Protein AF-0000000066100718 (afdb_homodimer)

Secondary structure (DSSP, 8-state):
--GGGSPPEEEEE-EEEEETTEEEEEEEHHHHHHHHHTT-EEEEE-GGGGSHHHHHHHGGG-SEEEE---SSB--GGGGT--S--TTB-HHHHHHHHHHHHHHHHHT--EEEETHHHHHHHHHTT-EEES-GGG-TTS---S--TTS-HHHHTS--EEEEEPTTSHHHHH-TT-SEEEE----S-EEEE--TTEEEEEE-TT--EEEEEETT-SSEEEESS-TTTTTTT-HHHHHHHHHHHHHHHHHHHHHHH-/--GGGSPPEEEEE-EEEEETTEEEEEEEHHHHHHHHHTT-EEEEE-GGGGSHHHHHHHGGG-SEEEE---SSB--GGGGT--S--TTB-HHHHHHHHHHHHHHHHHT--EEEETHHHHHHHHHTT-EEES-GGG-TTS---S--TTS-HHHHTS--EEEEEPTTSHHHHH-TT-SEEEE----S-EEEE--TTEEEEEE-TT--EEEEEETT-SSEEEESS-TTTTTTT-HHHHHHHHHHHHHHHHHHHHHHH-

Foldseek 3Di:
DVLLQAAFEEEEEWFWDQDPNDTDTDDDVLQVVLLVLLRHHYDYDYLVCLPPVSVVVCVVNGLAYEYEDDPAADAQVLQPDDDDGPRHGVSSLSNLLSCLVVCVVLLRAYEAEARGLVSNQSSQRFHKDPFPVVPPLDDDQAFDPVDPPVRQFPFDFKKAFDPPDPLCVLVVPDGMDTFHGHHGMFTDTGDPQKDQGIATPSGTRAKIAGPPGLHYIYGNGHCSVPVVPDPSSSSSSNSRSVSSSVSSVVVVVD/DVLLQAAFEEEEEWFWDDDPNDTDTDDDVLQVVLLVLLRHHYDYDYLVCLPPVSVVVCVVNGLAYEYEDDPAADAQVLQPDDDDGPRHGVSSLSNLLSCLVVCVVLLRAYEAEARGLVSNQSSQRFHKDPFVVVPPLDDDQAFDPVDPPVRQFPFDFKKAFDPPDPLCVLVVPDGMDTFHGHHGMFTDTGDPQKDQGIATPSGTGAKIAGPPGLHYIYGNGHCSVPVVPDPSSSSSSNSRSVSSSVSSVVVVVD

Solvent-accessible surface area (backbone atoms only — not comparable to full-atom values): 26657 Å² total; per-residue (Å²): 126,76,71,82,73,54,53,41,35,27,39,29,56,40,42,78,46,76,54,97,89,33,59,20,38,33,43,51,43,50,59,51,48,33,37,45,75,43,49,33,38,67,35,35,37,54,49,77,45,46,43,64,73,54,33,65,66,46,53,81,68,43,32,24,39,36,31,52,59,58,92,46,46,80,55,36,66,72,42,77,39,82,69,87,55,93,48,48,44,70,54,42,51,49,24,50,42,50,49,51,55,52,24,62,74,69,60,42,25,35,45,18,24,29,44,21,21,54,46,52,38,31,66,58,64,13,26,62,35,78,52,39,84,77,37,85,79,44,65,85,41,50,49,54,86,85,48,57,68,73,64,32,60,34,72,68,48,52,34,39,48,34,82,90,34,71,59,28,69,74,31,76,88,48,54,61,50,73,34,28,34,69,41,50,56,42,63,64,40,80,28,91,52,46,39,74,23,23,25,31,92,63,62,47,58,38,22,35,31,42,63,98,46,94,41,35,41,22,31,45,36,61,50,39,68,63,16,91,78,36,67,71,28,39,50,54,43,37,50,51,44,51,46,16,48,50,47,52,54,56,62,72,70,107,126,77,71,82,72,54,54,41,35,26,39,28,57,40,43,80,46,76,54,96,90,32,60,20,36,34,43,53,44,50,59,52,47,34,38,44,75,42,50,34,38,67,34,36,37,55,48,76,45,48,42,64,73,52,32,64,66,47,52,82,70,44,32,24,40,36,31,52,58,58,92,46,46,82,57,35,66,72,42,78,38,80,73,84,53,94,47,48,43,70,54,41,51,50,23,50,42,50,48,50,55,52,25,62,74,69,59,42,25,34,45,17,25,28,44,19,21,53,49,52,38,31,65,58,65,12,26,61,35,79,51,39,84,78,36,85,80,44,65,85,40,51,49,56,84,87,47,57,68,73,64,32,60,33,72,68,49,51,35,40,47,32,82,89,34,72,58,27,68,72,32,76,89,49,54,62,49,73,34,28,35,70,42,50,55,42,64,64,41,79,27,92,52,46,39,76,24,23,26,30,91,62,64,46,59,38,23,35,30,43,63,97,48,94,42,36,41,20,30,44,35,60,50,40,68,62,15,90,76,36,68,70,26,39,50,56,42,36,50,52,44,50,45,15,49,50,47,51,56,56,61,72,69,108

Organism: Escherichia coli O157:H7 (NCBI:txid83334)

InterPro domains:
  IPR011697 Peptidase C26 [PF07722] (8-224)
  IPR029062 Class I glutamine amidotransferase-like [G3DSA:3.40.50.880] (5-253)
  IPR029062 Class I glutamine amidotransferase-like [SSF52317] (23-246)
  IPR044668 Peptidase C26, gamma-glutamyl-gamma-aminobutyrate hydrolase PuuD-like [PTHR43235] (5-230)

Sequence (508 aa):
MENIMNNPVIGVVMCRNRLKGHATQTLQEKYLNAIIHAGGLPIALPHALAEPSLLEQLLPKLDGIYLPGSPSNVQPHLYGENGDEPDADPERDLLSMALINAALERRIPIFAICRGLQELVVATGGSLHRKLCEQPELLEHREDPELPVEQQYAPSHEVQVEEGGLLSALLPECSNFWVNSLHGQGAKVVSPRLRVEARSPDGLVEAVSVINHPFALGVQWHPEWNSSEYALSRILFEGFITACQHHIAEKQRLMENIMNNPVIGVVMCRNRLKGHATQTLQEKYLNAIIHAGGLPIALPHALAEPSLLEQLLPKLDGIYLPGSPSNVQPHLYGENGDEPDADPERDLLSMALINAALERRIPIFAICRGLQELVVATGGSLHRKLCEQPELLEHREDPELPVEQQYAPSHEVQVEEGGLLSALLPECSNFWVNSLHGQGAKVVSPRLRVEARSPDGLVEAVSVINHPFALGVQWHPEWNSSEYALSRILFEGFITACQHHIAEKQRL

Radius of gyration: 24.0 Å; Cα contacts (8 Å, |Δi|>4): 1118; chains: 2; bounding box: 52×70×54 Å

pLDDT: mean 95.44, std 7.81, range [31.92, 98.94]

Nearest PDB structures (foldseek):
  6vtv-assembly1_A  TM=9.997E-01  e=1.040E-51  Escherichia coli K-12
  7d53-assembly1_B  TM=9.597E-01  e=2.874E-31  Pseudomonas aeruginosa PAO1
  7d50-assembly1_A  TM=9.632E-01  e=5.606E-31  Pseudomonas aeruginosa PAO1
  7d4r-assembly1_A  TM=9.649E-01  e=1.591E-28  Pseudomonas aeruginosa PAO1
  7d4r-assembly1_B  TM=9.569E-01  e=3.152E-25  Pseudomonas aeruginosa PAO1

Structure (mmCIF, N/CA/C/O backbone):
data_AF-0000000066100718-model_v1
#
loop_
_entity.id
_entity.type
_entity.pdbx_description
1 polymer 'Gamma-glutamyl-gamma-aminobutyrate hydrolase'
#
loop_
_atom_site.group_PDB
_atom_site.id
_atom_site.type_symbol
_atom_site.label_atom_id
_atom_site.label_alt_id
_atom_site.label_comp_id
_atom_site.label_asym_id
_atom_site.label_entity_id
_atom_site.label_seq_id
_atom_site.pdbx_PDB_ins_code
_atom_site.Cartn_x
_atom_site.Cartn_y
_atom_site.Cartn_z
_atom_site.occupancy
_atom_site.B_iso_or_equiv
_atom_site.auth_seq_id
_atom_site.auth_comp_id
_atom_site.auth_asym_id
_atom_site.auth_atom_id
_atom_site.pdbx_PDB_model_num
ATOM 1 N N . MET A 1 1 ? -29.219 -5.891 -6.035 1 32.53 1 MET A N 1
ATOM 2 C CA . MET A 1 1 ? -28.828 -5.875 -7.441 1 32.53 1 MET A CA 1
ATOM 3 C C . MET A 1 1 ? -27.594 -4.992 -7.652 1 32.53 1 MET A C 1
ATOM 5 O O . MET A 1 1 ? -27 -5 -8.727 1 32.53 1 MET A O 1
ATOM 9 N N . GLU A 1 2 ? -27.344 -3.939 -6.812 1 42.69 2 GLU A N 1
ATOM 10 C CA . GLU A 1 2 ? -26.344 -2.885 -6.801 1 42.69 2 GLU A CA 1
ATOM 11 C C . GLU A 1 2 ? -24.953 -3.457 -6.543 1 42.69 2 GLU A C 1
ATOM 13 O O . GLU A 1 2 ? -23.953 -2.951 -7.074 1 42.69 2 GLU A O 1
ATOM 18 N N . ASN A 1 3 ? -24.844 -4.613 -5.828 1 48.59 3 ASN A N 1
ATOM 19 C CA . ASN A 1 3 ? -23.672 -5.309 -5.328 1 48.59 3 ASN A CA 1
ATOM 20 C C . ASN A 1 3 ? -22.953 -6.078 -6.434 1 48.59 3 ASN A C 1
ATOM 22 O O . ASN A 1 3 ? -21.734 -6.242 -6.395 1 48.59 3 ASN A O 1
ATOM 26 N N . ILE A 1 4 ? -23.688 -6.625 -7.422 1 50.12 4 ILE A N 1
ATOM 27 C CA . ILE A 1 4 ? -23.172 -7.465 -8.5 1 50.12 4 ILE A CA 1
ATOM 28 C C . ILE A 1 4 ? -22.297 -6.629 -9.43 1 50.12 4 ILE A C 1
ATOM 30 O O . ILE A 1 4 ? -21.438 -7.168 -10.125 1 50.12 4 ILE A O 1
ATOM 34 N N . MET A 1 5 ? -22.328 -5.293 -9.18 1 67.25 5 MET A N 1
ATOM 35 C CA . MET A 1 5 ? -21.656 -4.461 -10.18 1 67.25 5 MET A CA 1
ATOM 36 C C . MET A 1 5 ? -20.406 -3.818 -9.609 1 67.25 5 MET A C 1
ATOM 38 O O . MET A 1 5 ? -19.625 -3.213 -10.344 1 67.25 5 MET A O 1
ATOM 42 N N . ASN A 1 6 ? -20.125 -4.148 -8.297 1 86.81 6 ASN A N 1
ATOM 43 C CA . ASN A 1 6 ? -18.953 -3.506 -7.695 1 86.81 6 ASN A CA 1
ATOM 44 C C . ASN A 1 6 ? -17.688 -4.332 -7.91 1 86.81 6 ASN A C 1
ATOM 46 O O . ASN A 1 6 ? -17.75 -5.555 -8.016 1 86.81 6 ASN A O 1
ATOM 50 N N . ASN A 1 7 ? -16.672 -3.662 -8.148 1 97.31 7 ASN A N 1
ATOM 51 C CA . ASN A 1 7 ? -15.375 -4.32 -8.234 1 97.31 7 ASN A CA 1
ATOM 52 C C . ASN A 1 7 ? -15.008 -5.004 -6.922 1 97.31 7 ASN A C 1
ATOM 54 O O . ASN A 1 7 ? -15.117 -4.406 -5.848 1 97.31 7 ASN A O 1
ATOM 58 N N . PRO A 1 8 ? -14.719 -6.348 -6.977 1 98.5 8 PRO A N 1
ATOM 59 C CA . PRO A 1 8 ? -14.281 -7.012 -5.746 1 98.5 8 PRO A CA 1
ATOM 60 C C . PRO A 1 8 ? -13.07 -6.332 -5.113 1 98.5 8 PRO A C 1
ATOM 62 O O . PRO A 1 8 ? -12.148 -5.91 -5.82 1 98.5 8 PRO A O 1
ATOM 65 N N . VAL A 1 9 ? -13.055 -6.184 -3.793 1 98.62 9 VAL A N 1
ATOM 66 C CA . VAL A 1 9 ? -11.93 -5.617 -3.059 1 98.62 9 VAL A CA 1
ATOM 67 C C . VAL A 1 9 ? -10.812 -6.656 -2.938 1 98.62 9 VAL A C 1
ATOM 69 O O . VAL A 1 9 ? -11 -7.699 -2.301 1 98.62 9 VAL A O 1
ATOM 72 N N . ILE A 1 10 ? -9.695 -6.379 -3.533 1 98.88 10 ILE A N 1
ATOM 73 C CA . ILE A 1 10 ? -8.578 -7.316 -3.559 1 98.88 10 ILE A CA 1
ATOM 74 C C . ILE A 1 10 ? -7.453 -6.801 -2.664 1 98.88 10 ILE A C 1
ATOM 76 O O . ILE A 1 10 ? -6.855 -5.762 -2.945 1 98.88 10 ILE A O 1
ATOM 80 N N . GLY A 1 11 ? -7.164 -7.504 -1.536 1 98.88 11 GLY A N 1
ATOM 81 C CA . GLY A 1 11 ? -5.98 -7.199 -0.746 1 98.88 11 GLY A CA 1
ATOM 82 C C . GLY A 1 11 ? -4.695 -7.672 -1.391 1 98.88 11 GLY A C 1
ATOM 83 O O . GLY A 1 11 ? -4.57 -8.844 -1.758 1 98.88 11 GLY A O 1
ATOM 84 N N . VAL A 1 12 ? -3.738 -6.793 -1.586 1 98.94 12 VAL A N 1
ATOM 85 C CA . VAL A 1 12 ? -2.473 -7.117 -2.234 1 98.94 12 VAL A CA 1
ATOM 86 C C . VAL A 1 12 ? -1.325 -6.957 -1.24 1 98.94 12 VAL A C 1
ATOM 88 O O . VAL A 1 12 ? -1.11 -5.871 -0.702 1 98.94 12 VAL A O 1
ATOM 91 N N . VAL A 1 13 ? -0.578 -7.988 -0.999 1 98.81 13 VAL A N 1
ATOM 92 C CA . VAL A 1 13 ? 0.494 -7.992 -0.009 1 98.81 13 VAL A CA 1
ATOM 93 C C . VAL A 1 13 ? 1.669 -7.16 -0.514 1 98.81 13 VAL A C 1
ATOM 95 O O . VAL A 1 13 ? 2.025 -7.227 -1.692 1 98.81 13 VAL A O 1
ATOM 98 N N . MET A 1 14 ? 2.236 -6.395 0.37 1 98.62 14 MET A N 1
ATOM 99 C CA . MET A 1 14 ? 3.354 -5.527 0.009 1 98.62 14 MET A CA 1
ATOM 100 C C . MET A 1 14 ? 4.684 -6.168 0.386 1 98.62 14 MET A C 1
ATOM 102 O O . MET A 1 14 ? 4.715 -7.195 1.065 1 98.62 14 MET A O 1
ATOM 106 N N . CYS A 1 15 ? 5.758 -5.57 -0.076 1 97.94 15 CYS A N 1
ATOM 107 C CA . CYS A 1 15 ? 7.121 -5.934 0.285 1 97.94 15 CYS A CA 1
ATOM 108 C C . CYS A 1 15 ? 7.777 -4.832 1.109 1 97.94 15 CYS A C 1
ATOM 110 O O . CYS A 1 15 ? 7.305 -3.691 1.12 1 97.94 15 CYS A O 1
ATOM 112 N N . ARG A 1 16 ? 8.789 -5.234 1.793 1 96.94 16 ARG A N 1
ATOM 113 C CA . ARG A 1 16 ? 9.562 -4.238 2.525 1 96.94 16 ARG A CA 1
ATOM 114 C C . ARG A 1 16 ? 10.883 -3.939 1.82 1 96.94 16 ARG A C 1
ATOM 116 O O . ARG A 1 16 ? 11.594 -4.859 1.415 1 96.94 16 ARG A O 1
ATOM 123 N N . ASN A 1 17 ? 11.117 -2.752 1.612 1 94.38 17 ASN A N 1
ATOM 124 C CA . ASN A 1 17 ? 12.391 -2.23 1.116 1 94.38 17 ASN A CA 1
ATOM 125 C C . ASN A 1 17 ? 12.898 -1.079 1.979 1 94.38 17 ASN A C 1
ATOM 127 O O . ASN A 1 17 ? 12.148 -0.515 2.775 1 94.38 17 ASN A O 1
ATOM 131 N N . ARG A 1 18 ? 14.156 -0.843 1.968 1 91.62 18 ARG A N 1
ATOM 132 C CA . ARG A 1 18 ? 14.711 0.353 2.592 1 91.62 18 ARG A CA 1
ATOM 133 C C . ARG A 1 18 ? 14.961 1.445 1.557 1 91.62 18 ARG A C 1
ATOM 135 O O . ARG A 1 18 ? 15.734 1.252 0.616 1 91.62 18 ARG A O 1
ATOM 142 N N . LEU A 1 19 ? 14.234 2.496 1.678 1 90.69 19 LEU A N 1
ATOM 143 C CA . LEU A 1 19 ? 14.383 3.643 0.789 1 90.69 19 LEU A CA 1
ATOM 144 C C . LEU A 1 19 ? 14.82 4.879 1.566 1 90.69 19 LEU A C 1
ATOM 146 O O . LEU A 1 19 ? 14.148 5.297 2.51 1 90.69 19 LEU A O 1
ATOM 150 N N . LYS A 1 20 ? 15.914 5.496 1.255 1 87.38 20 LYS A N 1
ATOM 151 C CA . LYS A 1 20 ? 16.438 6.711 1.866 1 87.38 20 LYS A CA 1
ATOM 152 C C . LYS A 1 20 ? 16.469 6.594 3.387 1 87.38 20 LYS A C 1
ATOM 154 O O . LYS A 1 20 ? 16 7.492 4.094 1 87.38 20 LYS A O 1
ATOM 159 N N . GLY A 1 21 ? 16.875 5.438 3.846 1 89.5 21 GLY A N 1
ATOM 160 C CA . GLY A 1 21 ? 17.094 5.223 5.266 1 89.5 21 GLY A CA 1
ATOM 161 C C . GLY A 1 21 ? 15.828 4.848 6.012 1 89.5 21 GLY A C 1
ATOM 162 O O . GLY A 1 21 ? 15.852 4.672 7.234 1 89.5 21 GLY A O 1
ATOM 163 N N . HIS A 1 22 ? 14.734 4.684 5.289 1 94 22 HIS A N 1
ATOM 164 C CA . HIS A 1 22 ? 13.469 4.379 5.941 1 94 22 HIS A CA 1
ATOM 165 C C . HIS A 1 22 ? 12.945 3.014 5.516 1 94 22 HIS A C 1
ATOM 167 O O . HIS A 1 22 ? 13 2.662 4.332 1 94 22 HIS A O 1
ATOM 173 N N . ALA A 1 23 ? 12.492 2.203 6.555 1 96.31 23 ALA A N 1
ATOM 174 C CA . ALA A 1 23 ? 11.703 1.025 6.211 1 96.31 23 ALA A CA 1
ATOM 175 C C . ALA A 1 23 ? 10.445 1.416 5.438 1 96.31 23 ALA A C 1
ATOM 177 O O . ALA A 1 23 ? 9.672 2.27 5.887 1 96.31 23 ALA A O 1
ATOM 178 N N . THR A 1 24 ? 10.312 0.815 4.258 1 97.94 24 THR A N 1
ATOM 179 C CA . THR A 1 24 ? 9.273 1.256 3.338 1 97.94 24 THR A CA 1
ATOM 180 C C . THR A 1 24 ? 8.523 0.06 2.76 1 97.94 24 THR A C 1
ATOM 182 O O . THR A 1 24 ? 9.141 -0.9 2.293 1 97.94 24 THR A O 1
ATOM 185 N N . GLN A 1 25 ? 7.203 0.11 2.902 1 98.5 25 GLN A N 1
ATOM 186 C CA . GLN A 1 25 ? 6.348 -0.848 2.209 1 98.5 25 GLN A CA 1
ATOM 187 C C . GLN A 1 25 ? 6.207 -0.492 0.733 1 98.5 25 GLN A C 1
ATOM 189 O O . GLN A 1 25 ? 5.961 0.666 0.389 1 98.5 25 GLN A O 1
ATOM 194 N N . THR A 1 26 ? 6.375 -1.521 -0.181 1 98.44 26 THR A N 1
ATOM 195 C CA . THR A 1 26 ? 6.406 -1.239 -1.611 1 98.44 26 THR A CA 1
ATOM 196 C C . THR A 1 26 ? 5.516 -2.217 -2.375 1 98.44 26 THR A C 1
ATOM 198 O O . THR A 1 26 ? 5.273 -3.334 -1.914 1 98.44 26 THR A O 1
ATOM 201 N N . LEU A 1 27 ? 5 -1.802 -3.457 1 98.5 27 LEU A N 1
ATOM 202 C CA . LEU A 1 27 ? 4.199 -2.607 -4.371 1 98.5 27 LEU A CA 1
ATOM 203 C C . LEU A 1 27 ? 4.328 -2.098 -5.805 1 98.5 27 LEU A C 1
ATOM 205 O O . LEU A 1 27 ? 3.934 -0.968 -6.102 1 98.5 27 LEU A O 1
ATOM 209 N N . GLN A 1 28 ? 4.906 -2.906 -6.688 1 98.12 28 GLN A N 1
ATOM 210 C CA . GLN A 1 28 ? 5.098 -2.479 -8.07 1 98.12 28 GLN A CA 1
ATOM 211 C C . GLN A 1 28 ? 3.758 -2.334 -8.789 1 98.12 28 GLN A C 1
ATOM 213 O O . GLN A 1 28 ? 2.859 -3.158 -8.609 1 98.12 28 GLN A O 1
ATOM 218 N N . GLU A 1 29 ? 3.6 -1.332 -9.578 1 98.12 29 GLU A N 1
ATOM 219 C CA . GLU A 1 29 ? 2.324 -0.947 -10.18 1 98.12 29 GLU A CA 1
ATOM 220 C C . GLU A 1 29 ? 1.812 -2.025 -11.125 1 98.12 29 GLU A C 1
ATOM 222 O O . GLU A 1 29 ? 0.604 -2.146 -11.344 1 98.12 29 GLU A O 1
ATOM 227 N N . LYS A 1 30 ? 2.705 -2.836 -11.695 1 97.88 30 LYS A N 1
ATOM 228 C CA . LYS A 1 30 ? 2.254 -3.873 -12.617 1 97.88 30 LYS A CA 1
ATOM 229 C C . LYS A 1 30 ? 1.301 -4.848 -11.93 1 97.88 30 LYS A C 1
ATOM 231 O O . LYS A 1 30 ? 0.354 -5.336 -12.547 1 97.88 30 LYS A O 1
ATOM 236 N N . TYR A 1 31 ? 1.493 -5.129 -10.648 1 98.56 31 TYR A N 1
ATOM 237 C CA . TYR A 1 31 ? 0.597 -6.008 -9.906 1 98.56 31 TYR A CA 1
ATOM 238 C C . TYR A 1 31 ? -0.76 -5.344 -9.688 1 98.56 31 TYR A C 1
ATOM 240 O O . TYR A 1 31 ? -1.802 -5.988 -9.836 1 98.56 31 TYR A O 1
ATOM 248 N N . LEU A 1 32 ? -0.734 -4.074 -9.344 1 98.44 32 LEU A N 1
ATOM 249 C CA . LEU A 1 32 ? -1.956 -3.312 -9.117 1 98.44 32 LEU A CA 1
ATOM 250 C C . LEU A 1 32 ? -2.746 -3.152 -10.414 1 98.44 32 LEU A C 1
ATOM 252 O O . LEU A 1 32 ? -3.961 -3.363 -10.43 1 98.44 32 LEU A O 1
ATOM 256 N N . ASN A 1 33 ? -2.049 -2.824 -11.484 1 97.88 33 ASN A N 1
ATOM 257 C CA . ASN A 1 33 ? -2.68 -2.607 -12.781 1 97.88 33 ASN A CA 1
ATOM 258 C C . ASN A 1 33 ? -3.363 -3.873 -13.289 1 97.88 33 ASN A C 1
ATOM 260 O O . ASN A 1 33 ? -4.43 -3.803 -13.906 1 97.88 33 ASN A O 1
ATOM 264 N N . ALA A 1 34 ? -2.729 -4.988 -13.047 1 98.62 34 ALA A N 1
ATOM 265 C CA . ALA A 1 34 ? -3.309 -6.254 -13.484 1 98.62 34 ALA A CA 1
ATOM 266 C C . ALA A 1 34 ? -4.672 -6.484 -12.836 1 98.62 34 ALA A C 1
ATOM 268 O O . ALA A 1 34 ? -5.605 -6.949 -13.492 1 98.62 34 ALA A O 1
ATOM 269 N N . ILE A 1 35 ? -4.844 -6.129 -11.539 1 98.69 35 ILE A N 1
ATOM 270 C CA . ILE A 1 35 ? -6.102 -6.285 -10.82 1 98.69 35 ILE A CA 1
ATOM 271 C C . ILE A 1 35 ? -7.137 -5.305 -11.367 1 98.69 35 ILE A C 1
ATOM 273 O O . ILE A 1 35 ? -8.289 -5.68 -11.602 1 98.69 35 ILE A O 1
ATOM 277 N N . ILE A 1 36 ? -6.703 -4.086 -11.617 1 98 36 ILE A N 1
ATOM 278 C CA . ILE A 1 36 ? -7.598 -3.041 -12.109 1 98 36 ILE A CA 1
ATOM 279 C C . ILE A 1 36 ? -8.117 -3.414 -13.492 1 98 36 ILE A C 1
ATOM 281 O O . ILE A 1 36 ? -9.32 -3.344 -13.758 1 98 36 ILE A O 1
ATOM 285 N N . HIS A 1 37 ? -7.223 -3.861 -14.336 1 97.5 37 HIS A N 1
ATOM 286 C CA . HIS A 1 37 ? -7.586 -4.227 -15.703 1 97.5 37 HIS A CA 1
ATOM 287 C C . HIS A 1 37 ? -8.586 -5.383 -15.719 1 97.5 37 HIS A C 1
ATOM 289 O O . HIS A 1 37 ? -9.438 -5.457 -16.594 1 97.5 37 HIS A O 1
ATOM 295 N N . ALA A 1 38 ? -8.516 -6.223 -14.734 1 98.06 38 ALA A N 1
ATOM 296 C CA . ALA A 1 38 ? -9.391 -7.391 -14.672 1 98.06 38 ALA A CA 1
ATOM 297 C C . ALA A 1 38 ? -10.711 -7.051 -13.984 1 98.06 38 ALA A C 1
ATOM 299 O O . ALA A 1 38 ? -11.617 -7.891 -13.914 1 98.06 38 ALA A O 1
ATOM 300 N N . GLY A 1 39 ? -10.82 -5.855 -13.422 1 97.81 39 GLY A N 1
ATOM 301 C CA . GLY A 1 39 ? -12.078 -5.418 -12.836 1 97.81 39 GLY A CA 1
ATOM 302 C C . GLY A 1 39 ? -12.094 -5.512 -11.32 1 97.81 39 GLY A C 1
ATOM 303 O O . GLY A 1 39 ? -13.156 -5.617 -10.711 1 97.81 39 GLY A O 1
ATOM 304 N N . GLY A 1 40 ? -10.945 -5.551 -10.711 1 98.56 40 GLY A N 1
ATOM 305 C CA . GLY A 1 40 ? -10.859 -5.562 -9.258 1 98.56 40 GLY A CA 1
ATOM 306 C C . GLY A 1 40 ? -10.539 -4.203 -8.672 1 98.56 40 GLY A C 1
ATOM 307 O O . GLY A 1 40 ? -10.188 -3.271 -9.398 1 98.56 40 GLY A O 1
ATOM 308 N N . LEU A 1 41 ? -10.719 -4.027 -7.406 1 98.69 41 LEU A N 1
ATOM 309 C CA . LEU A 1 41 ? -10.344 -2.854 -6.621 1 98.69 41 LEU A CA 1
ATOM 310 C C . LEU A 1 41 ? -9.219 -3.189 -5.645 1 98.69 41 LEU A C 1
ATOM 312 O O . LEU A 1 41 ? -9.469 -3.729 -4.566 1 98.69 41 LEU A O 1
ATOM 316 N N . PRO A 1 42 ? -8.023 -2.838 -6.023 1 98.75 42 PRO A N 1
ATOM 317 C CA . PRO A 1 42 ? -6.891 -3.258 -5.191 1 98.75 42 PRO A CA 1
ATOM 318 C C . PRO A 1 42 ? -6.629 -2.301 -4.031 1 98.75 42 PRO A C 1
ATOM 320 O O . PRO A 1 42 ? -6.629 -1.082 -4.219 1 98.75 42 PRO A O 1
ATOM 323 N N . ILE A 1 43 ? -6.438 -2.828 -2.85 1 98.75 43 ILE A N 1
ATOM 324 C CA . ILE A 1 43 ? -5.852 -2.115 -1.719 1 98.75 43 ILE A CA 1
ATOM 325 C C . ILE A 1 43 ? -4.582 -2.826 -1.263 1 98.75 43 ILE A C 1
ATOM 327 O O . ILE A 1 43 ? -4.5 -4.055 -1.309 1 98.75 43 ILE A O 1
ATOM 331 N N . ALA A 1 44 ? -3.596 -2.074 -0.953 1 98.88 44 ALA A N 1
ATOM 332 C CA . ALA A 1 44 ? -2.318 -2.654 -0.546 1 98.88 44 ALA A CA 1
ATOM 333 C C . ALA A 1 44 ? -2.295 -2.934 0.954 1 98.88 44 ALA A C 1
ATOM 335 O O . ALA A 1 44 ? -2.779 -2.127 1.75 1 98.88 44 ALA A O 1
ATOM 336 N N . LEU A 1 45 ? -1.791 -4.102 1.344 1 98.88 45 LEU A N 1
ATOM 337 C CA . LEU A 1 45 ? -1.824 -4.562 2.727 1 98.88 45 LEU A CA 1
ATOM 338 C C . LEU A 1 45 ? -0.436 -4.5 3.355 1 98.88 45 LEU A C 1
ATOM 340 O O . LEU A 1 45 ? 0.441 -5.297 3.014 1 98.88 45 LEU A O 1
ATOM 344 N N . PRO A 1 46 ? -0.266 -3.609 4.32 1 98.44 46 PRO A N 1
ATOM 345 C CA . PRO A 1 46 ? 1.021 -3.557 5.016 1 98.44 46 PRO A CA 1
ATOM 346 C C . PRO A 1 46 ? 1.248 -4.762 5.926 1 98.44 46 PRO A C 1
ATOM 348 O O . PRO A 1 46 ? 0.287 -5.391 6.371 1 98.44 46 PRO A O 1
ATOM 351 N N . HIS A 1 47 ? 2.508 -4.984 6.238 1 98.38 47 HIS A N 1
ATOM 352 C CA . HIS A 1 47 ? 2.926 -6.156 6.992 1 98.38 47 HIS A CA 1
ATOM 353 C C . HIS A 1 47 ? 2.322 -6.152 8.391 1 98.38 47 HIS A C 1
ATOM 355 O O . HIS A 1 47 ? 2.043 -7.215 8.961 1 98.38 47 HIS A O 1
ATOM 361 N N . ALA A 1 48 ? 2.078 -4.996 8.93 1 97.19 48 ALA A N 1
ATOM 362 C CA . ALA A 1 48 ? 1.61 -4.863 10.305 1 97.19 48 ALA A CA 1
ATOM 363 C C . ALA A 1 48 ? 0.239 -5.512 10.484 1 97.19 48 ALA A C 1
ATOM 365 O O . ALA A 1 48 ? -0.163 -5.828 11.609 1 97.19 48 ALA A O 1
ATOM 366 N N . LEU A 1 49 ? -0.437 -5.77 9.422 1 98.12 49 LEU A N 1
ATOM 367 C CA . LEU A 1 49 ? -1.778 -6.34 9.469 1 98.12 49 LEU A CA 1
ATOM 368 C C . LEU A 1 49 ? -1.724 -7.832 9.789 1 98.12 49 LEU A C 1
ATOM 370 O O . LEU A 1 49 ? -2.764 -8.469 9.969 1 98.12 49 LEU A O 1
ATOM 374 N N . ALA A 1 50 ? -0.489 -8.344 9.922 1 98.06 50 ALA A N 1
ATOM 375 C CA . ALA A 1 50 ? -0.326 -9.742 10.336 1 98.06 50 ALA A CA 1
ATOM 376 C C . ALA A 1 50 ? -0.785 -9.938 11.773 1 98.06 50 ALA A C 1
ATOM 378 O O . ALA A 1 50 ? -1.021 -11.07 12.211 1 98.06 50 ALA A O 1
ATOM 379 N N . GLU A 1 51 ? -0.818 -8.812 12.547 1 97 51 GLU A N 1
ATOM 380 C CA . GLU A 1 51 ? -1.327 -8.914 13.914 1 97 51 GLU A CA 1
ATOM 381 C C . GLU A 1 51 ? -2.705 -9.562 13.945 1 97 51 GLU A C 1
ATOM 383 O O . GLU A 1 51 ? -3.621 -9.125 13.242 1 97 51 GLU A O 1
ATOM 388 N N . PRO A 1 52 ? -2.906 -10.57 14.781 1 97.06 52 PRO A N 1
ATOM 389 C CA . PRO A 1 52 ? -4.113 -11.398 14.727 1 97.06 52 PRO A CA 1
ATOM 390 C C . PRO A 1 52 ? -5.395 -10.586 14.852 1 97.06 52 PRO A C 1
ATOM 392 O O . PRO A 1 52 ? -6.344 -10.797 14.094 1 97.06 52 PRO A O 1
ATOM 395 N N . SER A 1 53 ? -5.457 -9.633 15.773 1 96.81 53 SER A N 1
ATOM 396 C CA . SER A 1 53 ? -6.664 -8.836 15.961 1 96.81 53 SER A CA 1
ATOM 397 C C . SER A 1 53 ? -6.965 -7.988 14.734 1 96.81 53 SER A C 1
ATOM 399 O O . SER A 1 53 ? -8.125 -7.859 14.328 1 96.81 53 SER A O 1
ATOM 401 N N . LEU A 1 54 ? -5.957 -7.406 14.109 1 97.75 54 LEU A N 1
ATOM 402 C CA . LEU A 1 54 ? -6.133 -6.594 12.914 1 97.75 54 LEU A CA 1
ATOM 403 C C . LEU A 1 54 ? -6.527 -7.457 11.719 1 97.75 54 LEU A C 1
ATOM 405 O O . LEU A 1 54 ? -7.395 -7.078 10.93 1 97.75 54 LEU A O 1
ATOM 409 N N . LEU A 1 55 ? -5.859 -8.602 11.664 1 98.12 55 LEU A N 1
ATOM 410 C CA . LEU A 1 55 ? -6.152 -9.531 10.578 1 98.12 55 LEU A CA 1
ATOM 411 C C . LEU A 1 55 ? -7.613 -9.969 10.609 1 98.12 55 LEU A C 1
ATOM 413 O O . LEU A 1 55 ? -8.281 -10.008 9.57 1 98.12 55 LEU A O 1
ATOM 417 N N . GLU A 1 56 ? -8.07 -10.281 11.781 1 97.31 56 GLU A N 1
ATOM 418 C CA . GLU A 1 56 ? -9.453 -10.734 11.953 1 97.31 56 GLU A CA 1
ATOM 419 C C . GLU A 1 56 ? -10.445 -9.664 11.508 1 97.31 56 GLU A C 1
ATOM 421 O O . GLU A 1 56 ? -11.508 -9.977 10.977 1 97.31 56 GLU A O 1
ATOM 426 N N . GLN A 1 57 ? -10.102 -8.422 11.734 1 97.19 57 GLN A N 1
ATOM 427 C CA . GLN A 1 57 ? -10.977 -7.316 11.359 1 97.19 57 GLN A CA 1
ATOM 428 C C . GLN A 1 57 ? -10.883 -7.031 9.859 1 97.19 57 GLN A C 1
ATOM 430 O O . GLN A 1 57 ? -11.844 -6.559 9.25 1 97.19 57 GLN A O 1
ATOM 435 N N . LEU A 1 58 ? -9.734 -7.328 9.273 1 97.88 58 LEU A N 1
ATOM 436 C CA . LEU A 1 58 ? -9.453 -7.039 7.867 1 97.88 58 LEU A CA 1
ATOM 437 C C . LEU A 1 58 ? -10.156 -8.039 6.957 1 97.88 58 LEU A C 1
ATOM 439 O O . LEU A 1 58 ? -10.711 -7.66 5.926 1 97.88 58 LEU A O 1
ATOM 443 N N . LEU A 1 59 ? -10.227 -9.312 7.312 1 97.81 59 LEU A N 1
ATOM 444 C CA . LEU A 1 59 ? -10.562 -10.438 6.441 1 97.81 59 LEU A CA 1
ATOM 445 C C . LEU A 1 59 ? -11.984 -10.289 5.891 1 97.81 59 LEU A C 1
ATOM 447 O O . LEU A 1 59 ? -12.211 -10.477 4.691 1 97.81 59 LEU A O 1
ATOM 451 N N . PRO A 1 60 ? -12.945 -9.805 6.727 1 96.06 60 PRO A N 1
ATOM 452 C CA . PRO A 1 60 ? -14.305 -9.68 6.188 1 96.06 60 PRO A CA 1
ATOM 453 C C . PRO A 1 60 ? -14.414 -8.586 5.125 1 96.06 60 PRO A C 1
ATOM 455 O O . PRO A 1 60 ? -15.406 -8.539 4.387 1 96.06 60 PRO A O 1
ATOM 458 N N . LYS A 1 61 ? -13.445 -7.75 5.039 1 96.12 61 LYS A N 1
ATOM 459 C CA . LYS A 1 61 ? -13.484 -6.621 4.117 1 96.12 61 LYS A CA 1
ATOM 460 C C . LYS A 1 61 ? -12.867 -6.984 2.77 1 96.12 61 LYS A C 1
ATOM 462 O O . LYS A 1 61 ? -12.984 -6.227 1.805 1 96.12 61 LYS A O 1
ATOM 467 N N . LEU A 1 62 ? -12.258 -8.141 2.688 1 98 62 LEU A N 1
ATOM 468 C CA . LEU A 1 62 ? -11.586 -8.578 1.469 1 98 62 LEU A CA 1
ATOM 469 C C . LEU A 1 62 ? -12.438 -9.578 0.704 1 98 62 LEU A C 1
ATOM 471 O O . LEU A 1 62 ? -13.055 -10.46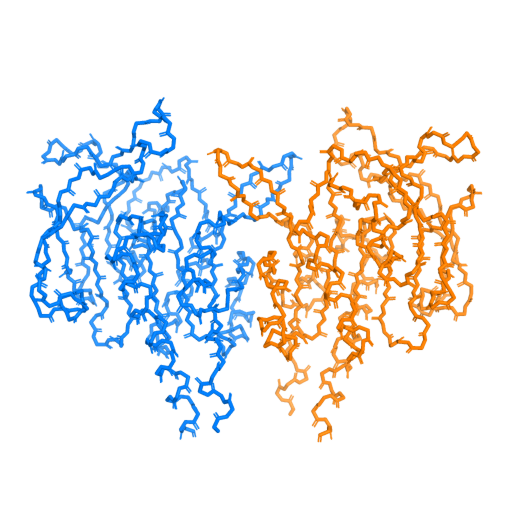1 1.307 1 98 62 LEU A O 1
ATOM 475 N N . ASP A 1 63 ? -12.492 -9.398 -0.617 1 98.38 63 ASP A N 1
ATOM 476 C CA . ASP A 1 63 ? -13.18 -10.336 -1.493 1 98.38 63 ASP A CA 1
ATOM 477 C C . ASP A 1 63 ? -12.195 -11.297 -2.152 1 98.38 63 ASP A C 1
ATOM 479 O O . ASP A 1 63 ? -12.594 -12.336 -2.689 1 98.38 63 ASP A O 1
ATOM 483 N N . GLY A 1 64 ? -10.992 -11.008 -2.143 1 98.81 64 GLY A N 1
ATOM 484 C CA . GLY A 1 64 ? -9.898 -11.805 -2.672 1 98.81 64 GLY A CA 1
ATOM 485 C C . GLY A 1 64 ? -8.539 -11.367 -2.16 1 98.81 64 GLY A C 1
ATOM 486 O O . GLY A 1 64 ? -8.391 -10.258 -1.644 1 98.81 64 GLY A O 1
ATOM 487 N N . ILE A 1 65 ? -7.559 -12.219 -2.219 1 98.94 65 ILE A N 1
ATOM 488 C CA . ILE A 1 65 ? -6.191 -11.945 -1.79 1 98.94 65 ILE A CA 1
ATOM 489 C C . ILE A 1 65 ? -5.223 -12.219 -2.939 1 98.94 65 ILE A C 1
ATOM 491 O O . ILE A 1 65 ? -5.324 -13.242 -3.611 1 98.94 65 ILE A O 1
ATOM 495 N N . TYR A 1 66 ? -4.441 -11.289 -3.23 1 98.94 66 TYR A N 1
ATOM 496 C CA . TYR A 1 66 ? -3.436 -11.359 -4.285 1 98.94 66 TYR A CA 1
ATOM 497 C C . TYR A 1 66 ? -2.029 -11.312 -3.703 1 98.94 66 TYR A C 1
ATOM 499 O O . TYR A 1 66 ? -1.672 -10.352 -3.012 1 98.94 66 TYR A O 1
ATOM 507 N N . LEU A 1 67 ? -1.236 -12.359 -3.842 1 98.94 67 LEU A N 1
ATOM 508 C CA . LEU A 1 67 ? 0.154 -12.445 -3.408 1 98.94 67 LEU A CA 1
ATOM 509 C C . LEU A 1 67 ? 1.104 -12.242 -4.582 1 98.94 67 LEU A C 1
ATOM 511 O O . LEU A 1 67 ? 1.418 -13.195 -5.305 1 98.94 67 LEU A O 1
ATOM 515 N N . PRO A 1 68 ? 1.669 -11.055 -4.723 1 98.75 68 PRO A N 1
ATOM 516 C CA . PRO A 1 68 ? 2.564 -10.75 -5.84 1 98.75 68 PRO A CA 1
ATOM 517 C C . PRO A 1 68 ? 3.914 -11.461 -5.727 1 98.75 68 PRO A C 1
ATOM 519 O O . PRO A 1 68 ? 4.215 -12.062 -4.691 1 98.75 68 PRO A O 1
ATOM 522 N N . GLY A 1 69 ? 4.664 -11.375 -6.828 1 98.12 69 GLY A N 1
ATOM 523 C CA . GLY A 1 69 ? 6.07 -11.734 -6.742 1 98.12 69 GLY A CA 1
ATOM 524 C C . GLY A 1 69 ? 6.887 -10.766 -5.91 1 98.12 69 GLY A C 1
ATOM 525 O O . GLY A 1 69 ? 6.367 -9.742 -5.449 1 98.12 69 GLY A O 1
ATOM 526 N N . SER A 1 70 ? 8.07 -11.133 -5.668 1 97 70 SER A N 1
ATOM 527 C CA . SER A 1 70 ? 8.984 -10.328 -4.871 1 97 70 SER A CA 1
ATOM 528 C C . SER A 1 70 ? 10.438 -10.711 -5.141 1 97 70 SER A C 1
ATOM 530 O O . SER A 1 70 ? 10.727 -11.859 -5.465 1 97 70 SER A O 1
ATOM 532 N N . PRO A 1 71 ? 11.32 -9.727 -5.039 1 93.62 71 PRO A N 1
ATOM 533 C CA . PRO A 1 71 ? 12.734 -10.094 -5.086 1 93.62 71 PRO A CA 1
ATOM 534 C C . PRO A 1 71 ? 13.188 -10.859 -3.844 1 93.62 71 PRO A C 1
ATOM 536 O O . PRO A 1 71 ? 14.242 -11.5 -3.861 1 93.62 71 PRO A O 1
ATOM 539 N N . SER A 1 72 ? 12.43 -10.742 -2.764 1 96.44 72 SER A N 1
ATOM 540 C CA . SER A 1 72 ? 12.781 -11.477 -1.551 1 96.44 72 SER A CA 1
ATOM 541 C C . SER A 1 72 ? 12.414 -12.953 -1.671 1 96.44 72 SER A C 1
ATOM 543 O O . SER A 1 72 ? 11.703 -13.344 -2.598 1 96.44 72 SER A O 1
ATOM 545 N N . ASN A 1 73 ? 12.961 -13.711 -0.794 1 97.31 73 ASN A N 1
ATOM 546 C CA . ASN A 1 73 ? 12.711 -15.148 -0.754 1 97.31 73 ASN A CA 1
ATOM 547 C C . ASN A 1 73 ? 12.023 -15.562 0.545 1 97.31 73 ASN A C 1
ATOM 549 O O . ASN A 1 73 ? 12.156 -14.883 1.566 1 97.31 73 ASN A O 1
ATOM 553 N N . VAL A 1 74 ? 11.25 -16.625 0.47 1 98.19 74 VAL A N 1
ATOM 554 C CA . VAL A 1 74 ? 10.672 -17.203 1.673 1 98.19 74 VAL A CA 1
ATOM 555 C C . VAL A 1 74 ? 11.773 -17.719 2.588 1 98.19 74 VAL A C 1
ATOM 557 O O . VAL A 1 74 ? 12.734 -18.344 2.121 1 98.19 74 VAL A O 1
ATOM 560 N N . GLN A 1 75 ? 11.664 -17.438 3.859 1 97.75 75 GLN A N 1
ATOM 561 C CA . GLN A 1 75 ? 12.695 -17.859 4.797 1 97.75 75 GLN A CA 1
ATOM 562 C C . GLN A 1 75 ? 12.742 -19.375 4.926 1 97.75 75 GLN A C 1
ATOM 564 O O . GLN A 1 75 ? 11.703 -20.016 5.109 1 97.75 75 GLN A O 1
ATOM 569 N N . PRO A 1 76 ? 13.93 -19.969 4.93 1 97 76 PRO A N 1
ATOM 570 C CA . PRO A 1 76 ? 14.094 -21.422 4.863 1 97 76 PRO A CA 1
ATOM 571 C C . PRO A 1 76 ? 13.469 -22.141 6.059 1 97 76 PRO A C 1
ATOM 573 O O . PRO A 1 76 ? 12.906 -23.234 5.902 1 97 76 PRO A O 1
ATOM 576 N N . HIS A 1 77 ? 13.516 -21.578 7.273 1 96.5 77 HIS A N 1
ATOM 577 C CA . HIS A 1 77 ? 13.016 -22.266 8.461 1 96.5 77 HIS A CA 1
ATOM 578 C C . HIS A 1 77 ? 11.516 -22.516 8.375 1 96.5 77 HIS A C 1
ATOM 580 O O . HIS A 1 77 ? 10.992 -23.406 9.047 1 96.5 77 HIS A O 1
ATOM 586 N N . LEU A 1 78 ? 10.828 -21.812 7.551 1 97.5 78 LEU A N 1
ATOM 587 C CA . LEU A 1 78 ? 9.383 -21.938 7.414 1 97.5 78 LEU A CA 1
ATOM 588 C C . LEU A 1 78 ? 9.023 -23.234 6.676 1 97.5 78 LEU A C 1
ATOM 590 O O . LEU A 1 78 ? 7.867 -23.656 6.695 1 97.5 78 LEU A O 1
ATOM 594 N N . TYR A 1 79 ? 9.992 -23.812 5.973 1 97.06 79 TYR A N 1
ATOM 595 C CA . TYR A 1 79 ? 9.703 -25.047 5.266 1 97.06 79 TYR A CA 1
ATOM 596 C C . TYR A 1 79 ? 10.758 -26.109 5.559 1 97.06 79 TYR A C 1
ATOM 598 O O . TYR A 1 79 ? 11.094 -26.906 4.691 1 97.06 79 TYR A O 1
ATOM 606 N N . GLY A 1 80 ? 11.359 -26.031 6.703 1 94.94 80 GLY A N 1
ATOM 607 C CA . GLY A 1 80 ? 12.164 -27.094 7.273 1 94.94 80 GLY A CA 1
ATOM 608 C C . GLY A 1 80 ? 13.609 -27.062 6.793 1 94.94 80 GLY A C 1
ATOM 609 O O . GLY A 1 80 ? 14.32 -28.062 6.906 1 94.94 80 GLY A O 1
ATOM 610 N N . GLU A 1 81 ? 14.016 -26.031 6.176 1 93.19 81 GLU A N 1
ATOM 611 C CA . GLU A 1 81 ? 15.398 -25.906 5.711 1 93.19 81 GLU A CA 1
ATOM 612 C C . GLU A 1 81 ? 16.203 -24.984 6.621 1 93.19 81 GLU A C 1
ATOM 614 O O . GLU A 1 81 ? 15.641 -24.156 7.34 1 93.19 81 GLU A O 1
ATOM 619 N N . ASN A 1 82 ? 17.453 -25.203 6.613 1 90.31 82 ASN A N 1
ATOM 620 C CA . ASN A 1 82 ? 18.375 -24.391 7.398 1 90.31 82 ASN A CA 1
ATOM 621 C C . ASN A 1 82 ? 19.094 -23.359 6.531 1 90.31 82 ASN A C 1
ATOM 623 O O . ASN A 1 82 ? 19.141 -23.5 5.305 1 90.31 82 ASN A O 1
ATOM 627 N N . GLY A 1 83 ? 19.531 -22.375 7.227 1 88.44 83 GLY A N 1
ATOM 628 C CA . GLY A 1 83 ? 20.344 -21.406 6.527 1 88.44 83 GLY A CA 1
ATOM 629 C C . GLY A 1 83 ? 19.781 -20 6.559 1 88.44 83 GLY A C 1
ATOM 630 O O . GLY A 1 83 ? 18.609 -19.812 6.934 1 88.44 83 GLY A O 1
ATOM 631 N N . ASP A 1 84 ? 20.703 -19.141 6.141 1 88.75 84 ASP A N 1
ATOM 632 C CA . ASP A 1 84 ? 20.328 -17.734 6.09 1 88.75 84 ASP A CA 1
ATOM 633 C C . ASP A 1 84 ? 19.828 -17.344 4.699 1 88.75 84 ASP A C 1
ATOM 635 O O . ASP A 1 84 ? 20.312 -17.875 3.693 1 88.75 84 ASP A O 1
ATOM 639 N N . GLU A 1 85 ? 18.812 -16.609 4.578 1 91.25 85 GLU A N 1
ATOM 640 C CA . GLU A 1 85 ? 18.297 -16.031 3.334 1 91.25 85 GLU A CA 1
ATOM 641 C C . GLU A 1 85 ? 18.609 -14.531 3.256 1 91.25 85 GLU A C 1
ATOM 643 O O . GLU A 1 85 ? 17.891 -13.719 3.832 1 91.25 85 GLU A O 1
ATOM 648 N N . PRO A 1 86 ? 19.625 -14.172 2.525 1 89.25 86 PRO A N 1
ATOM 649 C CA . PRO A 1 86 ? 20.031 -12.766 2.479 1 89.25 86 PRO A CA 1
ATOM 650 C C . PRO A 1 86 ? 18.922 -11.852 1.987 1 89.25 86 PRO A C 1
ATOM 652 O O . PRO A 1 86 ? 18.812 -10.703 2.434 1 89.25 86 PRO A O 1
ATOM 655 N N . ASP A 1 87 ? 18.062 -12.305 1.127 1 92.06 87 ASP A N 1
ATOM 656 C CA . ASP A 1 87 ? 16.969 -11.516 0.59 1 92.06 87 ASP A CA 1
ATOM 657 C C . ASP A 1 87 ? 15.641 -11.875 1.269 1 92.06 87 ASP A C 1
ATOM 659 O O . ASP A 1 87 ? 14.625 -12.078 0.597 1 92.06 87 ASP A O 1
ATOM 663 N N . ALA A 1 88 ? 15.742 -11.977 2.555 1 95.19 88 ALA A N 1
ATOM 664 C CA . ALA A 1 88 ? 14.547 -12.352 3.312 1 95.19 88 ALA A CA 1
ATOM 665 C C . ALA A 1 88 ? 13.664 -11.133 3.576 1 95.19 88 ALA A C 1
ATOM 667 O O . ALA A 1 88 ? 14.156 -10.008 3.641 1 95.19 88 ALA A O 1
ATOM 668 N N . ASP A 1 89 ? 12.453 -11.281 3.643 1 97.44 89 ASP A N 1
ATOM 669 C CA . ASP A 1 89 ? 11.445 -10.352 4.133 1 97.44 89 ASP A CA 1
ATOM 670 C C . ASP A 1 89 ? 10.531 -11.023 5.16 1 97.44 89 ASP A C 1
ATOM 672 O O . ASP A 1 89 ? 9.414 -11.43 4.84 1 97.44 89 ASP A O 1
ATOM 676 N N . PRO A 1 90 ? 11.062 -11.148 6.398 1 97.44 90 PRO A N 1
ATOM 677 C CA . PRO A 1 90 ? 10.367 -11.945 7.41 1 97.44 90 PRO A CA 1
ATOM 678 C C . PRO A 1 90 ? 8.953 -11.445 7.684 1 97.44 90 PRO A C 1
ATOM 680 O O . PRO A 1 90 ? 8.055 -12.25 7.965 1 97.44 90 PRO A O 1
ATOM 683 N N . GLU A 1 91 ? 8.742 -10.133 7.633 1 97.69 91 GLU A N 1
ATOM 684 C CA . GLU A 1 91 ? 7.422 -9.594 7.938 1 97.69 91 GLU A CA 1
ATOM 685 C C . GLU A 1 91 ? 6.426 -9.922 6.832 1 97.69 91 GLU A C 1
ATOM 687 O O . GLU A 1 91 ? 5.238 -10.125 7.098 1 97.69 91 GLU A O 1
ATOM 692 N N . ARG A 1 92 ? 6.891 -9.93 5.566 1 98.25 92 ARG A N 1
ATOM 693 C CA . ARG A 1 92 ? 6.016 -10.406 4.5 1 98.25 92 ARG A CA 1
ATOM 694 C C . ARG A 1 92 ? 5.641 -11.867 4.715 1 98.25 92 ARG A C 1
ATOM 696 O O . ARG A 1 92 ? 4.488 -12.258 4.496 1 98.25 92 ARG A O 1
ATOM 703 N N . ASP A 1 93 ? 6.699 -12.68 5.086 1 98.56 93 ASP A N 1
ATOM 704 C CA . ASP A 1 93 ? 6.414 -14.086 5.371 1 98.56 93 ASP A CA 1
ATOM 705 C C . ASP A 1 93 ? 5.281 -14.219 6.387 1 98.56 93 ASP A C 1
ATOM 707 O O . ASP A 1 93 ? 4.348 -14.992 6.188 1 98.56 93 ASP A O 1
ATOM 711 N N . LEU A 1 94 ? 5.355 -13.445 7.418 1 98.38 94 LEU A N 1
ATOM 712 C CA . LEU A 1 94 ? 4.367 -13.516 8.492 1 98.38 94 LEU A CA 1
ATOM 713 C C . LEU A 1 94 ? 2.977 -13.172 7.973 1 98.38 94 LEU A C 1
ATOM 715 O O . LEU A 1 94 ? 2.014 -13.898 8.234 1 98.38 94 LEU A O 1
ATOM 719 N N . LEU A 1 95 ? 2.85 -12.086 7.281 1 98.81 95 LEU A N 1
ATOM 720 C CA . LEU A 1 95 ? 1.548 -11.656 6.785 1 98.81 95 LEU A CA 1
ATOM 721 C C . LEU A 1 95 ? 1 -12.648 5.766 1 98.81 95 LEU A C 1
ATOM 723 O O . LEU A 1 95 ? -0.172 -13.023 5.824 1 98.81 95 LEU A O 1
ATOM 727 N N . SER A 1 96 ? 1.832 -13.07 4.82 1 98.81 96 SER A N 1
ATOM 728 C CA . SER A 1 96 ? 1.383 -13.977 3.764 1 98.81 96 SER A CA 1
ATOM 729 C C . SER A 1 96 ? 0.885 -15.297 4.34 1 98.81 96 SER A C 1
ATOM 731 O O . SER A 1 96 ? -0.168 -15.797 3.939 1 98.81 96 SER A O 1
ATOM 733 N N . MET A 1 97 ? 1.668 -15.859 5.297 1 98.62 97 MET A N 1
ATOM 734 C CA . MET A 1 97 ? 1.255 -17.109 5.914 1 98.62 97 MET A CA 1
ATOM 735 C C . MET A 1 97 ? -0.084 -16.953 6.629 1 98.62 97 MET A C 1
ATOM 737 O O . MET A 1 97 ? -0.967 -17.812 6.496 1 98.62 97 MET A O 1
ATOM 741 N N . ALA A 1 98 ? -0.228 -15.852 7.355 1 98.81 98 ALA A N 1
ATOM 742 C CA . ALA A 1 98 ? -1.468 -15.594 8.086 1 98.81 98 ALA A CA 1
ATOM 743 C C . ALA A 1 98 ? -2.643 -15.43 7.125 1 98.81 98 ALA A C 1
ATOM 745 O O . ALA A 1 98 ? -3.721 -15.984 7.352 1 98.81 98 ALA A O 1
ATOM 746 N N . LEU A 1 99 ? -2.43 -14.688 6.031 1 98.88 99 LEU A N 1
ATOM 747 C CA . LEU A 1 99 ? -3.475 -14.438 5.047 1 98.88 99 LEU A CA 1
ATOM 748 C C . LEU A 1 99 ? -3.885 -15.727 4.344 1 98.88 99 LEU A C 1
ATOM 750 O O . LEU A 1 99 ? -5.074 -16 4.176 1 98.88 99 LEU A O 1
ATOM 754 N N . ILE A 1 100 ? -2.877 -16.5 3.914 1 98.88 100 ILE A N 1
ATOM 755 C CA . ILE A 1 100 ? -3.164 -17.734 3.193 1 98.88 100 ILE A CA 1
ATOM 756 C C . ILE A 1 100 ? -3.98 -18.672 4.082 1 98.88 100 ILE A C 1
ATOM 758 O O . ILE A 1 100 ? -5.031 -19.172 3.672 1 98.88 100 ILE A O 1
ATOM 762 N N . ASN A 1 101 ? -3.531 -18.875 5.328 1 98.62 101 ASN A N 1
ATOM 763 C CA . ASN A 1 101 ? -4.23 -19.781 6.242 1 98.62 101 ASN A CA 1
ATOM 764 C C . ASN A 1 101 ? -5.668 -19.328 6.48 1 98.62 101 ASN A C 1
ATOM 766 O O . ASN A 1 101 ? -6.598 -20.125 6.387 1 98.62 101 ASN A O 1
ATOM 770 N N . ALA A 1 102 ? -5.852 -18.062 6.77 1 98.31 102 ALA A N 1
ATOM 771 C CA . ALA A 1 102 ? -7.184 -17.531 7.035 1 98.31 102 ALA A CA 1
ATOM 772 C C . ALA A 1 102 ? -8.07 -17.609 5.793 1 98.31 102 ALA A C 1
ATOM 774 O O . ALA A 1 102 ? -9.258 -17.906 5.891 1 98.31 102 ALA A O 1
ATOM 775 N N . ALA A 1 103 ? -7.484 -17.312 4.641 1 98.31 103 ALA A N 1
ATOM 776 C CA . ALA A 1 103 ? -8.234 -17.297 3.389 1 98.31 103 ALA A CA 1
ATOM 777 C C . ALA A 1 103 ? -8.688 -18.703 3.014 1 98.31 103 ALA A C 1
ATOM 779 O O . ALA A 1 103 ? -9.797 -18.891 2.508 1 98.31 103 ALA A O 1
ATOM 780 N N . LEU A 1 104 ? -7.844 -19.672 3.184 1 98.44 104 LEU A N 1
ATOM 781 C CA . LEU A 1 104 ? -8.219 -21.062 2.889 1 98.44 104 LEU A CA 1
ATOM 782 C C . LEU A 1 104 ? -9.352 -21.516 3.795 1 98.44 104 LEU A C 1
ATOM 784 O O . LEU A 1 104 ? -10.297 -22.156 3.334 1 98.44 104 LEU A O 1
ATOM 788 N N . GLU A 1 105 ? -9.258 -21.141 5.047 1 97.38 105 GLU A N 1
ATOM 789 C CA . GLU A 1 105 ? -10.297 -21.5 6.008 1 97.38 105 GLU A CA 1
ATOM 790 C C . GLU A 1 105 ? -11.633 -20.859 5.645 1 97.38 105 GLU A C 1
ATOM 792 O O . GLU A 1 105 ? -12.688 -21.484 5.777 1 97.38 105 GLU A O 1
ATOM 797 N N . ARG A 1 106 ? -11.602 -19.688 5.172 1 96.88 106 ARG A N 1
ATOM 798 C CA . ARG A 1 106 ? -12.805 -18.922 4.902 1 96.88 106 ARG A CA 1
ATOM 799 C C . ARG A 1 106 ? -13.195 -19 3.432 1 96.88 106 ARG A C 1
ATOM 801 O O . ARG A 1 106 ? -14.156 -18.359 3 1 96.88 106 ARG A O 1
ATOM 808 N N . ARG A 1 107 ? -12.406 -19.703 2.643 1 97.81 107 ARG A N 1
ATOM 809 C CA . ARG A 1 107 ? -12.633 -19.953 1.223 1 97.81 107 ARG A CA 1
ATOM 810 C C . ARG A 1 107 ? -12.586 -18.656 0.418 1 97.81 107 ARG A C 1
ATOM 812 O O . ARG A 1 107 ? -13.352 -18.484 -0.53 1 97.81 107 ARG A O 1
ATOM 819 N N . ILE A 1 108 ? -11.82 -17.656 0.889 1 98.69 108 ILE A N 1
ATOM 820 C CA . ILE A 1 108 ? -11.539 -16.438 0.142 1 98.69 108 ILE A CA 1
ATOM 821 C C . ILE A 1 108 ? -10.609 -16.75 -1.026 1 98.69 108 ILE A C 1
ATOM 823 O O . ILE A 1 108 ? -9.57 -17.391 -0.847 1 98.69 108 ILE A O 1
ATOM 827 N N . PRO A 1 109 ? -10.938 -16.328 -2.244 1 98.94 109 PRO A N 1
ATOM 828 C CA . PRO A 1 109 ? -10.078 -16.625 -3.393 1 98.94 109 PRO A CA 1
ATOM 829 C C . PRO A 1 109 ? -8.672 -16.047 -3.234 1 98.94 109 PRO A C 1
ATOM 831 O O . PRO A 1 109 ? -8.508 -14.953 -2.693 1 98.94 109 PRO A O 1
ATOM 834 N N . ILE A 1 110 ? -7.66 -16.797 -3.703 1 98.94 110 ILE A N 1
ATOM 835 C CA . ILE A 1 110 ? -6.254 -16.406 -3.654 1 98.94 110 ILE A CA 1
ATOM 836 C C . ILE A 1 110 ? -5.633 -16.547 -5.039 1 98.94 110 ILE A C 1
ATOM 838 O O . ILE A 1 110 ? -5.832 -17.547 -5.723 1 98.94 110 ILE A O 1
ATOM 842 N N . PHE A 1 111 ? -5.008 -15.555 -5.523 1 98.94 111 PHE A N 1
ATOM 843 C CA . PHE A 1 111 ? -4.121 -15.648 -6.68 1 98.94 111 PHE A CA 1
ATOM 844 C C . PHE A 1 111 ? -2.684 -15.312 -6.289 1 98.94 111 PHE A C 1
ATOM 846 O O . PHE A 1 111 ? -2.404 -14.219 -5.797 1 98.94 111 PHE A O 1
ATOM 853 N N . ALA A 1 112 ? -1.762 -16.234 -6.438 1 98.94 112 ALA A N 1
ATOM 854 C CA . ALA A 1 112 ? -0.382 -16.125 -5.969 1 98.94 112 ALA A CA 1
ATOM 855 C C . ALA A 1 112 ? 0.602 -16.219 -7.129 1 98.94 112 ALA A C 1
ATOM 857 O O . ALA A 1 112 ? 0.54 -17.156 -7.93 1 98.94 112 ALA A O 1
ATOM 858 N N . ILE A 1 113 ? 1.489 -15.281 -7.215 1 98.81 113 ILE A N 1
ATOM 859 C CA . ILE A 1 113 ? 2.387 -15.195 -8.359 1 98.81 113 ILE A CA 1
ATOM 860 C C . ILE A 1 113 ? 3.838 -15.281 -7.891 1 98.81 113 ILE A C 1
ATOM 862 O O . ILE A 1 113 ? 4.234 -14.586 -6.953 1 98.81 113 ILE A O 1
ATOM 866 N N . CYS A 1 114 ? 4.641 -16.172 -8.547 1 98.69 114 CYS A N 1
ATOM 867 C CA . CYS A 1 114 ? 6.074 -16.328 -8.32 1 98.69 114 CYS A CA 1
ATOM 868 C C . CYS A 1 114 ? 6.371 -16.578 -6.852 1 98.69 114 CYS A C 1
ATOM 870 O O . CYS A 1 114 ? 6.109 -17.672 -6.34 1 98.69 114 CYS A O 1
ATOM 872 N N . ARG A 1 115 ? 6.824 -15.555 -6.094 1 98.56 115 ARG A N 1
ATOM 873 C CA . ARG A 1 115 ? 7.012 -15.734 -4.656 1 98.56 115 ARG A CA 1
ATOM 874 C C . ARG A 1 115 ? 5.699 -16.109 -3.979 1 98.56 115 ARG A C 1
ATOM 876 O O . ARG A 1 115 ? 5.695 -16.875 -3.012 1 98.56 115 ARG A O 1
ATOM 883 N N . GLY A 1 116 ? 4.594 -15.539 -4.418 1 98.81 116 GLY A N 1
ATOM 884 C CA . GLY A 1 116 ? 3.281 -15.891 -3.898 1 98.81 116 GLY A CA 1
ATOM 885 C C . GLY A 1 116 ? 2.994 -17.375 -3.969 1 98.81 116 GLY A C 1
ATOM 886 O O . GLY A 1 116 ? 2.459 -17.953 -3.023 1 98.81 116 GLY A O 1
ATOM 887 N N . LEU A 1 117 ? 3.305 -18 -5.148 1 98.94 117 LEU A N 1
ATOM 888 C CA . LEU A 1 117 ? 3.15 -19.438 -5.258 1 98.94 117 LEU A CA 1
ATOM 889 C C . LEU A 1 117 ? 3.988 -20.156 -4.211 1 98.94 117 LEU A C 1
ATOM 891 O O . LEU A 1 117 ? 3.525 -21.125 -3.592 1 98.94 117 LEU A O 1
ATOM 895 N N . GLN A 1 118 ? 5.234 -19.703 -4.055 1 98.88 118 GLN A N 1
ATOM 896 C CA . GLN A 1 118 ? 6.137 -20.312 -3.086 1 98.88 118 GLN A CA 1
ATOM 897 C C . GLN A 1 118 ? 5.574 -20.219 -1.671 1 98.88 118 GLN A C 1
ATOM 899 O O . GLN A 1 118 ? 5.664 -21.172 -0.894 1 98.88 118 GLN A O 1
ATOM 904 N N . GLU A 1 119 ? 4.98 -19.078 -1.35 1 98.88 119 GLU A N 1
ATOM 905 C CA . GLU A 1 119 ? 4.312 -18.891 -0.063 1 98.88 119 GLU A CA 1
ATOM 906 C C . GLU A 1 119 ? 3.137 -19.844 0.09 1 98.88 119 GLU A C 1
ATOM 908 O O . GLU A 1 119 ? 2.918 -20.406 1.167 1 98.88 119 GLU A O 1
ATOM 913 N N . LEU A 1 120 ? 2.369 -20.016 -0.969 1 98.88 120 LEU A N 1
ATOM 914 C CA . LEU A 1 120 ? 1.24 -20.938 -0.95 1 98.88 120 LEU A CA 1
ATOM 915 C C . LEU A 1 120 ? 1.713 -22.359 -0.701 1 98.88 120 LEU A C 1
ATOM 917 O O . LEU A 1 120 ? 1.117 -23.094 0.1 1 98.88 120 LEU A O 1
ATOM 921 N N . VAL A 1 121 ? 2.797 -22.797 -1.377 1 98.94 121 VAL A N 1
ATOM 922 C CA . VAL A 1 121 ? 3.381 -24.125 -1.206 1 98.94 121 VAL A CA 1
ATOM 923 C C . VAL A 1 121 ? 3.789 -24.328 0.252 1 98.94 121 VAL A C 1
ATOM 925 O O . VAL A 1 121 ? 3.416 -25.328 0.876 1 98.94 121 VAL A O 1
ATOM 928 N N . VAL A 1 122 ? 4.457 -23.375 0.806 1 98.88 122 VAL A N 1
ATOM 929 C CA . VAL A 1 122 ? 4.977 -23.469 2.164 1 98.88 122 VAL A CA 1
ATOM 930 C C . VAL A 1 122 ? 3.824 -23.438 3.166 1 98.88 122 VAL A C 1
ATOM 932 O O . VAL A 1 122 ? 3.779 -24.234 4.105 1 98.88 122 VAL A O 1
ATOM 935 N N . ALA A 1 123 ? 2.895 -22.531 2.992 1 98.81 123 ALA A N 1
ATOM 936 C CA . ALA A 1 123 ? 1.768 -22.359 3.904 1 98.81 123 ALA A CA 1
ATOM 937 C C . ALA A 1 123 ? 0.931 -23.625 3.992 1 98.81 123 ALA A C 1
ATOM 939 O O . ALA A 1 123 ? 0.292 -23.891 5.016 1 98.81 123 ALA A O 1
ATOM 940 N N . THR A 1 124 ? 0.927 -24.453 2.943 1 98.69 124 THR A N 1
ATOM 941 C CA . THR A 1 124 ? 0.098 -25.641 2.9 1 98.69 124 THR A CA 1
ATOM 942 C C . THR A 1 124 ? 0.905 -26.875 3.309 1 98.69 124 THR A C 1
ATOM 944 O O . THR A 1 124 ? 0.412 -28 3.229 1 98.69 124 THR A O 1
ATOM 947 N N . GLY A 1 125 ? 2.141 -26.672 3.682 1 98.31 125 GLY A N 1
ATOM 948 C CA . GLY A 1 125 ? 2.912 -27.75 4.27 1 98.31 125 GLY A CA 1
ATOM 949 C C . GLY A 1 125 ? 3.951 -28.328 3.328 1 98.31 125 GLY A C 1
ATOM 950 O O . GLY A 1 125 ? 4.535 -29.375 3.605 1 98.31 125 GLY A O 1
ATOM 951 N N . GLY A 1 126 ? 4.16 -27.719 2.162 1 98.62 126 GLY A N 1
ATOM 952 C CA . GLY A 1 126 ? 5.203 -28.141 1.238 1 98.62 126 GLY A CA 1
ATOM 953 C C . GLY A 1 126 ? 6.555 -27.531 1.554 1 98.62 126 GLY A C 1
ATOM 954 O O . GLY A 1 126 ? 6.738 -26.922 2.611 1 98.62 126 GLY A O 1
ATOM 955 N N . SER A 1 127 ? 7.48 -27.719 0.598 1 98.5 127 SER A N 1
ATOM 956 C CA . SER A 1 127 ? 8.828 -27.188 0.755 1 98.5 127 SER A CA 1
ATOM 957 C C . SER A 1 127 ? 9.367 -26.656 -0.568 1 98.5 127 SER A C 1
ATOM 959 O O . SER A 1 127 ? 8.781 -26.891 -1.625 1 98.5 127 SER A O 1
ATOM 961 N N . LEU A 1 128 ? 10.469 -25.953 -0.452 1 98.25 128 LEU A N 1
ATOM 962 C CA . LEU A 1 128 ? 11.062 -25.312 -1.625 1 98.25 128 LEU A CA 1
ATOM 963 C C . LEU A 1 128 ? 12.508 -25.75 -1.807 1 98.25 128 LEU A C 1
ATOM 965 O O . LEU A 1 128 ? 13.203 -26.031 -0.829 1 98.25 128 LEU A O 1
ATOM 969 N N . HIS A 1 129 ? 12.891 -25.812 -3.111 1 97.06 129 HIS A N 1
ATOM 970 C CA . HIS A 1 129 ? 14.312 -25.656 -3.363 1 97.06 129 HIS A CA 1
ATOM 971 C C . HIS A 1 129 ? 14.773 -24.234 -3.045 1 97.06 129 HIS A C 1
ATOM 973 O O . HIS A 1 129 ? 14.242 -23.266 -3.588 1 97.06 129 HIS A O 1
ATOM 979 N N . ARG A 1 130 ? 15.75 -24.078 -2.236 1 95.19 130 ARG A N 1
ATOM 980 C CA . ARG A 1 130 ? 16.234 -22.766 -1.849 1 95.19 130 ARG A CA 1
ATOM 981 C C . ARG A 1 130 ? 16.875 -22.047 -3.031 1 95.19 130 ARG A C 1
ATOM 983 O O . ARG A 1 130 ? 16.75 -20.828 -3.164 1 95.19 130 ARG A O 1
ATOM 990 N N . LYS A 1 131 ? 17.641 -22.844 -3.742 1 95.06 131 LYS A N 1
ATOM 991 C CA . LYS A 1 131 ? 18.344 -22.359 -4.922 1 95.06 131 LYS A CA 1
ATOM 992 C C . LYS A 1 131 ? 18.234 -23.359 -6.078 1 95.06 131 LYS A C 1
ATOM 994 O O . LYS A 1 131 ? 18.969 -24.344 -6.137 1 95.06 131 LYS A O 1
ATOM 999 N N . LEU A 1 132 ? 17.438 -22.953 -7.059 1 96.25 132 LEU A N 1
ATOM 1000 C CA . LEU A 1 132 ? 17.234 -23.844 -8.195 1 96.25 132 LEU A CA 1
ATOM 1001 C C . LEU A 1 132 ? 18.516 -24 -9.008 1 96.25 132 LEU A C 1
ATOM 1003 O O . LEU A 1 132 ? 18.766 -25.062 -9.578 1 96.25 132 LEU A O 1
ATOM 1007 N N . CYS A 1 133 ? 19.312 -22.953 -9.031 1 93.62 133 CYS A N 1
ATOM 1008 C CA . CYS A 1 133 ? 20.516 -22.938 -9.859 1 93.62 133 CYS A CA 1
ATOM 1009 C C . CYS A 1 133 ? 21.531 -23.953 -9.352 1 93.62 133 CYS A C 1
ATOM 1011 O O . CYS A 1 133 ? 22.5 -24.281 -10.047 1 93.62 133 CYS A O 1
ATOM 1013 N N . GLU A 1 134 ? 21.328 -24.438 -8.156 1 93.44 134 GLU A N 1
ATOM 1014 C CA . GLU A 1 134 ? 22.234 -25.422 -7.578 1 93.44 134 GLU A CA 1
ATOM 1015 C C . GLU A 1 134 ? 21.766 -26.844 -7.867 1 93.44 134 GLU A C 1
ATOM 1017 O O . GLU A 1 134 ? 22.438 -27.812 -7.508 1 93.44 134 GLU A O 1
ATOM 1022 N N . GLN A 1 135 ? 20.641 -27 -8.555 1 93.88 135 GLN A N 1
ATOM 1023 C CA . GLN A 1 135 ? 20.125 -28.297 -8.992 1 93.88 135 GLN A CA 1
ATOM 1024 C C . GLN A 1 135 ? 20.484 -28.562 -10.445 1 93.88 135 GLN A C 1
ATOM 1026 O O . GLN A 1 135 ? 19.844 -28.047 -11.359 1 93.88 135 GLN A O 1
ATOM 1031 N N . PRO A 1 136 ? 21.422 -29.422 -10.672 1 92.62 136 PRO A N 1
ATOM 1032 C CA . PRO A 1 136 ? 21.969 -29.609 -12.016 1 92.62 136 PRO A CA 1
ATOM 1033 C C . PRO A 1 136 ? 20.922 -30.141 -13.008 1 92.62 136 PRO A C 1
ATOM 1035 O O . PRO A 1 136 ? 21.062 -29.922 -14.219 1 92.62 136 PRO A O 1
ATOM 1038 N N . GLU A 1 137 ? 19.906 -30.766 -12.57 1 93.56 137 GLU A N 1
ATOM 1039 C CA . GLU A 1 137 ? 18.922 -31.391 -13.453 1 93.56 137 GLU A CA 1
ATOM 1040 C C . GLU A 1 137 ? 17.875 -30.359 -13.914 1 93.56 137 GLU A C 1
ATOM 1042 O O . GLU A 1 137 ? 17.125 -30.625 -14.844 1 93.56 137 GLU A O 1
ATOM 1047 N N . LEU A 1 138 ? 17.906 -29.203 -13.328 1 93.75 138 LEU A N 1
ATOM 1048 C CA . LEU A 1 138 ? 16.875 -28.219 -13.609 1 93.75 138 LEU A CA 1
ATOM 1049 C C . LEU A 1 138 ? 17.391 -27.141 -14.562 1 93.75 138 LEU A C 1
ATOM 1051 O O . LEU A 1 138 ? 18.594 -26.859 -14.586 1 93.75 138 LEU A O 1
ATOM 1055 N N . LEU A 1 139 ? 16.5 -26.562 -15.312 1 92.62 139 LEU A N 1
ATOM 1056 C CA . LEU A 1 139 ? 16.812 -25.438 -16.188 1 92.62 139 LEU A CA 1
ATOM 1057 C C . LEU A 1 139 ? 17.172 -24.188 -15.375 1 92.62 139 LEU A C 1
ATOM 1059 O O . LEU A 1 139 ? 16.984 -24.172 -14.156 1 92.62 139 LEU A O 1
ATOM 1063 N N . GLU A 1 140 ? 17.734 -23.219 -16.078 1 92.62 140 GLU A N 1
ATOM 1064 C CA . GLU A 1 140 ? 17.906 -21.891 -15.477 1 92.62 140 GLU A CA 1
ATOM 1065 C C . GLU A 1 140 ? 16.578 -21.141 -15.438 1 92.62 140 GLU A C 1
ATOM 1067 O O . GLU A 1 140 ? 16.016 -20.812 -16.484 1 92.62 140 GLU A O 1
ATOM 1072 N N . HIS A 1 141 ? 16.047 -20.906 -14.273 1 94.88 141 HIS A N 1
ATOM 1073 C CA . HIS A 1 141 ? 14.742 -20.266 -14.109 1 94.88 141 HIS A CA 1
ATOM 1074 C C . HIS A 1 141 ? 14.883 -18.812 -13.695 1 94.88 141 HIS A C 1
ATOM 1076 O O . HIS A 1 141 ? 13.883 -18.094 -13.578 1 94.88 141 HIS A O 1
ATOM 1082 N N . ARG A 1 142 ? 16.125 -18.375 -13.43 1 92.44 142 ARG A N 1
ATOM 1083 C CA . ARG A 1 142 ? 16.375 -16.984 -13.055 1 92.44 142 ARG A CA 1
ATOM 1084 C C . ARG A 1 142 ? 16.484 -16.094 -14.289 1 92.44 142 ARG A C 1
ATOM 1086 O O . ARG A 1 142 ? 16.797 -16.578 -15.383 1 92.44 142 ARG A O 1
ATOM 1093 N N . GLU A 1 143 ? 16.203 -14.891 -13.969 1 91.56 143 GLU A N 1
ATOM 1094 C CA . GLU A 1 143 ? 16.422 -13.883 -15 1 91.56 143 GLU A CA 1
ATOM 1095 C C . GLU A 1 143 ? 17.906 -13.531 -15.102 1 91.56 143 GLU A C 1
ATOM 1097 O O . GLU A 1 143 ? 18.688 -13.789 -14.18 1 91.56 143 GLU A O 1
ATOM 1102 N N . ASP A 1 144 ? 18.281 -12.984 -16.297 1 92.44 144 ASP A N 1
ATOM 1103 C CA . ASP A 1 144 ? 19.578 -12.359 -16.438 1 92.44 144 ASP A CA 1
ATOM 1104 C C . ASP A 1 144 ? 19.547 -10.898 -15.992 1 92.44 144 ASP A C 1
ATOM 1106 O O . ASP A 1 144 ? 18.969 -10.047 -16.688 1 92.44 144 ASP A O 1
ATOM 1110 N N . PRO A 1 145 ? 20.141 -10.656 -14.852 1 89.5 145 PRO A N 1
ATOM 1111 C CA . PRO A 1 145 ? 20.016 -9.312 -14.289 1 89.5 145 PRO A CA 1
ATOM 1112 C C . PRO A 1 145 ? 20.656 -8.242 -15.164 1 89.5 145 PRO A C 1
ATOM 1114 O O . PRO A 1 145 ? 20.406 -7.051 -14.969 1 89.5 145 PRO A O 1
ATOM 1117 N N . GLU A 1 146 ? 21.422 -8.609 -16.125 1 92.31 146 GLU A N 1
ATOM 1118 C CA . GLU A 1 146 ? 22.125 -7.66 -16.984 1 92.31 146 GLU A CA 1
ATOM 1119 C C . GLU A 1 146 ? 21.25 -7.211 -18.141 1 92.31 146 GLU A C 1
ATOM 1121 O O . GLU A 1 146 ? 21.547 -6.227 -18.812 1 92.31 146 GLU A O 1
ATOM 1126 N N . LEU A 1 147 ? 20.219 -7.945 -18.359 1 93.88 147 LEU A N 1
ATOM 1127 C CA . LEU A 1 147 ? 19.328 -7.609 -19.469 1 93.88 147 LEU A CA 1
ATOM 1128 C C . LEU A 1 147 ? 18.312 -6.555 -19.047 1 93.88 147 LEU A C 1
ATOM 1130 O O . LEU A 1 147 ? 17.969 -6.457 -17.875 1 93.88 147 LEU A O 1
ATOM 1134 N N . PRO A 1 148 ? 17.859 -5.742 -20.047 1 94.5 148 PRO A N 1
ATOM 1135 C CA . PRO A 1 148 ? 16.734 -4.84 -19.75 1 94.5 148 PRO A CA 1
ATOM 1136 C C . PRO A 1 148 ? 15.5 -5.578 -19.234 1 94.5 148 PRO A C 1
ATOM 1138 O O . PRO A 1 148 ? 15.297 -6.746 -19.562 1 94.5 148 PRO A O 1
ATOM 1141 N N . VAL A 1 149 ? 14.664 -4.891 -18.484 1 94 149 VAL A N 1
ATOM 1142 C CA . VAL A 1 149 ? 13.508 -5.465 -17.797 1 94 149 VAL A CA 1
ATOM 1143 C C . VAL A 1 149 ? 12.617 -6.184 -18.812 1 94 149 VAL A C 1
ATOM 1145 O O . VAL A 1 149 ? 12.156 -7.297 -18.547 1 94 149 VAL A O 1
ATOM 1148 N N . GLU A 1 150 ? 12.438 -5.562 -19.984 1 94.12 150 GLU A N 1
ATOM 1149 C CA . GLU A 1 150 ? 11.57 -6.152 -21 1 94.12 150 GLU A CA 1
ATOM 1150 C C . GLU A 1 150 ? 12.086 -7.52 -21.438 1 94.12 150 GLU A C 1
ATOM 1152 O O . GLU A 1 150 ? 11.305 -8.422 -21.719 1 94.12 150 GLU A O 1
ATOM 1157 N N . GLN A 1 151 ? 13.367 -7.68 -21.469 1 95.31 151 GLN A N 1
ATOM 1158 C CA . GLN A 1 151 ? 13.969 -8.945 -21.875 1 95.31 151 GLN A CA 1
ATOM 1159 C C . GLN A 1 151 ? 13.977 -9.945 -20.719 1 95.31 151 GLN A C 1
ATOM 1161 O O . GLN A 1 151 ? 13.891 -11.156 -20.953 1 95.31 151 GLN A O 1
ATOM 1166 N N . GLN A 1 152 ? 14.047 -9.43 -19.531 1 95.5 152 GLN A N 1
ATOM 1167 C CA . GLN A 1 152 ? 13.977 -10.305 -18.359 1 95.5 152 GLN A CA 1
ATOM 1168 C C . GLN A 1 152 ? 12.609 -10.984 -18.266 1 95.5 152 GLN A C 1
ATOM 1170 O O . GLN A 1 152 ? 12.508 -12.141 -17.844 1 95.5 152 GLN A O 1
ATOM 1175 N N . TYR A 1 153 ? 11.617 -10.258 -18.734 1 96.56 153 TYR A N 1
ATOM 1176 C CA . TYR A 1 153 ? 10.25 -10.773 -18.625 1 96.56 153 TYR A CA 1
ATOM 1177 C C . TYR A 1 153 ? 9.805 -11.438 -19.922 1 96.56 153 TYR A C 1
ATOM 1179 O O . TYR A 1 153 ? 8.633 -11.773 -20.078 1 96.56 153 TYR A O 1
ATOM 1187 N N . ALA A 1 154 ? 10.695 -11.625 -20.891 1 95.56 154 ALA A N 1
ATOM 1188 C CA . ALA A 1 154 ? 10.375 -12.32 -22.125 1 95.56 154 ALA A CA 1
ATOM 1189 C C . ALA A 1 154 ? 10.141 -13.805 -21.875 1 95.56 154 ALA A C 1
ATOM 1191 O O . ALA A 1 154 ? 10.586 -14.352 -20.875 1 95.56 154 ALA A O 1
ATOM 1192 N N . PRO A 1 155 ? 9.344 -14.438 -22.75 1 95.62 155 PRO A N 1
ATOM 1193 C CA . PRO A 1 155 ? 9.141 -15.875 -22.594 1 95.62 155 PRO A CA 1
ATOM 1194 C C . PRO A 1 155 ? 10.461 -16.641 -22.484 1 95.62 155 PRO A C 1
ATOM 1196 O O . PRO A 1 155 ? 11.414 -16.344 -23.203 1 95.62 155 PRO A O 1
ATOM 1199 N N . SER A 1 156 ? 10.453 -17.594 -21.625 1 95.81 156 SER A N 1
ATOM 1200 C CA . SER A 1 156 ? 11.711 -18.266 -21.297 1 95.81 156 SER A CA 1
ATOM 1201 C C . SER A 1 156 ? 11.602 -19.766 -21.531 1 95.81 156 SER A C 1
ATOM 1203 O O . SER A 1 156 ? 12.523 -20.391 -22.062 1 95.81 156 SER A O 1
ATOM 1205 N N . HIS A 1 157 ? 10.531 -20.438 -21.125 1 95.88 157 HIS A N 1
ATOM 1206 C CA . HIS A 1 157 ? 10.32 -21.859 -21.328 1 95.88 157 HIS A CA 1
ATOM 1207 C C . HIS A 1 157 ? 8.828 -22.188 -21.406 1 95.88 157 HIS A C 1
ATOM 1209 O O . HIS A 1 157 ? 7.988 -21.359 -21.062 1 95.88 157 HIS A O 1
ATOM 1215 N N . GLU A 1 158 ? 8.562 -23.359 -21.75 1 96.69 158 GLU A N 1
ATOM 1216 C CA . GLU A 1 158 ? 7.188 -23.828 -21.828 1 96.69 158 GLU A CA 1
ATOM 1217 C C . GLU A 1 158 ? 6.711 -24.375 -20.484 1 96.69 158 GLU A C 1
ATOM 1219 O O . GLU A 1 158 ? 7.527 -24.734 -19.641 1 96.69 158 GLU A O 1
ATOM 1224 N N . VAL A 1 159 ? 5.41 -24.359 -20.344 1 97.38 159 VAL A N 1
ATOM 1225 C CA . VAL A 1 159 ? 4.777 -25.094 -19.25 1 97.38 159 VAL A CA 1
ATOM 1226 C C . VAL A 1 159 ? 3.689 -26.016 -19.812 1 97.38 159 VAL A C 1
ATOM 1228 O O . VAL A 1 159 ? 2.996 -25.656 -20.766 1 97.38 159 VAL A O 1
ATOM 1231 N N . GLN A 1 160 ? 3.629 -27.172 -19.266 1 97.75 160 GLN A N 1
ATOM 1232 C CA . GLN A 1 160 ? 2.588 -28.141 -19.594 1 97.75 160 GLN A CA 1
ATOM 1233 C C . GLN A 1 160 ? 1.512 -28.172 -18.5 1 97.75 160 GLN A C 1
ATOM 1235 O O . GLN A 1 160 ? 1.813 -28.406 -17.328 1 97.75 160 GLN A O 1
ATOM 1240 N N . VAL A 1 161 ? 0.307 -28.016 -18.938 1 97.88 161 VAL A N 1
ATOM 1241 C CA . VAL A 1 161 ? -0.818 -27.969 -18.016 1 97.88 161 VAL A CA 1
ATOM 1242 C C . VAL A 1 161 ? -1.298 -29.391 -17.703 1 97.88 161 VAL A C 1
ATOM 1244 O O . VAL A 1 161 ? -1.408 -30.219 -18.609 1 97.88 161 VAL A O 1
ATOM 1247 N N . GLU A 1 162 ? -1.519 -29.625 -16.469 1 96.56 162 GLU A N 1
ATOM 1248 C CA . GLU A 1 162 ? -2.107 -30.906 -16.078 1 96.56 162 GLU A CA 1
ATOM 1249 C C . GLU A 1 162 ? -3.629 -30.875 -16.203 1 96.56 162 GLU A C 1
ATOM 1251 O O . GLU A 1 162 ? -4.273 -29.922 -15.766 1 96.56 162 GLU A O 1
ATOM 1256 N N . GLU A 1 163 ? -4.203 -31.922 -16.719 1 95.06 163 GLU A N 1
ATOM 1257 C CA . GLU A 1 163 ? -5.641 -31.984 -16.969 1 95.06 163 GLU A CA 1
ATOM 1258 C C . GLU A 1 163 ? -6.422 -32.125 -15.664 1 95.06 163 GLU A C 1
ATOM 1260 O O . GLU A 1 163 ? -5.926 -32.719 -14.703 1 95.06 163 GLU A O 1
ATOM 1265 N N . GLY A 1 164 ? -7.598 -31.547 -15.672 1 94.56 164 GLY A N 1
ATOM 1266 C CA . GLY A 1 164 ? -8.531 -31.797 -14.594 1 94.56 164 GLY A CA 1
ATOM 1267 C C . GLY A 1 164 ? -8.445 -30.797 -13.469 1 94.56 164 GLY A C 1
ATOM 1268 O O . GLY A 1 164 ? -9.164 -30.906 -12.469 1 94.56 164 GLY A O 1
ATOM 1269 N N . GLY A 1 165 ? -7.543 -29.859 -13.625 1 96 165 GLY A N 1
ATOM 1270 C CA . GLY A 1 165 ? -7.375 -28.891 -12.555 1 96 165 GLY A CA 1
ATOM 1271 C C . GLY A 1 165 ? -7.965 -27.531 -12.891 1 96 165 GLY A C 1
ATOM 1272 O O . GLY A 1 165 ? -8.75 -27.406 -13.828 1 96 165 GLY A O 1
ATOM 1273 N N . LEU A 1 166 ? -7.73 -26.594 -12 1 97.38 166 LEU A N 1
ATOM 1274 C CA . LEU A 1 166 ? -8.242 -25.234 -12.133 1 97.38 166 LEU A CA 1
ATOM 1275 C C . LEU A 1 166 ? -7.711 -24.578 -13.398 1 97.38 166 LEU A C 1
ATOM 1277 O O . LEU A 1 166 ? -8.469 -23.922 -14.125 1 97.38 166 LEU A O 1
ATOM 1281 N N . LEU A 1 167 ? -6.391 -24.75 -13.68 1 96.81 167 LEU A N 1
ATOM 1282 C CA . LEU A 1 167 ? -5.762 -24.109 -14.828 1 96.81 167 LEU A CA 1
ATOM 1283 C C . LEU A 1 167 ? -6.332 -24.656 -16.141 1 96.81 167 LEU A C 1
ATOM 1285 O O . LEU A 1 167 ? -6.582 -23.891 -17.078 1 96.81 167 LEU A O 1
ATOM 1289 N N . SER A 1 168 ? -6.492 -25.984 -16.219 1 96 168 SER A N 1
ATOM 1290 C CA . SER A 1 168 ? -7.055 -26.594 -17.422 1 96 168 SER A CA 1
ATOM 1291 C C . SER A 1 168 ? -8.5 -26.141 -17.641 1 96 168 SER A C 1
ATOM 1293 O O . SER A 1 168 ? -8.945 -26.016 -18.781 1 96 168 SER A O 1
ATOM 1295 N N . ALA A 1 169 ? -9.242 -25.938 -16.531 1 96.31 169 ALA A N 1
ATOM 1296 C CA . ALA A 1 169 ? -10.609 -25.422 -16.641 1 96.31 169 ALA A CA 1
ATOM 1297 C C . ALA A 1 169 ? -10.625 -24 -17.188 1 96.31 169 ALA A C 1
ATOM 1299 O O . ALA A 1 169 ? -11.531 -23.641 -17.938 1 96.31 169 ALA A O 1
ATOM 1300 N N . LEU A 1 170 ? -9.648 -23.203 -16.828 1 96 170 LEU A N 1
ATOM 1301 C CA . LEU A 1 170 ? -9.539 -21.828 -17.297 1 96 170 LEU A CA 1
ATOM 1302 C C . LEU A 1 170 ? -9.055 -21.781 -18.734 1 96 170 LEU A C 1
ATOM 1304 O O . LEU A 1 170 ? -9.352 -20.828 -19.469 1 96 170 LEU A O 1
ATOM 1308 N N . LEU A 1 171 ? -8.258 -22.812 -19.094 1 94.06 171 LEU A N 1
ATOM 1309 C CA . LEU A 1 171 ? -7.617 -22.859 -20.406 1 94.06 171 LEU A CA 1
ATOM 1310 C C . LEU A 1 171 ? -7.961 -24.141 -21.141 1 94.06 171 LEU A C 1
ATOM 1312 O O . LEU A 1 171 ? -7.07 -24.922 -21.484 1 94.06 171 LEU A O 1
ATOM 1316 N N . PRO A 1 172 ? -9.133 -24.391 -21.516 1 88.12 172 PRO A N 1
ATOM 1317 C CA . PRO A 1 172 ? -9.555 -25.688 -22.047 1 88.12 172 PRO A CA 1
ATOM 1318 C C . PRO A 1 172 ? -8.859 -26.031 -23.359 1 88.12 172 PRO A C 1
ATOM 1320 O O . PRO A 1 172 ? -8.664 -27.219 -23.672 1 88.12 172 PRO A O 1
ATOM 1323 N N . GLU A 1 173 ? -8.406 -25.141 -24.094 1 87.38 173 GLU A N 1
ATOM 1324 C CA . GLU A 1 173 ? -7.859 -25.453 -25.406 1 87.38 173 GLU A CA 1
ATOM 1325 C C . GLU A 1 173 ? -6.344 -25.266 -25.438 1 87.38 173 GLU A C 1
ATOM 1327 O O . GLU A 1 173 ? -5.738 -25.219 -26.5 1 87.38 173 GLU A O 1
ATOM 1332 N N . CYS A 1 174 ? -5.828 -25.156 -24.297 1 86.19 174 CYS A N 1
ATOM 1333 C CA . CYS A 1 174 ? -4.398 -24.891 -24.234 1 86.19 174 CYS A CA 1
ATOM 1334 C C . CYS A 1 174 ? -3.723 -25.75 -23.172 1 86.19 174 CYS A C 1
ATOM 1336 O O . CYS A 1 174 ? -3.885 -25.5 -21.969 1 86.19 174 CYS A O 1
ATOM 1338 N N . SER A 1 175 ? -2.994 -26.688 -23.703 1 90.94 175 SER A N 1
ATOM 1339 C CA . SER A 1 175 ? -2.354 -27.594 -22.75 1 90.94 175 SER A CA 1
ATOM 1340 C C . SER A 1 175 ? -0.884 -27.25 -22.562 1 90.94 175 SER A C 1
ATOM 1342 O O . SER A 1 175 ? -0.245 -27.734 -21.625 1 90.94 175 SER A O 1
ATOM 1344 N N . ASN A 1 176 ? -0.355 -26.406 -23.422 1 95 176 ASN A N 1
ATOM 1345 C CA . ASN A 1 176 ? 1.019 -25.938 -23.297 1 95 176 ASN A CA 1
ATOM 1346 C C . ASN A 1 176 ? 1.163 -24.5 -23.766 1 95 176 ASN A C 1
ATOM 1348 O O . ASN A 1 176 ? 0.466 -24.062 -24.688 1 95 176 ASN A O 1
ATOM 1352 N N . PHE A 1 177 ? 1.958 -23.75 -23.125 1 95.12 177 PHE A N 1
ATOM 1353 C CA . PHE A 1 177 ? 2.236 -22.375 -23.547 1 95.12 177 PHE A CA 1
ATOM 1354 C C . PHE A 1 177 ? 3.561 -21.891 -22.969 1 95.12 177 PHE A C 1
ATOM 1356 O O . PHE A 1 177 ? 4.105 -22.516 -22.047 1 95.12 177 PHE A O 1
ATOM 1363 N N . TRP A 1 178 ? 4.16 -20.859 -23.562 1 96.19 178 TRP A N 1
ATOM 1364 C CA . TRP A 1 178 ? 5.414 -20.266 -23.125 1 96.19 178 TRP A CA 1
ATOM 1365 C C . TRP A 1 178 ? 5.168 -19.25 -22.016 1 96.19 178 TRP A C 1
ATOM 1367 O O . TRP A 1 178 ? 4.195 -18.484 -22.047 1 96.19 178 TRP A O 1
ATOM 1377 N N . VAL A 1 179 ? 6.066 -19.25 -21.031 1 97.19 179 VAL A N 1
ATOM 1378 C CA . VAL A 1 179 ? 5.949 -18.297 -19.922 1 97.19 179 VAL A CA 1
ATOM 1379 C C . VAL A 1 179 ? 7.309 -17.656 -19.641 1 97.19 179 VAL A C 1
ATOM 1381 O O . VAL A 1 179 ? 8.344 -18.188 -20.047 1 97.19 179 VAL A O 1
ATOM 1384 N N . ASN A 1 180 ? 7.305 -16.453 -19.031 1 97.44 180 ASN A N 1
ATOM 1385 C CA . ASN A 1 180 ? 8.531 -15.875 -18.5 1 97.44 180 ASN A CA 1
ATOM 1386 C C . ASN A 1 180 ? 8.984 -16.578 -17.219 1 97.44 180 ASN A C 1
ATOM 1388 O O . ASN A 1 180 ? 8.25 -17.406 -16.672 1 97.44 180 ASN A O 1
ATOM 1392 N N . SER A 1 181 ? 10.203 -16.375 -16.844 1 97 181 SER A N 1
ATOM 1393 C CA . SER A 1 181 ? 10.766 -17.047 -15.672 1 97 181 SER A CA 1
ATOM 1394 C C . SER A 1 181 ? 11.766 -16.141 -14.953 1 97 181 SER A C 1
ATOM 1396 O O . SER A 1 181 ? 12.773 -15.742 -15.539 1 97 181 SER A O 1
ATOM 1398 N N . LEU A 1 182 ? 11.469 -15.75 -13.734 1 96.69 182 LEU A N 1
ATOM 1399 C CA . LEU A 1 182 ? 12.305 -14.859 -12.93 1 96.69 182 LEU A CA 1
ATOM 1400 C C . LEU A 1 182 ? 12.289 -15.289 -11.461 1 96.69 182 LEU A C 1
ATOM 1402 O O . LEU A 1 182 ? 11.93 -14.492 -10.586 1 96.69 182 LEU A O 1
ATOM 1406 N N . HIS A 1 183 ? 12.75 -16.484 -11.172 1 97 183 HIS A N 1
ATOM 1407 C CA . HIS A 1 183 ? 12.711 -16.953 -9.789 1 97 183 HIS A CA 1
ATOM 1408 C C . HIS A 1 183 ? 13.891 -17.875 -9.484 1 97 183 HIS A C 1
ATOM 1410 O O . HIS A 1 183 ? 14.328 -18.641 -10.352 1 97 183 HIS A O 1
ATOM 1416 N N . GLY A 1 184 ? 14.383 -17.75 -8.25 1 96.25 184 GLY A N 1
ATOM 1417 C CA . GLY A 1 184 ? 15.477 -18.594 -7.785 1 96.25 184 GLY A CA 1
ATOM 1418 C C . GLY A 1 184 ? 15.016 -19.766 -6.941 1 96.25 184 GLY A C 1
ATOM 1419 O O . GLY A 1 184 ? 15.672 -20.812 -6.914 1 96.25 184 GLY A O 1
ATOM 1420 N N . GLN A 1 185 ? 13.953 -19.562 -6.164 1 97.25 185 GLN A N 1
ATOM 1421 C CA . GLN A 1 185 ? 13.328 -20.656 -5.43 1 97.25 185 GLN A CA 1
ATOM 1422 C C . GLN A 1 185 ? 12.258 -21.359 -6.27 1 97.25 185 GLN A C 1
ATOM 1424 O O . GLN A 1 185 ? 11.836 -20.828 -7.301 1 97.25 185 GLN A O 1
ATOM 1429 N N . GLY A 1 186 ? 11.898 -22.547 -5.91 1 98.12 186 GLY A N 1
ATOM 1430 C CA . GLY A 1 186 ? 10.859 -23.312 -6.566 1 98.12 186 GLY A CA 1
ATOM 1431 C C . GLY A 1 186 ? 10.344 -24.453 -5.723 1 98.12 186 GLY A C 1
ATOM 1432 O O . GLY A 1 186 ? 10.992 -24.859 -4.754 1 98.12 186 GLY A O 1
ATOM 1433 N N . ALA A 1 187 ? 9.234 -24.938 -6.055 1 98.56 187 ALA A N 1
ATOM 1434 C CA . ALA A 1 187 ? 8.602 -26 -5.277 1 98.56 187 ALA A CA 1
ATOM 1435 C C . ALA A 1 187 ? 9.445 -27.266 -5.312 1 98.56 187 ALA A C 1
ATOM 1437 O O . ALA A 1 187 ? 9.828 -27.734 -6.387 1 98.56 187 ALA A O 1
ATOM 1438 N N . LYS A 1 188 ? 9.758 -27.781 -4.191 1 97.94 188 LYS A N 1
ATOM 1439 C CA . LYS A 1 188 ? 10.461 -29.047 -4.051 1 97.94 188 LYS A CA 1
ATOM 1440 C C . LYS A 1 188 ? 9.5 -30.172 -3.701 1 97.94 188 LYS A C 1
ATOM 1442 O O . LYS A 1 188 ? 9.453 -31.203 -4.387 1 97.94 188 LYS A O 1
ATOM 1447 N N . VAL A 1 189 ? 8.742 -29.984 -2.646 1 98.06 189 VAL A N 1
ATOM 1448 C CA . VAL A 1 189 ? 7.699 -30.906 -2.213 1 98.06 189 VAL A CA 1
ATOM 1449 C C . VAL A 1 189 ? 6.344 -30.203 -2.213 1 98.06 189 VAL A C 1
ATOM 1451 O O . VAL A 1 189 ? 6.184 -29.156 -1.581 1 98.06 189 VAL A O 1
ATOM 1454 N N . VAL A 1 190 ? 5.422 -30.734 -2.918 1 98.38 190 VAL A N 1
ATOM 1455 C CA . VAL A 1 190 ? 4.051 -30.234 -2.934 1 98.38 190 VAL A CA 1
ATOM 1456 C C . VAL A 1 190 ? 3.189 -31.062 -1.976 1 98.38 190 VAL A C 1
ATOM 1458 O O . VAL A 1 190 ? 3.139 -32.281 -2.074 1 98.38 190 VAL A O 1
ATOM 1461 N N . SER A 1 191 ? 2.564 -30.438 -1.03 1 98.31 191 SER A N 1
ATOM 1462 C CA . SER A 1 191 ? 1.762 -31.141 -0.033 1 98.31 191 SER A CA 1
ATOM 1463 C C . SER A 1 191 ? 0.52 -31.766 -0.661 1 98.31 191 SER A C 1
ATOM 1465 O O . SER A 1 191 ? 0.129 -31.406 -1.771 1 98.31 191 SER A O 1
ATOM 1467 N N . PRO A 1 192 ? -0.145 -32.656 0.06 1 98.12 192 PRO A N 1
ATOM 1468 C CA . PRO A 1 192 ? -1.355 -33.312 -0.458 1 98.12 192 PRO A CA 1
ATOM 1469 C C . PRO A 1 192 ? -2.535 -32.344 -0.564 1 98.12 192 PRO A C 1
ATOM 1471 O O . PRO A 1 192 ? -3.555 -32.688 -1.173 1 98.12 192 PRO A O 1
ATOM 1474 N N . ARG A 1 193 ? -2.406 -31.188 -0.025 1 98.31 193 ARG A N 1
ATOM 1475 C CA . ARG A 1 193 ? -3.463 -30.188 -0.095 1 98.31 193 ARG A CA 1
ATOM 1476 C C . ARG A 1 193 ? -3.457 -29.484 -1.446 1 98.31 193 ARG A C 1
ATOM 1478 O O . ARG A 1 193 ? -4.418 -28.797 -1.796 1 98.31 193 ARG A O 1
ATOM 1485 N N . LEU A 1 194 ? -2.355 -29.656 -2.139 1 98.75 194 LEU A N 1
ATOM 1486 C CA . LEU A 1 194 ? -2.193 -28.938 -3.396 1 98.75 194 LEU A CA 1
ATOM 1487 C C . LEU A 1 194 ? -2.326 -29.875 -4.586 1 98.75 194 LEU A C 1
ATOM 1489 O O . LEU A 1 194 ? -1.946 -31.047 -4.504 1 98.75 194 LEU A O 1
ATOM 1493 N N . ARG A 1 195 ? -2.879 -29.391 -5.617 1 98.56 195 ARG A N 1
ATOM 1494 C CA . ARG A 1 195 ? -2.834 -30.016 -6.938 1 98.56 195 ARG A CA 1
ATOM 1495 C C . ARG A 1 195 ? -1.775 -29.359 -7.816 1 98.56 195 ARG A C 1
ATOM 1497 O O . ARG A 1 195 ? -1.698 -28.125 -7.895 1 98.56 195 ARG A O 1
ATOM 1504 N N . VAL A 1 196 ? -0.948 -30.172 -8.422 1 98.75 196 VAL A N 1
ATOM 1505 C CA . VAL A 1 196 ? -0.045 -29.641 -9.438 1 98.75 196 VAL A CA 1
ATOM 1506 C C . VAL A 1 196 ? -0.834 -29.281 -10.695 1 98.75 196 VAL A C 1
ATOM 1508 O O . VAL A 1 196 ? -1.552 -30.109 -11.242 1 98.75 196 VAL A O 1
ATOM 1511 N N . GLU A 1 197 ? -0.742 -28.078 -11.141 1 98.69 197 GLU A N 1
ATOM 1512 C CA . GLU A 1 197 ? -1.53 -27.562 -12.266 1 98.69 197 GLU A CA 1
ATOM 1513 C C . GLU A 1 197 ? -0.698 -27.516 -13.539 1 98.69 197 GLU A C 1
ATOM 1515 O O . GLU A 1 197 ? -1.24 -27.594 -14.648 1 98.69 197 GLU A O 1
ATOM 1520 N N . ALA A 1 198 ? 0.658 -27.312 -13.438 1 98.56 198 ALA A N 1
ATOM 1521 C CA . ALA A 1 198 ? 1.534 -27.219 -14.602 1 98.56 198 ALA A CA 1
ATOM 1522 C C . ALA A 1 198 ? 2.984 -27.5 -14.219 1 98.56 198 ALA A C 1
ATOM 1524 O O . ALA A 1 198 ? 3.381 -27.297 -13.07 1 98.56 198 ALA A O 1
ATOM 1525 N N . ARG A 1 199 ? 3.756 -27.953 -15.172 1 98.5 199 ARG A N 1
ATOM 1526 C CA . ARG A 1 199 ? 5.18 -28.219 -15.008 1 98.5 199 ARG A CA 1
ATOM 1527 C C . ARG A 1 199 ? 5.977 -27.688 -16.188 1 98.5 199 ARG A C 1
ATOM 1529 O O . ARG A 1 199 ? 5.461 -27.609 -17.312 1 98.5 199 ARG A O 1
ATOM 1536 N N . SER A 1 200 ? 7.195 -27.328 -15.898 1 97.81 200 SER A N 1
ATOM 1537 C CA . SER A 1 200 ? 8.148 -27.047 -16.969 1 97.81 200 SER A CA 1
ATOM 1538 C C . SER A 1 200 ? 8.75 -28.344 -17.516 1 97.81 200 SER A C 1
ATOM 1540 O O . SER A 1 200 ? 8.539 -29.422 -16.953 1 97.81 200 SER A O 1
ATOM 1542 N N . PRO A 1 201 ? 9.508 -28.25 -18.641 1 96.44 201 PRO A N 1
ATOM 1543 C CA . PRO A 1 201 ? 10.062 -29.453 -19.25 1 96.44 201 PRO A CA 1
ATOM 1544 C C . PRO A 1 201 ? 11.016 -30.203 -18.328 1 96.44 201 PRO A C 1
ATOM 1546 O O . PRO A 1 201 ? 11.141 -31.438 -18.438 1 96.44 201 PRO A O 1
ATOM 1549 N N . ASP A 1 202 ? 11.625 -29.516 -17.438 1 97 202 ASP A N 1
ATOM 1550 C CA . ASP A 1 202 ? 12.562 -30.156 -16.516 1 97 202 ASP A CA 1
ATOM 1551 C C . ASP A 1 202 ? 11.836 -30.797 -15.336 1 97 202 ASP A C 1
ATOM 1553 O O . ASP A 1 202 ? 12.469 -31.281 -14.398 1 97 202 ASP A O 1
ATOM 1557 N N . GLY A 1 203 ? 10.523 -30.688 -15.328 1 97.31 203 GLY A N 1
ATOM 1558 C CA . GLY A 1 203 ? 9.727 -31.344 -14.312 1 97.31 203 GLY A CA 1
ATOM 1559 C C . GLY A 1 203 ? 9.383 -30.438 -13.141 1 97.31 203 GLY A C 1
ATOM 1560 O O . GLY A 1 203 ? 8.594 -30.812 -12.273 1 97.31 203 GLY A O 1
ATOM 1561 N N . LEU A 1 204 ? 9.977 -29.281 -13.055 1 98.38 204 LEU A N 1
ATOM 1562 C CA . LEU A 1 204 ? 9.719 -28.359 -11.953 1 98.38 204 LEU A CA 1
ATOM 1563 C C . LEU A 1 204 ? 8.258 -27.906 -11.961 1 98.38 204 LEU A C 1
ATOM 1565 O O . LEU A 1 204 ? 7.699 -27.609 -13.016 1 98.38 204 LEU A O 1
ATOM 1569 N N . VAL A 1 205 ? 7.625 -27.938 -10.82 1 98.62 205 VAL A N 1
ATOM 1570 C CA . VAL A 1 205 ? 6.246 -27.469 -10.68 1 98.62 205 VAL A CA 1
ATOM 1571 C C . VAL A 1 205 ? 6.184 -25.969 -10.93 1 98.62 205 VAL A C 1
ATOM 1573 O O . VAL A 1 205 ? 6.922 -25.203 -10.305 1 98.62 205 VAL A O 1
ATOM 1576 N N . GLU A 1 206 ? 5.281 -25.531 -11.859 1 98.75 206 GLU A N 1
ATOM 1577 C CA . GLU A 1 206 ? 5.18 -24.125 -12.234 1 98.75 206 GLU A CA 1
ATOM 1578 C C . GLU A 1 206 ? 3.812 -23.562 -11.867 1 98.75 206 GLU A C 1
ATOM 1580 O O . GLU A 1 206 ? 3.604 -22.344 -11.938 1 98.75 206 GLU A O 1
ATOM 1585 N N . ALA A 1 207 ? 2.928 -24.375 -11.477 1 98.88 207 ALA A N 1
ATOM 1586 C CA . ALA A 1 207 ? 1.622 -23.922 -11.016 1 98.88 207 ALA A CA 1
ATOM 1587 C C . ALA A 1 207 ? 0.986 -24.938 -10.07 1 98.88 207 ALA A C 1
ATOM 1589 O O . ALA A 1 207 ? 1.133 -26.156 -10.266 1 98.88 207 ALA A O 1
ATOM 1590 N N . VAL A 1 208 ? 0.288 -24.484 -9.07 1 98.88 208 VAL A N 1
ATOM 1591 C CA . VAL A 1 208 ? -0.437 -25.328 -8.133 1 98.88 208 VAL A CA 1
ATOM 1592 C C . VAL A 1 208 ? -1.784 -24.703 -7.797 1 98.88 208 VAL A C 1
ATOM 1594 O O . VAL A 1 208 ? -1.972 -23.5 -7.977 1 98.88 208 VAL A O 1
ATOM 1597 N N . SER A 1 209 ? -2.697 -25.453 -7.359 1 98.88 209 SER A N 1
ATOM 1598 C CA . SER A 1 209 ? -3.955 -24.984 -6.781 1 98.88 209 SER A CA 1
ATOM 1599 C C . SER A 1 209 ? -4.312 -25.766 -5.527 1 98.88 209 SER A C 1
ATOM 1601 O O . SER A 1 209 ? -3.762 -26.844 -5.285 1 98.88 209 SER A O 1
ATOM 1603 N N . VAL A 1 210 ? -5.07 -25.188 -4.652 1 98.81 210 VAL A N 1
ATOM 1604 C CA . VAL A 1 210 ? -5.484 -25.859 -3.426 1 98.81 210 VAL A CA 1
ATOM 1605 C C . VAL A 1 210 ? -6.695 -26.75 -3.703 1 98.81 210 VAL A C 1
ATOM 1607 O O . VAL A 1 210 ? -7.691 -26.297 -4.27 1 98.81 210 VAL A O 1
ATOM 1610 N N . ILE A 1 211 ? -6.645 -27.984 -3.287 1 98 211 ILE A N 1
ATOM 1611 C CA . ILE A 1 211 ? -7.711 -28.953 -3.498 1 98 211 ILE A CA 1
ATOM 1612 C C . ILE A 1 211 ? -8.938 -28.562 -2.672 1 98 211 ILE A C 1
ATOM 1614 O O . ILE A 1 211 ? -8.805 -28.141 -1.522 1 98 211 ILE A O 1
ATOM 1618 N N . ASN A 1 212 ? -10.125 -28.688 -3.262 1 96.75 212 ASN A N 1
ATOM 1619 C CA . ASN A 1 212 ? -11.406 -28.422 -2.609 1 96.75 212 ASN A CA 1
ATOM 1620 C C . ASN A 1 212 ? -11.539 -26.953 -2.221 1 96.75 212 ASN A C 1
ATOM 1622 O O . ASN A 1 212 ? -11.992 -26.625 -1.122 1 96.75 212 ASN A O 1
ATOM 1626 N N . HIS A 1 213 ? -11.031 -26.094 -2.883 1 98 213 HIS A N 1
ATOM 1627 C CA . HIS A 1 213 ? -11.164 -24.641 -2.77 1 98 213 HIS A CA 1
ATOM 1628 C C . HIS A 1 213 ? -11.633 -24.031 -4.086 1 98 213 HIS A C 1
ATOM 1630 O O . HIS A 1 213 ? -11.219 -24.469 -5.16 1 98 213 HIS A O 1
ATOM 1636 N N . PRO A 1 214 ? -12.484 -23.062 -4.02 1 96.56 214 PRO A N 1
ATOM 1637 C CA . PRO A 1 214 ? -13.047 -22.531 -5.258 1 96.56 214 PRO A CA 1
ATOM 1638 C C . PRO A 1 214 ? -11.992 -21.922 -6.176 1 96.56 214 PRO A C 1
ATOM 1640 O O . PRO A 1 214 ? -12.062 -22.078 -7.398 1 96.56 214 PRO A O 1
ATOM 1643 N N . PHE A 1 215 ? -11.094 -21.172 -5.578 1 98.69 215 PHE A N 1
ATOM 1644 C CA . PHE A 1 215 ? -10.023 -20.562 -6.363 1 98.69 215 PHE A CA 1
ATOM 1645 C C . PHE A 1 215 ? -8.844 -20.188 -5.473 1 98.69 215 PHE A C 1
ATOM 1647 O O . PHE A 1 215 ? -8.867 -19.141 -4.816 1 98.69 215 PHE A O 1
ATOM 1654 N N . ALA A 1 216 ? -7.852 -20.891 -5.41 1 98.88 216 ALA A N 1
ATOM 1655 C CA . ALA A 1 216 ? -6.52 -20.641 -4.867 1 98.88 216 ALA A CA 1
ATOM 1656 C C . ALA A 1 216 ? 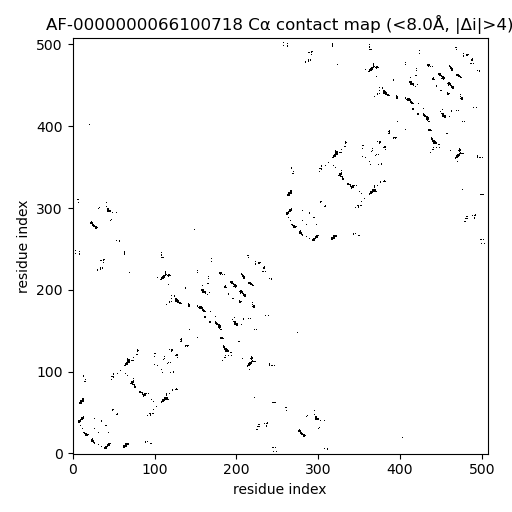-5.438 -21.172 -5.805 1 98.88 216 ALA A C 1
ATOM 1658 O O . ALA A 1 216 ? -5.105 -22.359 -5.773 1 98.88 216 ALA A O 1
ATOM 1659 N N . LEU A 1 217 ? -5.012 -20.297 -6.641 1 98.88 217 LEU A N 1
ATOM 1660 C CA . LEU A 1 217 ? -4.105 -20.641 -7.727 1 98.88 217 LEU A CA 1
ATOM 1661 C C . LEU A 1 217 ? -2.758 -19.953 -7.559 1 98.88 217 LEU A C 1
ATOM 1663 O O . LEU A 1 217 ? -2.703 -18.75 -7.262 1 98.88 217 LEU A O 1
ATOM 1667 N N . GLY A 1 218 ? -1.696 -20.656 -7.602 1 98.88 218 GLY A N 1
ATOM 1668 C CA . GLY A 1 218 ? -0.341 -20.125 -7.66 1 98.88 218 GLY A CA 1
ATOM 1669 C C . GLY A 1 218 ? 0.36 -20.422 -8.969 1 98.88 218 GLY A C 1
ATOM 1670 O O . GLY A 1 218 ? 0.287 -21.547 -9.477 1 98.88 218 GLY A O 1
ATOM 1671 N N . VAL A 1 219 ? 0.963 -19.422 -9.562 1 98.88 219 VAL A N 1
ATOM 1672 C CA . VAL A 1 219 ? 1.778 -19.625 -10.758 1 98.88 219 VAL A CA 1
ATOM 1673 C C . VAL A 1 219 ? 3.176 -19.062 -10.531 1 98.88 219 VAL A C 1
ATOM 1675 O O . VAL A 1 219 ? 3.332 -18.016 -9.891 1 98.88 219 VAL A O 1
ATOM 1678 N N . GLN A 1 220 ? 4.191 -19.719 -11.102 1 98.81 220 GLN A N 1
ATOM 1679 C CA . GLN A 1 220 ? 5.574 -19.328 -10.859 1 98.81 220 GLN A CA 1
ATOM 1680 C C . GLN A 1 220 ? 6.004 -18.234 -11.836 1 98.81 220 GLN A C 1
ATOM 1682 O O . GLN A 1 220 ? 6.934 -17.469 -11.547 1 98.81 220 GLN A O 1
ATOM 1687 N N . TRP A 1 221 ? 5.32 -18.188 -13.016 1 98.56 221 TRP A N 1
ATOM 1688 C CA . TRP A 1 221 ? 5.652 -17.141 -13.977 1 98.56 221 TRP A CA 1
ATOM 1689 C C . TRP A 1 221 ? 4.934 -15.844 -13.641 1 98.56 221 TRP A C 1
ATOM 1691 O O . TRP A 1 221 ? 4.305 -15.734 -12.586 1 98.56 221 TRP A O 1
ATOM 1701 N N . HIS A 1 222 ? 5.047 -14.828 -14.445 1 98.69 222 HIS A N 1
ATOM 1702 C CA . HIS A 1 222 ? 4.59 -13.484 -14.125 1 98.69 222 HIS A CA 1
ATOM 1703 C C . HIS A 1 222 ? 3.535 -13.008 -15.117 1 98.69 222 HIS A C 1
ATOM 1705 O O . HIS A 1 222 ? 3.822 -12.172 -15.977 1 98.69 222 HIS A O 1
ATOM 1711 N N . PRO A 1 223 ? 2.332 -13.469 -14.906 1 98.5 223 PRO A N 1
ATOM 1712 C CA . PRO A 1 223 ? 1.264 -13.047 -15.82 1 98.5 223 PRO A CA 1
ATOM 1713 C C . PRO A 1 223 ? 0.9 -11.57 -15.664 1 98.5 223 PRO A C 1
ATOM 1715 O O . PRO A 1 223 ? 0.187 -11.016 -16.5 1 98.5 223 PRO A O 1
ATOM 1718 N N . GLU A 1 224 ? 1.354 -10.914 -14.531 1 98.56 224 GLU A N 1
ATOM 1719 C CA . GLU A 1 224 ? 1.029 -9.508 -14.312 1 98.56 224 GLU A CA 1
ATOM 1720 C C . GLU A 1 224 ? 1.755 -8.609 -15.312 1 98.56 224 GLU A C 1
ATOM 1722 O O . GLU A 1 224 ? 1.339 -7.477 -15.555 1 98.56 224 GLU A O 1
ATOM 1727 N N . TRP A 1 225 ? 2.938 -9.094 -15.82 1 97.38 225 TRP A N 1
ATOM 1728 C CA . TRP A 1 225 ? 3.707 -8.32 -16.781 1 97.38 225 TRP A CA 1
ATOM 1729 C C . TRP A 1 225 ? 2.941 -8.172 -18.094 1 97.38 225 TRP A C 1
ATOM 1731 O O . TRP A 1 225 ? 2.695 -9.156 -18.797 1 97.38 225 TRP A O 1
ATOM 1741 N N . ASN A 1 226 ? 2.477 -6.93 -18.406 1 94.69 226 ASN A N 1
ATOM 1742 C CA . ASN A 1 226 ? 1.672 -6.641 -19.594 1 94.69 226 ASN A CA 1
ATOM 1743 C C . ASN A 1 226 ? 0.415 -7.504 -19.641 1 94.69 226 ASN A C 1
ATOM 1745 O O . ASN A 1 226 ? 0.121 -8.125 -20.672 1 94.69 226 ASN A O 1
ATOM 1749 N N . SER A 1 227 ? -0.23 -7.566 -18.5 1 95.88 227 SER A N 1
ATOM 1750 C CA . SER A 1 227 ? -1.351 -8.484 -18.312 1 95.88 227 SER A CA 1
ATOM 1751 C C . SER A 1 227 ? -2.459 -8.219 -19.328 1 95.88 227 SER A C 1
ATOM 1753 O O . SER A 1 227 ? -3.141 -9.148 -19.766 1 95.88 227 SER A O 1
ATOM 1755 N N . SER A 1 228 ? -2.67 -6.961 -19.734 1 94.44 228 SER A N 1
ATOM 1756 C CA . SER A 1 228 ? -3.766 -6.621 -20.641 1 94.44 228 SER A CA 1
ATOM 1757 C C . SER A 1 228 ? -3.447 -7.027 -22.078 1 94.44 228 SER A C 1
ATOM 1759 O O . SER A 1 228 ? -4.352 -7.164 -22.906 1 94.44 228 SER A O 1
ATOM 1761 N N . GLU A 1 229 ? -2.225 -7.273 -22.359 1 94.25 229 GLU A N 1
ATOM 1762 C CA . GLU A 1 229 ? -1.785 -7.52 -23.734 1 94.25 229 GLU A CA 1
ATOM 1763 C C . GLU A 1 229 ? -1.764 -9.016 -24.047 1 94.25 229 GLU A C 1
ATOM 1765 O O . GLU A 1 229 ? -1.845 -9.414 -25.203 1 94.25 229 GLU A O 1
ATOM 1770 N N . TYR A 1 230 ? -1.637 -9.844 -23.047 1 93.44 230 TYR A N 1
ATOM 1771 C CA . TYR A 1 230 ? -1.526 -11.281 -23.266 1 93.44 230 TYR A CA 1
ATOM 1772 C C . TYR A 1 230 ? -2.811 -12 -22.859 1 93.44 230 TYR A C 1
ATOM 1774 O O . TYR A 1 230 ? -3.27 -11.859 -21.719 1 93.44 230 TYR A O 1
ATOM 1782 N N . ALA A 1 231 ? -3.334 -12.773 -23.734 1 94.12 231 ALA A N 1
ATOM 1783 C CA . ALA A 1 231 ? -4.609 -13.453 -23.516 1 94.12 231 ALA A CA 1
ATOM 1784 C C . ALA A 1 231 ? -4.543 -14.359 -22.281 1 94.12 231 ALA A C 1
ATOM 1786 O O . ALA A 1 231 ? -5.473 -14.398 -21.484 1 94.12 231 ALA A O 1
ATOM 1787 N N . LEU A 1 232 ? -3.475 -15.133 -22.203 1 94.75 232 LEU A N 1
ATOM 1788 C CA . LEU A 1 232 ? -3.301 -16.031 -21.062 1 94.75 232 LEU A CA 1
ATOM 1789 C C . LEU A 1 232 ? -3.367 -15.266 -19.75 1 94.75 232 LEU A C 1
ATOM 1791 O O . LEU A 1 232 ? -4.027 -15.703 -18.797 1 94.75 232 LEU A O 1
ATOM 1795 N N . SER A 1 233 ? -2.656 -14.156 -19.672 1 97.38 233 SER A N 1
ATOM 1796 C CA . SER A 1 233 ? -2.652 -13.312 -18.484 1 97.38 233 SER A CA 1
ATOM 1797 C C . SER A 1 233 ? -4.055 -12.805 -18.156 1 97.38 233 SER A C 1
ATOM 1799 O O . SER A 1 233 ? -4.488 -12.867 -17.016 1 97.38 233 SER A O 1
ATOM 1801 N N . ARG A 1 234 ? -4.758 -12.352 -19.156 1 97.44 234 ARG A N 1
ATOM 1802 C CA . ARG A 1 234 ? -6.117 -11.852 -18.969 1 97.44 234 ARG A CA 1
ATOM 1803 C C . ARG A 1 234 ? -7.027 -12.945 -18.406 1 97.44 234 ARG A C 1
ATOM 1805 O O . ARG A 1 234 ? -7.801 -12.703 -17.484 1 97.44 234 ARG A O 1
ATOM 1812 N N . ILE A 1 235 ? -6.918 -14.102 -18.969 1 97.38 235 ILE A N 1
ATOM 1813 C CA . ILE A 1 235 ? -7.77 -15.219 -18.578 1 97.38 235 ILE A CA 1
ATOM 1814 C C . ILE A 1 235 ? -7.531 -15.562 -17.109 1 97.38 235 ILE A C 1
ATOM 1816 O O . ILE A 1 235 ? -8.477 -15.797 -16.344 1 97.38 235 ILE A O 1
ATOM 1820 N N . LEU A 1 236 ? -6.309 -15.586 -16.672 1 98.31 236 LEU A N 1
ATOM 1821 C CA . LEU A 1 236 ? -5.977 -15.914 -15.297 1 98.31 236 LEU A CA 1
ATOM 1822 C C . LEU A 1 236 ? -6.539 -14.867 -14.336 1 98.31 236 LEU A C 1
ATOM 1824 O O . LEU A 1 236 ? -7.184 -15.219 -13.344 1 98.31 236 LEU A O 1
ATOM 1828 N N . PHE A 1 237 ? -6.352 -13.594 -14.641 1 98.81 237 PHE A N 1
ATOM 1829 C CA . PHE A 1 237 ? -6.816 -12.531 -13.758 1 98.81 237 PHE A CA 1
ATOM 1830 C C . PHE A 1 237 ? -8.336 -12.445 -13.773 1 98.81 237 PHE A C 1
ATOM 1832 O O . PHE A 1 237 ? -8.961 -12.219 -12.727 1 98.81 237 PHE A O 1
ATOM 1839 N N . GLU A 1 238 ? -8.938 -12.609 -14.945 1 98.25 238 GLU A N 1
ATOM 1840 C CA . GLU A 1 238 ? -10.391 -12.617 -15.031 1 98.25 238 GLU A CA 1
ATOM 1841 C C . GLU A 1 238 ? -10.984 -13.789 -14.258 1 98.25 238 GLU A C 1
ATOM 1843 O O . GLU A 1 238 ? -12.039 -13.664 -13.633 1 98.25 238 GLU A O 1
ATOM 1848 N N . GLY A 1 239 ? -10.328 -14.922 -14.352 1 98.44 239 GLY A N 1
ATOM 1849 C CA . GLY A 1 239 ? -10.742 -16.062 -13.555 1 98.44 239 GLY A CA 1
ATOM 1850 C C . GLY A 1 239 ? -10.719 -15.789 -12.062 1 98.44 239 GLY A C 1
ATOM 1851 O O . GLY A 1 239 ? -11.656 -16.156 -11.352 1 98.44 239 GLY A O 1
ATOM 1852 N N . PHE A 1 240 ? -9.695 -15.156 -11.625 1 98.81 240 PHE A N 1
ATOM 1853 C CA . PHE A 1 240 ? -9.555 -14.773 -10.219 1 98.81 240 PHE A CA 1
ATOM 1854 C C . PHE A 1 240 ? -10.68 -13.828 -9.805 1 98.81 240 PHE A C 1
ATOM 1856 O O . PHE A 1 240 ? -11.344 -14.055 -8.789 1 98.81 240 PHE A O 1
ATOM 1863 N N . ILE A 1 241 ? -10.93 -12.789 -10.602 1 98.69 241 ILE A N 1
ATOM 1864 C CA . ILE A 1 241 ? -11.945 -11.781 -10.289 1 98.69 241 ILE A CA 1
ATOM 1865 C C . ILE A 1 241 ? -13.328 -12.422 -10.305 1 98.69 241 ILE A C 1
ATOM 1867 O O . ILE A 1 241 ? -14.164 -12.125 -9.453 1 98.69 241 ILE A O 1
ATOM 1871 N N . THR A 1 242 ? -13.57 -13.32 -11.25 1 98.25 242 THR A N 1
ATOM 1872 C CA . THR A 1 242 ? -14.844 -14.031 -11.305 1 98.25 242 THR A CA 1
ATOM 1873 C C . THR A 1 242 ? -15.062 -14.844 -10.039 1 98.25 242 THR A C 1
ATOM 1875 O O . THR A 1 242 ? -16.172 -14.852 -9.484 1 98.25 242 THR A O 1
ATOM 1878 N N . ALA A 1 243 ? -14.008 -15.531 -9.57 1 98.44 243 ALA A N 1
ATOM 1879 C CA . ALA A 1 243 ? -14.094 -16.281 -8.328 1 98.44 243 ALA A CA 1
ATOM 1880 C C . ALA A 1 243 ? -14.43 -15.375 -7.152 1 98.44 243 ALA A C 1
ATOM 1882 O O . ALA A 1 243 ? -15.195 -15.75 -6.262 1 98.44 243 ALA A O 1
ATOM 1883 N N . CYS A 1 244 ? -13.828 -14.164 -7.156 1 98.62 244 CYS A N 1
ATOM 1884 C CA . CYS A 1 244 ? -14.102 -13.195 -6.102 1 98.62 244 CYS A CA 1
ATOM 1885 C C . CYS A 1 244 ? -15.555 -12.742 -6.137 1 98.62 244 CYS A C 1
ATOM 1887 O O . CYS A 1 244 ? -16.188 -12.578 -5.09 1 98.62 244 CYS A O 1
ATOM 1889 N N . GLN A 1 245 ? -16.062 -12.562 -7.312 1 97.62 245 GLN A N 1
ATOM 1890 C CA . GLN A 1 245 ? -17.453 -12.164 -7.465 1 97.62 245 GLN A CA 1
ATOM 1891 C C . GLN A 1 245 ? -18.391 -13.258 -6.945 1 97.62 245 GLN A C 1
ATOM 1893 O O . GLN A 1 245 ? -19.406 -12.961 -6.305 1 97.62 245 GLN A O 1
ATOM 1898 N N . HIS A 1 246 ? -18.047 -14.484 -7.254 1 97.06 246 HIS A N 1
ATOM 1899 C CA . HIS A 1 246 ? -18.844 -15.602 -6.742 1 97.06 246 HIS A CA 1
ATOM 1900 C C . HIS A 1 246 ? -18.797 -15.648 -5.219 1 97.06 246 HIS A C 1
ATOM 1902 O O . HIS A 1 246 ? -19.812 -15.945 -4.574 1 97.06 246 HIS A O 1
ATOM 1908 N N . HIS A 1 247 ? -17.625 -15.406 -4.68 1 96.69 247 HIS A N 1
ATOM 1909 C CA . HIS A 1 247 ? -17.469 -15.375 -3.23 1 96.69 247 HIS A CA 1
ATOM 1910 C C . HIS A 1 247 ? -18.375 -14.328 -2.598 1 96.69 247 HIS A C 1
ATOM 1912 O O . HIS A 1 247 ? -19 -14.586 -1.569 1 96.69 247 HIS A O 1
ATOM 1918 N N . ILE A 1 248 ? -18.438 -13.133 -3.189 1 95.88 248 ILE A N 1
ATOM 1919 C CA . ILE A 1 248 ? -19.297 -12.055 -2.717 1 95.88 248 ILE A CA 1
ATOM 1920 C C . ILE A 1 248 ? -20.75 -12.508 -2.725 1 95.88 248 ILE A C 1
ATOM 1922 O O . ILE A 1 248 ? -21.484 -12.297 -1.754 1 95.88 248 ILE A O 1
ATOM 1926 N N . ALA A 1 249 ? -21.125 -13.148 -3.828 1 93.81 249 ALA A N 1
ATOM 1927 C CA . ALA A 1 249 ? -22.5 -13.602 -3.99 1 93.81 249 ALA A CA 1
ATOM 1928 C C . ALA A 1 249 ? -22.859 -14.641 -2.934 1 93.81 249 ALA A C 1
ATOM 1930 O O . ALA A 1 249 ? -23.984 -14.641 -2.42 1 93.81 249 ALA A O 1
ATOM 1931 N N . GLU A 1 250 ? -21.969 -15.477 -2.59 1 90.81 250 GLU A N 1
ATOM 1932 C CA . GLU A 1 250 ? -22.203 -16.516 -1.599 1 90.81 250 GLU A CA 1
ATOM 1933 C C . GLU A 1 250 ? -22.328 -15.938 -0.195 1 90.81 250 GLU A C 1
ATOM 1935 O O . GLU A 1 250 ? -23.125 -16.406 0.613 1 90.81 250 GLU A O 1
ATOM 1940 N N . LYS A 1 251 ? -21.562 -14.898 0.144 1 86.94 251 LYS A N 1
ATOM 1941 C CA . LYS A 1 251 ? -21.594 -14.234 1.443 1 86.94 251 LYS A CA 1
ATOM 1942 C C . LYS A 1 251 ? -22.922 -13.523 1.659 1 86.94 251 LYS A C 1
ATOM 1944 O O . LYS A 1 251 ? -23.422 -13.438 2.789 1 86.94 251 LYS A O 1
ATOM 1949 N N . GLN A 1 252 ? -23.453 -12.992 0.619 1 80.25 252 GLN A N 1
ATOM 1950 C CA . GLN A 1 252 ? -24.703 -12.25 0.701 1 80.25 252 GLN A CA 1
ATOM 1951 C C . GLN A 1 252 ? -25.891 -13.188 0.884 1 80.25 252 GLN A C 1
ATOM 1953 O O . GLN A 1 252 ? -26.938 -12.781 1.391 1 80.25 252 GLN A O 1
ATOM 1958 N N . ARG A 1 253 ? -25.734 -14.414 0.439 1 76.69 253 ARG A N 1
ATOM 1959 C CA . ARG A 1 253 ? -26.812 -15.383 0.569 1 76.69 253 ARG A CA 1
ATOM 1960 C C . ARG A 1 253 ? -26.875 -15.945 1.983 1 76.69 253 ARG A C 1
ATOM 1962 O O . ARG A 1 253 ? -27.922 -16.422 2.42 1 76.69 253 ARG A O 1
ATOM 1969 N N . LEU A 1 254 ? -25.969 -15.898 2.752 1 67.44 254 LEU A N 1
ATOM 1970 C CA . LEU A 1 254 ? -25.984 -16.406 4.121 1 67.44 254 LEU A CA 1
ATOM 1971 C C . LEU A 1 254 ? -26.5 -15.336 5.082 1 67.44 254 LEU A C 1
ATOM 1973 O O . LEU A 1 254 ? -27.203 -15.648 6.047 1 67.44 254 LEU A O 1
ATOM 1977 N N . MET B 1 1 ? -23.125 -3.719 19.25 1 31.92 1 MET B N 1
ATOM 1978 C CA . MET B 1 1 ? -22.141 -3.482 20.297 1 31.92 1 MET B CA 1
ATOM 1979 C C . MET B 1 1 ? -20.734 -3.875 19.828 1 31.92 1 MET B C 1
ATOM 1981 O O . MET B 1 1 ? -19.75 -3.566 20.5 1 31.92 1 MET B O 1
ATOM 1985 N N . GLU B 1 2 ? -20.562 -4.871 18.891 1 42.84 2 GLU B N 1
ATOM 1986 C CA . GLU B 1 2 ? -19.391 -5.52 18.312 1 42.84 2 GLU B CA 1
ATOM 1987 C C . GLU B 1 2 ? -18.562 -4.539 17.484 1 42.84 2 GLU B C 1
ATOM 1989 O O . GLU B 1 2 ? -17.328 -4.625 17.453 1 42.84 2 GLU B O 1
ATOM 1994 N N . ASN B 1 3 ? -19.219 -3.521 16.906 1 48.75 3 ASN B N 1
ATOM 1995 C CA . ASN B 1 3 ? -18.719 -2.521 15.969 1 48.75 3 ASN B CA 1
ATOM 1996 C C . ASN B 1 3 ? -17.891 -1.454 16.672 1 48.75 3 ASN B C 1
ATOM 1998 O O . ASN B 1 3 ? -16.953 -0.895 16.094 1 48.75 3 ASN B O 1
ATOM 2002 N N . ILE B 1 4 ? -18.25 -1.103 17.938 1 49.16 4 ILE B N 1
ATOM 2003 C CA . ILE B 1 4 ? -17.625 -0.05 18.734 1 49.16 4 ILE B CA 1
ATOM 2004 C C . ILE B 1 4 ? -16.203 -0.459 19.094 1 49.16 4 ILE B C 1
ATOM 2006 O O . ILE B 1 4 ? -15.352 0.395 19.359 1 49.16 4 ILE B O 1
ATOM 2010 N N . MET B 1 5 ? -15.883 -1.678 18.766 1 67.5 5 MET B N 1
ATOM 2011 C CA . MET B 1 5 ? -14.602 -2.143 19.297 1 67.5 5 MET B CA 1
ATOM 2012 C C . MET B 1 5 ? -13.609 -2.381 18.156 1 67.5 5 MET B C 1
ATOM 2014 O O . MET B 1 5 ? -12.422 -2.621 18.406 1 67.5 5 MET B O 1
ATOM 2018 N N . ASN B 1 6 ? -14.078 -2.119 16.891 1 87 6 ASN B N 1
ATOM 2019 C CA . ASN B 1 6 ? -13.172 -2.396 15.773 1 87 6 ASN B CA 1
ATOM 2020 C C . ASN B 1 6 ? -12.305 -1.186 15.445 1 87 6 ASN B C 1
ATOM 2022 O O . ASN B 1 6 ? -12.711 -0.044 15.672 1 87 6 ASN B O 1
ATOM 2026 N N . ASN B 1 7 ? -11.133 -1.468 15.125 1 97.25 7 ASN B N 1
ATOM 2027 C CA . ASN B 1 7 ? -10.234 -0.416 14.656 1 97.25 7 ASN B CA 1
ATOM 2028 C C . ASN B 1 7 ? -10.766 0.239 13.383 1 97.25 7 ASN B C 1
ATOM 2030 O O . ASN B 1 7 ? -11.156 -0.452 12.438 1 97.25 7 ASN B O 1
ATOM 2034 N N . PRO B 1 8 ? -10.945 1.591 13.406 1 98.5 8 PRO B N 1
ATOM 2035 C CA . PRO B 1 8 ? -11.367 2.26 12.172 1 98.5 8 PRO B CA 1
ATOM 2036 C C . PRO B 1 8 ? -10.445 1.961 10.992 1 98.5 8 PRO B C 1
ATOM 2038 O O . PRO B 1 8 ? -9.227 1.926 11.148 1 98.5 8 PRO B O 1
ATOM 2041 N N . VAL B 1 9 ? -11.008 1.719 9.812 1 98.62 9 VAL B N 1
ATOM 2042 C CA . VAL B 1 9 ? -10.234 1.493 8.586 1 98.62 9 VAL B CA 1
ATOM 2043 C C . VAL B 1 9 ? -9.719 2.826 8.055 1 98.62 9 VAL B C 1
ATOM 2045 O O . VAL B 1 9 ? -10.508 3.693 7.664 1 98.62 9 VAL B O 1
ATOM 2048 N N . ILE B 1 10 ? -8.422 2.977 8.039 1 98.88 10 ILE B N 1
ATOM 2049 C CA . ILE B 1 10 ? -7.801 4.227 7.617 1 98.88 10 ILE B CA 1
ATOM 2050 C C . ILE B 1 10 ? -7.125 4.039 6.262 1 98.88 10 ILE B C 1
ATOM 2052 O O . ILE B 1 10 ? -6.156 3.281 6.141 1 98.88 10 ILE B O 1
ATOM 2056 N N . GLY B 1 11 ? -7.645 4.695 5.191 1 98.88 11 GLY B N 1
ATOM 2057 C CA . GLY B 1 11 ? -6.941 4.73 3.918 1 98.88 11 GLY B CA 1
ATOM 2058 C C . GLY B 1 11 ? -5.738 5.652 3.926 1 98.88 11 GLY B C 1
ATOM 2059 O O . GLY B 1 11 ? -5.848 6.824 4.289 1 98.88 11 GLY B O 1
ATOM 2060 N N . VAL B 1 12 ? -4.574 5.152 3.578 1 98.94 12 VAL B N 1
ATOM 2061 C CA . VAL B 1 12 ? -3.336 5.926 3.588 1 98.94 12 VAL B CA 1
ATOM 2062 C C . VAL B 1 12 ? -2.805 6.07 2.164 1 98.94 12 VAL B C 1
ATOM 2064 O O . VAL B 1 12 ? -2.525 5.07 1.496 1 98.94 12 VAL B O 1
ATOM 2067 N N . VAL B 1 13 ? -2.639 7.266 1.693 1 98.81 13 VAL B N 1
ATOM 2068 C CA . VAL B 1 13 ? -2.221 7.539 0.323 1 98.81 13 VAL B CA 1
ATOM 2069 C C . VAL B 1 13 ? -0.745 7.184 0.151 1 98.81 13 VAL B C 1
ATOM 2071 O O . VAL B 1 13 ? 0.074 7.465 1.029 1 98.81 13 VAL B O 1
ATOM 2074 N N . MET B 1 14 ? -0.442 6.57 -0.961 1 98.62 14 MET B N 1
ATOM 2075 C CA . MET B 1 14 ? 0.928 6.148 -1.233 1 98.62 14 MET B CA 1
ATOM 2076 C C . MET B 1 14 ? 1.642 7.152 -2.131 1 98.62 14 MET B C 1
ATOM 2078 O O . MET B 1 14 ? 1.017 8.078 -2.65 1 98.62 14 MET B O 1
ATOM 2082 N N . CYS B 1 15 ? 2.934 6.98 -2.275 1 98.06 15 CYS B N 1
ATOM 2083 C CA . CYS B 1 15 ? 3.773 7.734 -3.197 1 98.06 15 CYS B CA 1
ATOM 2084 C C . CYS B 1 15 ? 4.281 6.848 -4.324 1 98.06 15 CYS B C 1
ATOM 2086 O O . CYS B 1 15 ? 4.246 5.617 -4.219 1 98.06 15 CYS B O 1
ATOM 2088 N N . ARG B 1 16 ? 4.668 7.5 -5.367 1 97 16 ARG B N 1
ATOM 2089 C CA . ARG B 1 16 ? 5.289 6.75 -6.457 1 97 16 ARG B CA 1
ATOM 2090 C C . ARG B 1 16 ? 6.797 6.961 -6.477 1 97 16 ARG B C 1
ATOM 2092 O O . ARG B 1 16 ? 7.273 8.094 -6.391 1 97 16 ARG B O 1
ATOM 2099 N N . ASN B 1 17 ? 7.48 5.941 -6.488 1 94.5 17 ASN B N 1
ATOM 2100 C CA . ASN B 1 17 ? 8.93 5.91 -6.691 1 94.5 17 ASN B CA 1
ATOM 2101 C C . ASN B 1 17 ? 9.32 4.918 -7.781 1 94.5 17 ASN B C 1
ATOM 2103 O O . ASN B 1 17 ? 8.516 4.07 -8.172 1 94.5 17 ASN B O 1
ATOM 2107 N N . ARG B 1 18 ? 10.438 5.105 -8.375 1 91.75 18 ARG B N 1
ATOM 2108 C CA . ARG B 1 18 ? 10.992 4.109 -9.281 1 91.75 18 ARG B CA 1
ATOM 2109 C C . ARG B 1 18 ? 12.039 3.25 -8.578 1 91.75 18 ARG B C 1
ATOM 2111 O O . ARG B 1 18 ? 13.047 3.766 -8.086 1 91.75 18 ARG B O 1
ATOM 2118 N N . LEU B 1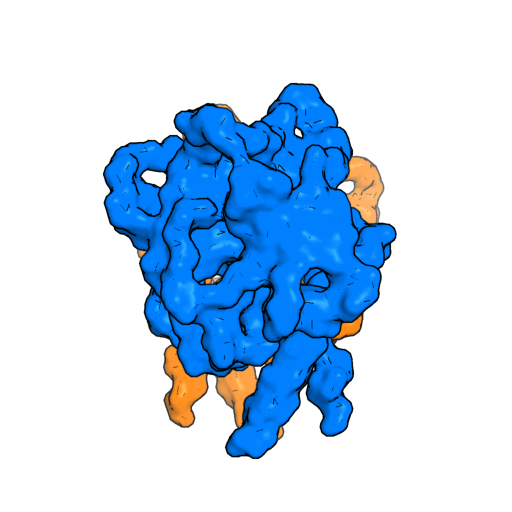 19 ? 11.727 2.01 -8.461 1 90.88 19 LEU B N 1
ATOM 2119 C CA . LEU B 1 19 ? 12.648 1.053 -7.848 1 90.88 19 LEU B CA 1
ATOM 2120 C C . LEU B 1 19 ? 13.047 -0.033 -8.844 1 90.88 19 LEU B C 1
ATOM 2122 O O . LEU B 1 19 ? 12.18 -0.722 -9.391 1 90.88 19 LEU B O 1
ATOM 2126 N N . LYS B 1 20 ? 14.289 -0.233 -9.125 1 87.44 20 LYS B N 1
ATOM 2127 C CA . LYS B 1 20 ? 14.836 -1.258 -10.016 1 87.44 20 LYS B CA 1
ATOM 2128 C C . LYS B 1 20 ? 14.109 -1.262 -11.359 1 87.44 20 LYS B C 1
ATOM 2130 O O . LYS B 1 20 ? 13.688 -2.314 -11.836 1 87.44 20 LYS B O 1
ATOM 2135 N N . GLY B 1 21 ? 13.859 -0.084 -11.859 1 89.62 21 GLY B N 1
ATOM 2136 C CA . GLY B 1 21 ? 13.305 0.073 -13.195 1 89.62 21 GLY B CA 1
ATOM 2137 C C . GLY B 1 21 ? 11.789 -0.049 -13.227 1 89.62 21 GLY B C 1
ATOM 2138 O O . GLY B 1 21 ? 11.18 0.015 -14.297 1 89.62 21 GLY B O 1
ATOM 2139 N N . HIS B 1 22 ? 11.164 -0.18 -12.062 1 94.06 22 HIS B N 1
ATOM 2140 C CA . HIS B 1 22 ? 9.719 -0.36 -12.023 1 94.06 22 HIS B CA 1
ATOM 2141 C C . HIS B 1 22 ? 9.047 0.789 -11.281 1 94.06 22 HIS B C 1
ATOM 2143 O O . HIS B 1 22 ? 9.531 1.238 -10.242 1 94.06 22 HIS B O 1
ATOM 2149 N N . ALA B 1 23 ? 7.926 1.326 -11.914 1 96.38 23 ALA B N 1
ATOM 2150 C CA . ALA B 1 23 ? 7.051 2.203 -11.141 1 96.38 23 ALA B CA 1
ATOM 2151 C C . ALA B 1 23 ? 6.508 1.487 -9.906 1 96.38 23 ALA B C 1
ATOM 2153 O O . ALA B 1 23 ? 5.941 0.396 -10.016 1 96.38 23 ALA B O 1
ATOM 2154 N N . THR B 1 24 ? 6.758 2.102 -8.758 1 97.94 24 THR B N 1
ATOM 2155 C CA . THR B 1 24 ? 6.477 1.42 -7.496 1 97.94 24 THR B CA 1
ATOM 2156 C C . THR B 1 24 ? 5.738 2.346 -6.535 1 97.94 24 THR B C 1
ATOM 2158 O O . THR B 1 24 ? 6.145 3.49 -6.328 1 97.94 24 THR B O 1
ATOM 2161 N N . GLN B 1 25 ? 4.605 1.854 -6.055 1 98.56 25 GLN B N 1
ATOM 2162 C CA . GLN B 1 25 ? 3.908 2.529 -4.965 1 98.56 25 GLN B CA 1
ATOM 2163 C C . GLN B 1 25 ? 4.598 2.273 -3.627 1 98.56 25 GLN B C 1
ATOM 2165 O O . GLN B 1 25 ? 4.934 1.132 -3.305 1 98.56 25 GLN B O 1
ATOM 2170 N N . THR B 1 26 ? 4.824 3.371 -2.818 1 98.5 26 THR B N 1
ATOM 2171 C CA . THR B 1 26 ? 5.605 3.238 -1.595 1 98.5 26 THR B CA 1
ATOM 2172 C C . THR B 1 26 ? 4.906 3.926 -0.426 1 98.5 26 THR B C 1
ATOM 2174 O O . THR B 1 26 ? 4.129 4.859 -0.625 1 98.5 26 THR B O 1
ATOM 2177 N N . LEU B 1 27 ? 5.121 3.459 0.737 1 98.5 27 LEU B N 1
ATOM 2178 C CA . LEU B 1 27 ? 4.621 4.031 1.982 1 98.5 27 LEU B CA 1
ATOM 2179 C C . LEU B 1 27 ? 5.562 3.717 3.141 1 98.5 27 LEU B C 1
ATOM 2181 O O . LEU B 1 27 ? 5.754 2.551 3.494 1 98.5 27 LEU B O 1
ATOM 2185 N N . GLN B 1 28 ? 6.18 4.75 3.713 1 98.12 28 GLN B N 1
ATOM 2186 C CA . GLN B 1 28 ? 7.121 4.527 4.805 1 98.12 28 GLN B CA 1
ATOM 2187 C C . GLN B 1 28 ? 6.406 4.012 6.051 1 98.12 28 GLN B C 1
ATOM 2189 O O . GLN B 1 28 ? 5.312 4.477 6.383 1 98.12 28 GLN B O 1
ATOM 2194 N N . GLU B 1 29 ? 6.984 3.082 6.742 1 98.12 29 GLU B N 1
ATOM 2195 C CA . GLU B 1 29 ? 6.34 2.352 7.832 1 98.12 29 GLU B CA 1
ATOM 2196 C C . GLU B 1 29 ? 6.008 3.277 9 1 98.12 29 GLU B C 1
ATOM 2198 O O . GLU B 1 29 ? 5.074 3.012 9.758 1 98.12 29 GLU B O 1
ATOM 2203 N N . LYS B 1 30 ? 6.73 4.387 9.148 1 97.88 30 LYS B N 1
ATOM 2204 C CA . LYS B 1 30 ? 6.449 5.293 10.258 1 97.88 30 LYS B CA 1
ATOM 2205 C C . LYS B 1 30 ? 5.027 5.836 10.18 1 97.88 30 LYS B C 1
ATOM 2207 O O . LYS B 1 30 ? 4.375 6.039 11.203 1 97.88 30 LYS B O 1
ATOM 2212 N N . TYR B 1 31 ? 4.5 6.055 8.992 1 98.56 31 TYR B N 1
ATOM 2213 C CA . TYR B 1 31 ? 3.127 6.527 8.828 1 98.56 31 TYR B CA 1
ATOM 2214 C C . TYR B 1 31 ? 2.129 5.441 9.211 1 98.56 31 TYR B C 1
ATOM 2216 O O . TYR B 1 31 ? 1.133 5.715 9.891 1 98.56 31 TYR B O 1
ATOM 2224 N N . LEU B 1 32 ? 2.404 4.227 8.789 1 98.44 32 LEU B N 1
ATOM 2225 C CA . LEU B 1 32 ? 1.545 3.09 9.094 1 98.44 32 LEU B CA 1
ATOM 2226 C C . LEU B 1 32 ? 1.553 2.789 10.594 1 98.44 32 LEU B C 1
ATOM 2228 O O . LEU B 1 32 ? 0.496 2.594 11.195 1 98.44 32 LEU B O 1
ATOM 2232 N N . ASN B 1 33 ? 2.732 2.799 11.18 1 97.88 33 ASN B N 1
ATOM 2233 C CA . ASN B 1 33 ? 2.891 2.498 12.594 1 97.88 33 ASN B CA 1
ATOM 2234 C C . ASN B 1 33 ? 2.152 3.508 13.469 1 97.88 33 ASN B C 1
ATOM 2236 O O . ASN B 1 33 ? 1.583 3.145 14.5 1 97.88 33 ASN B O 1
ATOM 2240 N N . ALA B 1 34 ? 2.193 4.75 13.047 1 98.62 34 ALA B N 1
ATOM 2241 C CA . ALA B 1 34 ? 1.504 5.789 13.812 1 98.62 34 ALA B CA 1
ATOM 2242 C C . ALA B 1 34 ? 0.007 5.504 13.898 1 98.62 34 ALA B C 1
ATOM 2244 O O . ALA B 1 34 ? -0.607 5.688 14.953 1 98.62 34 ALA B O 1
ATOM 2245 N N . ILE B 1 35 ? -0.619 5.008 12.805 1 98.69 35 ILE B N 1
ATOM 2246 C CA . ILE B 1 35 ? -2.039 4.684 12.766 1 98.69 35 ILE B CA 1
ATOM 2247 C C . ILE B 1 35 ? -2.316 3.471 13.648 1 98.69 35 ILE B C 1
ATOM 2249 O O . ILE B 1 35 ? -3.279 3.461 14.414 1 98.69 35 ILE B O 1
ATOM 2253 N N . ILE B 1 36 ? -1.438 2.482 13.562 1 98 36 ILE B N 1
ATOM 2254 C CA . ILE B 1 36 ? -1.608 1.249 14.32 1 98 36 ILE B CA 1
ATOM 2255 C C . ILE B 1 36 ? -1.511 1.544 15.812 1 98 36 ILE B C 1
ATOM 2257 O O . ILE B 1 36 ? -2.357 1.104 16.594 1 98 36 ILE B O 1
ATOM 2261 N N . HIS B 1 37 ? -0.529 2.328 16.188 1 97.5 37 HIS B N 1
ATOM 2262 C CA . HIS B 1 37 ? -0.314 2.668 17.594 1 97.5 37 HIS B CA 1
ATOM 2263 C C . HIS B 1 37 ? -1.507 3.428 18.156 1 97.5 37 HIS B C 1
ATOM 2265 O O . HIS B 1 37 ? -1.824 3.293 19.344 1 97.5 37 HIS B O 1
ATOM 2271 N N . ALA B 1 38 ? -2.182 4.16 17.328 1 98.06 38 ALA B N 1
ATOM 2272 C CA . ALA B 1 38 ? -3.311 4.973 17.781 1 98.06 38 ALA B CA 1
ATOM 2273 C C . ALA B 1 38 ? -4.605 4.164 17.766 1 98.06 38 ALA B C 1
ATOM 2275 O O . ALA B 1 38 ? -5.652 4.652 18.203 1 98.06 38 ALA B O 1
ATOM 2276 N N . GLY B 1 39 ? -4.57 2.953 17.219 1 97.81 39 GLY B N 1
ATOM 2277 C CA . GLY B 1 39 ? -5.734 2.082 17.25 1 97.81 39 GLY B CA 1
ATOM 2278 C C . GLY B 1 39 ? -6.48 2.039 15.93 1 97.81 39 GLY B C 1
ATOM 2279 O O . GLY B 1 39 ? -7.68 1.745 15.898 1 97.81 39 GLY B O 1
ATOM 2280 N N . GLY B 1 40 ? -5.824 2.393 14.859 1 98.56 40 GLY B N 1
ATOM 2281 C CA . GLY B 1 40 ? -6.434 2.309 13.547 1 98.56 40 GLY B CA 1
ATOM 2282 C C . GLY B 1 40 ? -6 1.085 12.758 1 98.56 40 GLY B C 1
ATOM 2283 O O . GLY B 1 40 ? -5.066 0.387 13.156 1 98.56 40 GLY B O 1
ATOM 2284 N N . LEU B 1 41 ? -6.691 0.743 11.727 1 98.69 41 LEU B N 1
ATOM 2285 C CA . LEU B 1 41 ? -6.367 -0.302 10.758 1 98.69 41 LEU B CA 1
ATOM 2286 C C . LEU B 1 41 ? -6.004 0.301 9.406 1 98.69 41 LEU B C 1
ATOM 2288 O O . LEU B 1 41 ? -6.891 0.645 8.617 1 98.69 41 LEU B O 1
ATOM 2292 N N . PRO B 1 42 ? -4.727 0.395 9.141 1 98.75 42 PRO B N 1
ATOM 2293 C CA . PRO B 1 42 ? -4.328 1.09 7.918 1 98.75 42 PRO B CA 1
ATOM 2294 C C . PRO B 1 42 ? -4.344 0.18 6.691 1 98.75 42 PRO B C 1
ATOM 2296 O O . PRO B 1 42 ? -3.855 -0.952 6.75 1 98.75 42 PRO B O 1
ATOM 2299 N N . ILE B 1 43 ? -4.906 0.643 5.609 1 98.75 43 ILE B N 1
ATOM 2300 C CA . ILE B 1 43 ? -4.727 0.069 4.281 1 98.75 43 ILE B CA 1
ATOM 2301 C C . ILE B 1 43 ? -4.121 1.115 3.346 1 98.75 43 ILE B C 1
ATOM 2303 O O . ILE B 1 43 ? -4.434 2.305 3.451 1 98.75 43 ILE B O 1
ATOM 2307 N N . ALA B 1 44 ? -3.209 0.699 2.555 1 98.88 44 ALA B N 1
ATOM 2308 C CA . ALA B 1 44 ? -2.533 1.629 1.653 1 98.88 44 ALA B CA 1
ATOM 2309 C C . ALA B 1 44 ? -3.301 1.777 0.342 1 98.88 44 ALA B C 1
ATOM 2311 O O . ALA B 1 44 ? -3.801 0.793 -0.207 1 98.88 44 ALA B O 1
ATOM 2312 N N . LEU B 1 45 ? -3.455 3.008 -0.133 1 98.88 45 LEU B N 1
ATOM 2313 C CA . LEU B 1 45 ? -4.277 3.32 -1.297 1 98.88 45 LEU B CA 1
ATOM 2314 C C . LEU B 1 45 ? -3.408 3.662 -2.502 1 98.88 45 LEU B C 1
ATOM 2316 O O . LEU B 1 45 ? -2.787 4.727 -2.541 1 98.88 45 LEU B O 1
ATOM 2320 N N . PRO B 1 46 ? -3.432 2.807 -3.51 1 98.44 46 PRO B N 1
ATOM 2321 C CA . PRO B 1 46 ? -2.68 3.121 -4.727 1 98.44 46 PRO B CA 1
ATOM 2322 C C . PRO B 1 46 ? -3.309 4.254 -5.531 1 98.44 46 PRO B C 1
ATOM 2324 O O . PRO B 1 46 ? -4.512 4.5 -5.426 1 98.44 46 PRO B O 1
ATOM 2327 N N . HIS B 1 47 ? -2.486 4.844 -6.367 1 98.38 47 HIS B N 1
ATOM 2328 C CA . HIS B 1 47 ? -2.877 6.023 -7.133 1 98.38 47 HIS B CA 1
ATOM 2329 C C . HIS B 1 47 ? -4.023 5.703 -8.086 1 98.38 47 HIS B C 1
ATOM 2331 O O . HIS B 1 47 ? -4.863 6.566 -8.367 1 98.38 47 HIS B O 1
ATOM 2337 N N . ALA B 1 48 ? -4.102 4.488 -8.547 1 97.25 48 ALA B N 1
ATOM 2338 C CA . ALA B 1 48 ? -5.086 4.098 -9.555 1 97.25 48 ALA B CA 1
ATOM 2339 C C . ALA B 1 48 ? -6.508 4.246 -9.023 1 97.25 48 ALA B C 1
ATOM 2341 O O . ALA B 1 48 ? -7.461 4.328 -9.797 1 97.25 48 ALA B O 1
ATOM 2342 N N . LEU B 1 49 ? -6.652 4.355 -7.746 1 98.19 49 LEU B N 1
ATOM 2343 C CA . LEU B 1 49 ? -7.961 4.453 -7.113 1 98.19 49 LEU B CA 1
ATOM 2344 C C . LEU B 1 49 ? -8.555 5.844 -7.297 1 98.19 49 LEU B C 1
ATOM 2346 O O . LEU B 1 49 ? -9.703 6.094 -6.914 1 98.19 49 LEU B O 1
ATOM 2350 N N . ALA B 1 50 ? -7.77 6.73 -7.945 1 98.12 50 ALA B N 1
ATOM 2351 C CA . ALA B 1 50 ? -8.281 8.055 -8.266 1 98.12 50 ALA B CA 1
ATOM 2352 C C . ALA B 1 50 ? -9.398 7.977 -9.305 1 98.12 50 ALA B C 1
ATOM 2354 O O . ALA B 1 50 ? -10.164 8.93 -9.484 1 98.12 50 ALA B O 1
ATOM 2355 N N . GLU B 1 51 ? -9.422 6.844 -10.062 1 97.06 51 GLU B N 1
ATOM 2356 C CA . GLU B 1 51 ? -10.508 6.656 -11.023 1 97.06 51 GLU B CA 1
ATOM 2357 C C . GLU B 1 51 ? -11.867 6.812 -10.352 1 97.06 51 GLU B C 1
ATOM 2359 O O . GLU B 1 51 ? -12.148 6.156 -9.344 1 97.06 51 GLU B O 1
ATOM 2364 N N . PRO B 1 52 ? -12.742 7.625 -10.93 1 97.12 52 PRO B N 1
ATOM 2365 C CA . PRO B 1 52 ? -13.977 8.016 -10.242 1 97.12 52 PRO B CA 1
ATOM 2366 C C . PRO B 1 52 ? -14.828 6.816 -9.828 1 97.12 52 PRO B C 1
ATOM 2368 O O . PRO B 1 52 ? -15.328 6.77 -8.695 1 97.12 52 PRO B O 1
ATOM 2371 N N . SER B 1 53 ? -14.992 5.824 -10.68 1 96.81 53 SER B N 1
ATOM 2372 C CA . SER B 1 53 ? -15.82 4.668 -10.352 1 96.81 53 SER B CA 1
ATOM 2373 C C . SER B 1 53 ? -15.219 3.871 -9.195 1 96.81 53 SER B C 1
ATOM 2375 O O . SER B 1 53 ? -15.938 3.408 -8.312 1 96.81 53 SER B O 1
ATOM 2377 N N . LEU B 1 54 ? -13.914 3.701 -9.172 1 97.75 54 LEU B N 1
ATOM 2378 C CA . LEU B 1 54 ? -13.234 2.979 -8.102 1 97.75 54 LEU B CA 1
ATOM 2379 C C . LEU B 1 54 ? -13.289 3.764 -6.793 1 97.75 54 LEU B C 1
ATOM 2381 O O . LEU B 1 54 ? -13.508 3.189 -5.727 1 97.75 54 LEU B O 1
ATOM 2385 N N . LEU B 1 55 ? -13.086 5.062 -6.957 1 98.12 55 LEU B N 1
ATOM 2386 C CA . LEU B 1 55 ? -13.117 5.93 -5.785 1 98.12 55 LEU B CA 1
ATOM 2387 C C . LEU B 1 55 ? -14.477 5.863 -5.102 1 98.12 55 LEU B C 1
ATOM 2389 O O . LEU B 1 55 ? -14.555 5.77 -3.873 1 98.12 55 LEU B O 1
ATOM 2393 N N . GLU B 1 56 ? -15.508 5.902 -5.891 1 97.38 56 GLU B N 1
ATOM 2394 C CA . GLU B 1 56 ? -16.859 5.863 -5.359 1 97.38 56 GLU B CA 1
ATOM 2395 C C . GLU B 1 56 ? -17.125 4.566 -4.598 1 97.38 56 GLU B C 1
ATOM 2397 O O . GLU B 1 56 ? -17.859 4.562 -3.604 1 97.38 56 GLU B O 1
ATOM 2402 N N . GLN B 1 57 ? -16.547 3.502 -5.047 1 97.31 57 GLN B N 1
ATOM 2403 C CA . GLN B 1 57 ? -16.719 2.205 -4.402 1 97.31 57 GLN B CA 1
ATOM 2404 C C . GLN B 1 57 ? -15.859 2.092 -3.15 1 97.31 57 GLN B C 1
ATOM 2406 O O . GLN B 1 57 ? -16.219 1.384 -2.205 1 97.31 57 GLN B O 1
ATOM 2411 N N . LEU B 1 58 ? -14.734 2.795 -3.143 1 97.88 58 LEU B N 1
ATOM 2412 C CA . LEU B 1 58 ? -13.758 2.732 -2.064 1 97.88 58 LEU B CA 1
ATOM 2413 C C . LEU B 1 58 ? -14.234 3.52 -0.849 1 97.88 58 LEU B C 1
ATOM 2415 O O . LEU B 1 58 ? -14.086 3.068 0.288 1 97.88 58 LEU B O 1
ATOM 2419 N N . LEU B 1 59 ? -14.883 4.664 -1.029 1 97.81 59 LEU B N 1
ATOM 2420 C CA . LEU B 1 59 ? -15.117 5.68 -0.01 1 97.81 59 LEU B CA 1
ATOM 2421 C C . LEU B 1 59 ? -15.977 5.125 1.121 1 97.81 59 LEU B C 1
ATOM 2423 O O . LEU B 1 59 ? -15.664 5.328 2.297 1 97.81 59 LEU B O 1
ATOM 2427 N N . PRO B 1 60 ? -17 4.293 0.8 1 96.12 60 PRO B N 1
ATOM 2428 C CA . PRO B 1 60 ? -17.828 3.775 1.896 1 96.12 60 PRO B CA 1
ATOM 2429 C C . PRO B 1 60 ? -17.062 2.797 2.791 1 96.12 60 PRO B C 1
ATOM 2431 O O . PRO B 1 60 ? -17.516 2.492 3.898 1 96.12 60 PRO B O 1
ATOM 2434 N N . LYS B 1 61 ? -15.953 2.33 2.344 1 96.19 61 LYS B N 1
ATOM 2435 C CA . LYS B 1 61 ? -15.188 1.329 3.082 1 96.19 61 LYS B CA 1
ATOM 2436 C C . LYS B 1 61 ? -14.172 1.987 4.012 1 96.19 61 LYS B C 1
ATOM 2438 O O . LYS B 1 61 ? -13.562 1.317 4.848 1 96.19 61 LYS B O 1
ATOM 2443 N N . LEU B 1 62 ? -14.008 3.275 3.891 1 98 62 LEU B N 1
ATOM 2444 C CA . LEU B 1 62 ? -13.031 4.008 4.684 1 98 62 LEU B CA 1
ATOM 2445 C C . LEU B 1 62 ? -13.703 4.742 5.84 1 98 62 LEU B C 1
ATOM 2447 O O . LEU B 1 62 ? -14.781 5.32 5.672 1 98 62 LEU B O 1
ATOM 2451 N N . ASP B 1 63 ? -13.07 4.66 7.012 1 98.38 63 ASP B N 1
ATOM 2452 C CA . ASP B 1 63 ? -13.539 5.395 8.18 1 98.38 63 ASP B CA 1
ATOM 2453 C C . ASP B 1 63 ? -12.734 6.68 8.383 1 98.38 63 ASP B C 1
ATOM 2455 O O . ASP B 1 63 ? -13.148 7.566 9.133 1 98.38 63 ASP B O 1
ATOM 2459 N N . GLY B 1 64 ? -11.648 6.797 7.797 1 98.81 64 GLY B N 1
ATOM 2460 C CA . GLY B 1 64 ? -10.766 7.953 7.816 1 98.81 64 GLY B CA 1
ATOM 2461 C C . GLY B 1 64 ? -9.742 7.941 6.699 1 98.81 64 GLY B C 1
ATOM 2462 O O . GLY B 1 64 ? -9.5 6.902 6.082 1 98.81 64 GLY B O 1
ATOM 2463 N N . ILE B 1 65 ? -9.195 9.062 6.371 1 98.94 65 ILE B N 1
ATOM 2464 C CA . ILE B 1 65 ? -8.18 9.219 5.332 1 98.94 65 ILE B CA 1
ATOM 2465 C C . ILE B 1 65 ? -6.941 9.883 5.914 1 98.94 65 ILE B C 1
ATOM 2467 O O . ILE B 1 65 ? -7.047 10.883 6.637 1 98.94 65 ILE B O 1
ATOM 2471 N N . TYR B 1 66 ? -5.844 9.297 5.73 1 98.94 66 TYR B N 1
ATOM 2472 C CA . TYR B 1 66 ? -4.551 9.789 6.199 1 98.94 66 TYR B CA 1
ATOM 2473 C C . TYR B 1 66 ? -3.646 10.148 5.027 1 98.94 66 TYR B C 1
ATOM 2475 O O . TYR B 1 66 ? -3.357 9.305 4.176 1 98.94 66 TYR B O 1
ATOM 2483 N N . LEU B 1 67 ? -3.287 11.398 4.855 1 98.94 67 LEU B N 1
ATOM 2484 C CA . LEU B 1 67 ? -2.373 11.898 3.836 1 98.94 67 LEU B CA 1
ATOM 2485 C C . LEU B 1 67 ? -0.98 12.125 4.414 1 98.94 67 LEU B C 1
ATOM 2487 O O . LEU B 1 67 ? -0.7 13.18 4.98 1 98.94 67 LEU B O 1
ATOM 2491 N N . PRO B 1 68 ? -0.065 11.211 4.184 1 98.75 68 PRO B N 1
ATOM 2492 C CA . PRO B 1 68 ? 1.291 11.305 4.727 1 98.75 68 PRO B CA 1
ATOM 2493 C C . PRO B 1 68 ? 2.117 12.406 4.059 1 98.75 68 PRO B C 1
ATOM 2495 O O . PRO B 1 68 ? 1.688 12.977 3.053 1 98.75 68 PRO B O 1
ATOM 2498 N N . GLY B 1 69 ? 3.275 12.656 4.676 1 98.19 69 GLY B N 1
ATOM 2499 C CA . GLY B 1 69 ? 4.273 13.453 3.984 1 98.19 69 GLY B CA 1
ATOM 2500 C C . GLY B 1 69 ? 4.883 12.742 2.791 1 98.19 69 GLY B C 1
ATOM 2501 O O . GLY B 1 69 ? 4.582 11.578 2.539 1 98.19 69 GLY B O 1
ATOM 2502 N N . SER B 1 70 ? 5.617 13.453 2.064 1 97.06 70 SER B N 1
ATOM 2503 C CA . SER B 1 70 ? 6.277 12.93 0.872 1 97.06 70 SER B CA 1
ATOM 2504 C C . SER B 1 70 ? 7.465 13.797 0.468 1 97.06 70 SER B C 1
ATOM 2506 O O . SER B 1 70 ? 7.465 15 0.708 1 97.06 70 SER B O 1
ATOM 2508 N N . PRO B 1 71 ? 8.469 13.172 -0.11 1 93.56 71 PRO B N 1
ATOM 2509 C CA . PRO B 1 71 ? 9.531 13.992 -0.697 1 93.56 71 PRO B CA 1
ATOM 2510 C C . PRO B 1 71 ? 9.07 14.75 -1.939 1 93.56 71 PRO B C 1
ATOM 2512 O O . PRO B 1 71 ? 9.727 15.711 -2.355 1 93.56 71 PRO B O 1
ATOM 2515 N N . SER B 1 72 ? 8 14.289 -2.557 1 96.44 72 SER B N 1
ATOM 2516 C CA . SER B 1 72 ? 7.484 14.984 -3.73 1 96.44 72 SER B CA 1
ATOM 2517 C C . SER B 1 72 ? 6.742 16.266 -3.334 1 96.44 72 SER B C 1
ATOM 2519 O O . SER B 1 72 ? 6.449 16.469 -2.156 1 96.44 72 SER B O 1
ATOM 2521 N N . ASN B 1 73 ? 6.527 17.078 -4.297 1 97.25 73 ASN B N 1
ATOM 2522 C CA . ASN B 1 73 ? 5.824 18.344 -4.094 1 97.25 73 ASN B CA 1
ATOM 2523 C C . ASN B 1 73 ? 4.52 18.391 -4.887 1 97.25 73 ASN B C 1
ATOM 2525 O O . ASN B 1 73 ? 4.383 17.703 -5.906 1 97.25 73 ASN B O 1
ATOM 2529 N N . VAL B 1 74 ? 3.576 19.141 -4.379 1 98.12 74 VAL B N 1
ATOM 2530 C CA . VAL B 1 74 ? 2.346 19.391 -5.121 1 98.12 74 VAL B CA 1
ATOM 2531 C C . VAL B 1 74 ? 2.662 20.172 -6.402 1 98.12 74 VAL B C 1
ATOM 2533 O O . VAL B 1 74 ? 3.465 21.109 -6.383 1 98.12 74 VAL B O 1
ATOM 2536 N N . GLN B 1 75 ? 2.062 19.766 -7.488 1 97.75 75 GLN B N 1
ATOM 2537 C CA . GLN B 1 75 ? 2.342 20.422 -8.766 1 97.75 75 GLN B CA 1
ATOM 2538 C C . GLN B 1 75 ? 1.821 21.859 -8.773 1 97.75 75 GLN B C 1
ATOM 2540 O O . GLN B 1 75 ? 0.672 22.109 -8.406 1 97.75 75 GLN B O 1
ATOM 2545 N N . PRO B 1 76 ? 2.596 22.797 -9.281 1 96.88 76 PRO B N 1
ATOM 2546 C CA . PRO B 1 76 ? 2.285 24.219 -9.18 1 96.88 76 PRO B CA 1
ATOM 2547 C C . PRO B 1 76 ? 0.982 24.594 -9.883 1 96.88 76 PRO B C 1
ATOM 2549 O O . PRO B 1 76 ? 0.233 25.453 -9.391 1 96.88 76 PRO B O 1
ATOM 2552 N N . HIS B 1 77 ? 0.627 23.984 -11.008 1 96.44 77 HIS B N 1
ATOM 2553 C CA . HIS B 1 77 ? -0.556 24.359 -11.773 1 96.44 77 HIS B CA 1
ATOM 2554 C C . HIS B 1 77 ? -1.831 24.109 -10.977 1 96.44 77 HIS B C 1
ATOM 2556 O O . HIS B 1 77 ? -2.871 24.703 -11.25 1 96.44 77 HIS B O 1
ATOM 2562 N N . LEU B 1 78 ? -1.769 23.281 -9.984 1 97.44 78 LEU B N 1
ATOM 2563 C CA . LEU B 1 78 ? -2.938 22.953 -9.18 1 97.44 78 LEU B CA 1
ATOM 2564 C C . LEU B 1 78 ? -3.311 24.094 -8.258 1 97.44 78 LEU B C 1
ATOM 2566 O O . LEU B 1 78 ? -4.41 24.125 -7.691 1 97.44 78 LEU B O 1
ATOM 2570 N N . TYR B 1 79 ? -2.381 25.016 -8.047 1 97 79 TYR B N 1
ATOM 2571 C CA . TYR B 1 79 ? -2.695 26.156 -7.184 1 97 79 TYR B CA 1
ATOM 2572 C C . TYR B 1 79 ? -2.309 27.469 -7.848 1 97 79 TYR B C 1
ATOM 2574 O O . TYR B 1 79 ? -1.889 28.406 -7.172 1 97 79 TYR B O 1
ATOM 2582 N N . GLY B 1 80 ? -2.332 27.5 -9.141 1 94.81 80 GLY B N 1
ATOM 2583 C CA . GLY B 1 80 ? -2.277 28.719 -9.93 1 94.81 80 GLY B CA 1
ATOM 2584 C C . GLY B 1 80 ? -0.862 29.203 -10.18 1 94.81 80 GLY B C 1
ATOM 2585 O O . GLY B 1 80 ? -0.651 30.375 -10.523 1 94.81 80 GLY B O 1
ATOM 2586 N N . GLU B 1 81 ? 0.101 28.422 -9.914 1 92.88 81 GLU B N 1
ATOM 2587 C CA . GLU B 1 81 ? 1.492 28.781 -10.156 1 92.88 81 GLU B CA 1
ATOM 2588 C C . GLU B 1 81 ? 2.029 28.109 -11.414 1 92.88 81 GLU B C 1
ATOM 2590 O O . GLU B 1 81 ? 1.49 27.094 -11.859 1 92.88 81 GLU B O 1
ATOM 2595 N N . ASN B 1 82 ? 2.994 28.719 -11.961 1 90.06 82 ASN B N 1
ATOM 2596 C CA . ASN B 1 82 ? 3.645 28.172 -13.148 1 90.06 82 ASN B CA 1
ATOM 2597 C C . ASN B 1 82 ? 4.977 27.516 -12.812 1 90.06 82 ASN B C 1
ATOM 2599 O O . ASN B 1 82 ? 5.547 27.766 -11.742 1 90.06 82 ASN B O 1
ATOM 2603 N N . GLY B 1 83 ? 5.332 26.672 -13.695 1 88 83 GLY B N 1
ATOM 2604 C CA . GLY B 1 83 ? 6.652 26.094 -13.547 1 88 83 GLY B CA 1
ATOM 2605 C C . GLY B 1 83 ? 6.621 24.578 -13.422 1 88 83 GLY B C 1
ATOM 2606 O O . GLY B 1 83 ? 5.555 23.984 -13.242 1 88 83 GLY B O 1
ATOM 2607 N N . ASP B 1 84 ? 7.844 24.109 -13.547 1 88.31 84 ASP B N 1
ATOM 2608 C CA . ASP B 1 84 ? 8.023 22.656 -13.445 1 88.31 84 ASP B CA 1
ATOM 2609 C C . ASP B 1 84 ? 8.406 22.25 -12.023 1 88.31 84 ASP B C 1
ATOM 2611 O O . ASP B 1 84 ? 9.125 22.984 -11.336 1 88.31 84 ASP B O 1
ATOM 2615 N N . GLU B 1 85 ? 7.863 21.25 -11.5 1 90.81 85 GLU B N 1
ATOM 2616 C CA . GLU B 1 85 ? 8.227 20.641 -10.219 1 90.81 85 GLU B CA 1
ATOM 2617 C C . GLU B 1 85 ? 9.016 19.359 -10.406 1 90.81 85 GLU B C 1
ATOM 2619 O O . GLU B 1 85 ? 8.422 18.297 -10.648 1 90.81 85 GLU B O 1
ATOM 2624 N N . PRO B 1 86 ? 10.305 19.422 -10.281 1 89.06 86 PRO B N 1
ATOM 2625 C CA . PRO B 1 86 ? 11.133 18.234 -10.547 1 89.06 86 PRO B CA 1
ATOM 2626 C C . PRO B 1 86 ? 10.742 17.047 -9.68 1 89.06 86 PRO B C 1
ATOM 2628 O O . PRO B 1 86 ? 10.836 15.891 -10.125 1 89.06 86 PRO B O 1
ATOM 2631 N N . ASP B 1 87 ? 10.289 17.266 -8.484 1 91.81 87 ASP B N 1
ATOM 2632 C CA . ASP B 1 87 ? 9.898 16.203 -7.57 1 91.81 87 ASP B CA 1
ATOM 2633 C C . ASP B 1 87 ? 8.375 16.047 -7.52 1 91.81 87 ASP B C 1
ATOM 2635 O O . ASP B 1 87 ? 7.793 15.953 -6.438 1 91.81 87 ASP B O 1
ATOM 2639 N N . ALA B 1 88 ? 7.824 16.078 -8.688 1 95 88 ALA B N 1
ATOM 2640 C CA . ALA B 1 88 ? 6.367 15.977 -8.758 1 95 88 ALA B CA 1
ATOM 2641 C C . ALA B 1 88 ? 5.918 14.516 -8.695 1 95 88 ALA B C 1
ATOM 2643 O O . ALA B 1 88 ? 6.66 13.617 -9.078 1 95 88 ALA B O 1
ATOM 2644 N N . ASP B 1 89 ? 4.852 14.25 -8.18 1 97.44 89 ASP B N 1
ATOM 2645 C CA . ASP B 1 89 ? 4.094 13.008 -8.227 1 97.44 89 ASP B CA 1
ATOM 2646 C C . ASP B 1 89 ? 2.65 13.258 -8.648 1 97.44 89 ASP B C 1
ATOM 2648 O O . ASP B 1 89 ? 1.747 13.297 -7.812 1 97.44 89 ASP B O 1
ATOM 2652 N N . PRO B 1 90 ? 2.477 13.438 -9.977 1 97.44 90 PRO B N 1
ATOM 2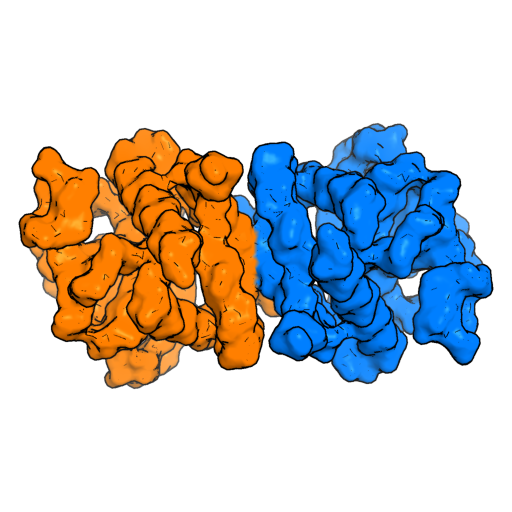653 C CA . PRO B 1 90 ? 1.174 13.883 -10.484 1 97.44 90 PRO B CA 1
ATOM 2654 C C . PRO B 1 90 ? 0.043 12.922 -10.109 1 97.44 90 PRO B C 1
ATOM 2656 O O . PRO B 1 90 ? -1.086 13.359 -9.867 1 97.44 90 PRO B O 1
ATOM 2659 N N . GLU B 1 91 ? 0.323 11.625 -10.078 1 97.69 91 GLU B N 1
ATOM 2660 C CA . GLU B 1 91 ? -0.726 10.656 -9.773 1 97.69 91 GLU B CA 1
ATOM 2661 C C . GLU B 1 91 ? -1.143 10.734 -8.312 1 97.69 91 GLU B C 1
ATOM 2663 O O . GLU B 1 91 ? -2.309 10.516 -7.977 1 97.69 91 GLU B O 1
ATOM 2668 N N . ARG B 1 92 ? -0.168 10.992 -7.406 1 98.25 92 ARG B N 1
ATOM 2669 C CA . ARG B 1 92 ? -0.55 11.25 -6.02 1 98.25 92 ARG B CA 1
ATOM 2670 C C . ARG B 1 92 ? -1.44 12.484 -5.914 1 98.25 92 ARG B C 1
ATOM 2672 O O . ARG B 1 92 ? -2.412 12.484 -5.156 1 98.25 92 ARG B O 1
ATOM 2679 N N . ASP B 1 93 ? -1.013 13.555 -6.664 1 98.56 93 ASP B N 1
ATOM 2680 C CA . ASP B 1 93 ? -1.838 14.758 -6.664 1 98.56 93 ASP B CA 1
ATOM 2681 C C . ASP B 1 93 ? -3.285 14.43 -7.027 1 98.56 93 ASP B C 1
ATOM 2683 O O . ASP B 1 93 ? -4.215 14.875 -6.352 1 98.56 93 ASP B O 1
ATOM 2687 N N . LEU B 1 94 ? -3.447 13.641 -8.039 1 98.38 94 LEU B N 1
ATOM 2688 C CA . LEU B 1 94 ? -4.781 13.297 -8.516 1 98.38 94 LEU B CA 1
ATOM 2689 C C . LEU B 1 94 ? -5.574 12.562 -7.441 1 98.38 94 LEU B C 1
ATOM 2691 O O . LEU B 1 94 ? -6.723 12.906 -7.168 1 98.38 94 LEU B O 1
ATOM 2695 N N . LEU B 1 95 ? -5.004 11.562 -6.859 1 98.81 95 LEU B N 1
ATOM 2696 C CA . LEU B 1 95 ? -5.703 10.773 -5.852 1 98.81 95 LEU B CA 1
ATOM 2697 C C . LEU B 1 95 ? -6.004 11.617 -4.617 1 98.81 95 LEU B C 1
ATOM 2699 O O . LEU B 1 95 ? -7.121 11.578 -4.094 1 98.81 95 LEU B O 1
ATOM 2703 N N . SER B 1 96 ? -5.016 12.359 -4.133 1 98.81 96 SER B N 1
ATOM 2704 C CA . SER B 1 96 ? -5.188 13.148 -2.918 1 98.81 96 SER B CA 1
ATOM 2705 C C . SER B 1 96 ? -6.297 14.18 -3.084 1 98.81 96 SER B C 1
ATOM 2707 O O . SER B 1 96 ? -7.141 14.344 -2.199 1 98.81 96 SER B O 1
ATOM 2709 N N . MET B 1 97 ? -6.285 14.891 -4.25 1 98.69 97 MET B N 1
ATOM 2710 C CA . MET B 1 97 ? -7.324 15.891 -4.496 1 98.69 97 MET B CA 1
ATOM 2711 C C . MET B 1 97 ? -8.703 15.242 -4.516 1 98.69 97 MET B C 1
ATOM 2713 O O . MET B 1 97 ? -9.648 15.766 -3.922 1 98.69 97 MET B O 1
ATOM 2717 N N . ALA B 1 98 ? -8.805 14.094 -5.184 1 98.81 98 ALA B N 1
ATOM 2718 C CA . ALA B 1 98 ? -10.078 13.383 -5.27 1 98.81 98 ALA B CA 1
ATOM 2719 C C . ALA B 1 98 ? -10.547 12.922 -3.895 1 98.81 98 ALA B C 1
ATOM 2721 O O . ALA B 1 98 ? -11.719 13.078 -3.545 1 98.81 98 ALA B O 1
ATOM 2722 N N . LEU B 1 99 ? -9.625 12.383 -3.09 1 98.88 99 LEU B N 1
ATOM 2723 C CA . LEU B 1 99 ? -9.945 11.883 -1.756 1 98.88 99 LEU B CA 1
ATOM 2724 C C . LEU B 1 99 ? -10.375 13.023 -0.838 1 98.88 99 LEU B C 1
ATOM 2726 O O . LEU B 1 99 ? -11.367 12.898 -0.115 1 98.88 99 LEU B O 1
ATOM 2730 N N . ILE B 1 100 ? -9.594 14.117 -0.86 1 98.88 100 ILE B N 1
ATOM 2731 C CA . ILE B 1 100 ? -9.906 15.242 0.012 1 98.88 100 ILE B CA 1
ATOM 2732 C C . ILE B 1 100 ? -11.297 15.781 -0.314 1 98.88 100 ILE B C 1
ATOM 2734 O O . ILE B 1 100 ? -12.133 15.938 0.579 1 98.88 100 ILE B O 1
ATOM 2738 N N . ASN B 1 101 ? -11.57 16.016 -1.604 1 98.62 101 ASN B N 1
ATOM 2739 C CA . ASN B 1 101 ? -12.859 16.562 -2.012 1 98.62 101 ASN B CA 1
ATOM 2740 C C . ASN B 1 101 ? -14.008 15.648 -1.599 1 98.62 101 ASN B C 1
ATOM 2742 O O . ASN B 1 101 ? -14.992 16.094 -1.021 1 98.62 101 ASN B O 1
ATOM 2746 N N . ALA B 1 102 ? -13.891 14.375 -1.865 1 98.31 102 ALA B N 1
ATOM 2747 C CA . ALA B 1 102 ? -14.938 13.414 -1.532 1 98.31 102 ALA B CA 1
ATOM 2748 C C . ALA B 1 102 ? -15.109 13.297 -0.021 1 98.31 102 ALA B C 1
ATOM 2750 O O . ALA B 1 102 ? -16.234 13.18 0.471 1 98.31 102 ALA B O 1
ATOM 2751 N N . ALA B 1 103 ? -14 13.297 0.694 1 98.31 103 ALA B N 1
ATOM 2752 C CA . ALA B 1 103 ? -14.031 13.141 2.146 1 98.31 103 ALA B CA 1
ATOM 2753 C C . ALA B 1 103 ? -14.695 14.344 2.809 1 98.31 103 ALA B C 1
ATOM 2755 O O . ALA B 1 103 ? -15.438 14.195 3.783 1 98.31 103 ALA B O 1
ATOM 2756 N N . LEU B 1 104 ? -14.391 15.531 2.348 1 98.44 104 LEU B N 1
ATOM 2757 C CA . LEU B 1 104 ? -15.008 16.734 2.898 1 98.44 104 LEU B CA 1
ATOM 2758 C C . LEU B 1 104 ? -16.516 16.719 2.664 1 98.44 104 LEU B C 1
ATOM 2760 O O . LEU B 1 104 ? -17.297 17.047 3.564 1 98.44 104 LEU B O 1
ATOM 2764 N N . GLU B 1 105 ? -16.906 16.281 1.486 1 97.38 105 GLU B N 1
ATOM 2765 C CA . GLU B 1 105 ? -18.312 16.203 1.151 1 97.38 105 GLU B CA 1
ATOM 2766 C C . GLU B 1 105 ? -19.031 15.195 2.037 1 97.38 105 GLU B C 1
ATOM 2768 O O . GLU B 1 105 ? -20.172 15.422 2.457 1 97.38 105 GLU B O 1
ATOM 2773 N N . ARG B 1 106 ? -18.406 14.156 2.355 1 96.94 106 ARG B N 1
ATOM 2774 C CA . ARG B 1 106 ? -19.031 13.055 3.088 1 96.94 106 ARG B CA 1
ATOM 2775 C C . ARG B 1 106 ? -18.688 13.133 4.574 1 96.94 106 ARG B C 1
ATOM 2777 O O . ARG B 1 106 ? -19.078 12.25 5.348 1 96.94 106 ARG B O 1
ATOM 2784 N N . ARG B 1 107 ? -17.906 14.109 4.949 1 97.81 107 ARG B N 1
ATOM 2785 C CA . ARG B 1 107 ? -17.5 14.398 6.324 1 97.81 107 ARG B CA 1
ATOM 2786 C C . ARG B 1 107 ? -16.672 13.266 6.902 1 97.81 107 ARG B C 1
ATOM 2788 O O . ARG B 1 107 ? -16.812 12.922 8.078 1 97.81 107 ARG B O 1
ATOM 2795 N N . ILE B 1 108 ? -15.938 12.531 6.055 1 98.75 108 ILE B N 1
ATOM 2796 C CA . ILE B 1 108 ? -14.961 11.531 6.484 1 98.75 108 ILE B CA 1
ATOM 2797 C C . ILE B 1 108 ? -13.75 12.227 7.105 1 98.75 108 ILE B C 1
ATOM 2799 O O . ILE B 1 108 ? -13.195 13.156 6.52 1 98.75 108 ILE B O 1
ATOM 2803 N N . PRO B 1 109 ? -13.32 11.836 8.305 1 98.94 109 PRO B N 1
ATOM 2804 C CA . PRO B 1 109 ? -12.172 12.484 8.938 1 98.94 109 PRO B CA 1
ATOM 2805 C C . PRO B 1 109 ? -10.898 12.391 8.094 1 98.94 109 PRO B C 1
ATOM 2807 O O . PRO B 1 109 ? -10.656 11.367 7.453 1 98.94 109 PRO B O 1
ATOM 2810 N N . ILE B 1 110 ? -10.094 13.453 8.102 1 98.94 110 ILE B N 1
ATOM 2811 C CA . ILE B 1 110 ? -8.836 13.547 7.371 1 98.94 110 ILE B CA 1
ATOM 2812 C C . ILE B 1 110 ? -7.723 13.992 8.312 1 98.94 110 ILE B C 1
ATOM 2814 O O . ILE B 1 110 ? -7.902 14.93 9.094 1 98.94 110 ILE B O 1
ATOM 2818 N N . PHE B 1 111 ? -6.652 13.32 8.375 1 98.94 111 PHE B N 1
ATOM 2819 C CA . PHE B 1 111 ? -5.418 13.797 8.984 1 98.94 111 PHE B CA 1
ATOM 2820 C C . PHE B 1 111 ? -4.312 13.922 7.949 1 98.94 111 PHE B C 1
ATOM 2822 O O . PHE B 1 111 ? -3.945 12.938 7.301 1 98.94 111 PHE B O 1
ATOM 2829 N N . ALA B 1 112 ? -3.787 15.086 7.727 1 98.94 112 ALA B N 1
ATOM 2830 C CA . ALA B 1 112 ? -2.834 15.398 6.668 1 98.94 112 ALA B CA 1
ATOM 2831 C C . ALA B 1 112 ? -1.517 15.906 7.246 1 98.94 112 ALA B C 1
ATOM 2833 O O . ALA B 1 112 ? -1.506 16.828 8.07 1 98.94 112 ALA B O 1
ATOM 2834 N N . ILE B 1 113 ? -0.437 15.336 6.82 1 98.81 113 ILE B N 1
ATOM 2835 C CA . ILE B 1 113 ? 0.863 15.648 7.406 1 98.81 113 ILE B CA 1
ATOM 2836 C C . ILE B 1 113 ? 1.809 16.156 6.324 1 98.81 113 ILE B C 1
ATOM 2838 O O . ILE B 1 113 ? 1.929 15.547 5.258 1 98.81 113 ILE B O 1
ATOM 2842 N N . CYS B 1 114 ? 2.49 17.312 6.602 1 98.69 114 CYS B N 1
ATOM 2843 C CA . CYS B 1 114 ? 3.516 17.906 5.75 1 98.69 114 CYS B CA 1
ATOM 2844 C C . CYS B 1 114 ? 2.992 18.125 4.336 1 98.69 114 CYS B C 1
ATOM 2846 O O . CYS B 1 114 ? 2.186 19.016 4.102 1 98.69 114 CYS B O 1
ATOM 2848 N N . ARG B 1 115 ? 3.346 17.25 3.371 1 98.56 115 ARG B N 1
ATOM 2849 C CA . ARG B 1 115 ? 2.771 17.359 2.035 1 98.56 115 ARG B CA 1
ATOM 2850 C C . ARG B 1 115 ? 1.252 17.219 2.078 1 98.56 115 ARG B C 1
ATOM 2852 O O . ARG B 1 115 ? 0.546 17.859 1.295 1 98.56 115 ARG B O 1
ATOM 2859 N N . GLY B 1 116 ? 0.739 16.359 2.932 1 98.81 116 GLY B N 1
ATOM 2860 C CA . GLY B 1 116 ? -0.697 16.219 3.117 1 98.81 116 GLY B CA 1
ATOM 2861 C C . GLY B 1 116 ? -1.387 17.531 3.439 1 98.81 116 GLY B C 1
ATOM 2862 O O . GLY B 1 116 ? -2.461 17.812 2.906 1 98.81 116 GLY B O 1
ATOM 2863 N N . LEU B 1 117 ? -0.79 18.312 4.375 1 98.88 117 LEU B N 1
ATOM 2864 C CA . LEU B 1 117 ? -1.34 19.625 4.668 1 98.88 117 LEU B CA 1
ATOM 2865 C C . LEU B 1 117 ? -1.374 20.5 3.41 1 98.88 117 LEU B C 1
ATOM 2867 O O . LEU B 1 117 ? -2.357 21.203 3.162 1 98.88 117 LEU B O 1
ATOM 2871 N N . GLN B 1 118 ? -0.267 20.469 2.656 1 98.88 118 GLN B N 1
ATOM 2872 C CA . GLN B 1 118 ? -0.176 21.25 1.431 1 98.88 118 GLN B CA 1
ATOM 2873 C C . GLN B 1 118 ? -1.266 20.844 0.44 1 98.88 118 GLN B C 1
ATOM 2875 O O . GLN B 1 118 ? -1.869 21.703 -0.206 1 98.88 118 GLN B O 1
ATOM 2880 N N . GLU B 1 119 ? -1.528 19.547 0.341 1 98.88 119 GLU B N 1
ATOM 2881 C CA . GLU B 1 119 ? -2.613 19.047 -0.498 1 98.88 119 GLU B CA 1
ATOM 2882 C C . GLU B 1 119 ? -3.969 19.547 -0.004 1 98.88 119 GLU B C 1
ATOM 2884 O O . GLU B 1 119 ? -4.832 19.906 -0.805 1 98.88 119 GLU B O 1
ATOM 2889 N N . LEU B 1 120 ? -4.164 19.547 1.302 1 98.88 120 LEU B N 1
ATOM 2890 C CA . LEU B 1 120 ? -5.406 20.047 1.887 1 98.88 120 LEU B CA 1
ATOM 2891 C C . LEU B 1 120 ? -5.602 21.516 1.565 1 98.88 120 LEU B C 1
ATOM 2893 O O . LEU B 1 120 ? -6.703 21.938 1.198 1 98.88 120 LEU B O 1
ATOM 2897 N N . VAL B 1 121 ? -4.539 22.344 1.689 1 98.94 121 VAL B N 1
ATOM 2898 C CA . VAL B 1 121 ? -4.574 23.766 1.376 1 98.94 121 VAL B CA 1
ATOM 2899 C C . VAL B 1 121 ? -4.988 23.969 -0.082 1 98.94 121 VAL B C 1
ATOM 2901 O O . VAL B 1 121 ? -5.91 24.734 -0.375 1 98.94 121 VAL B O 1
ATOM 2904 N N . VAL B 1 122 ? -4.375 23.234 -0.953 1 98.88 122 VAL B N 1
ATOM 2905 C CA . VAL B 1 122 ? -4.613 23.391 -2.385 1 98.88 122 VAL B CA 1
ATOM 2906 C C . VAL B 1 122 ? -6.012 22.891 -2.734 1 98.88 122 VAL B C 1
ATOM 2908 O O . VAL B 1 122 ? -6.75 23.547 -3.477 1 98.88 122 VAL B O 1
ATOM 2911 N N . ALA B 1 123 ? -6.41 21.75 -2.223 1 98.81 123 ALA B N 1
ATOM 2912 C CA . ALA B 1 123 ? -7.703 21.141 -2.518 1 98.81 123 ALA B CA 1
ATOM 2913 C C . ALA B 1 123 ? -8.852 22.047 -2.1 1 98.81 123 ALA B C 1
ATOM 2915 O O . ALA B 1 123 ? -9.938 22 -2.678 1 98.81 123 ALA B O 1
ATOM 2916 N N . THR B 1 124 ? -8.625 22.906 -1.109 1 98.69 124 THR B N 1
ATOM 2917 C CA . THR B 1 124 ? -9.68 23.766 -0.585 1 98.69 124 THR B CA 1
ATOM 2918 C C . THR B 1 124 ? -9.609 25.156 -1.221 1 98.69 124 THR B C 1
ATOM 2920 O O . THR B 1 124 ? -10.352 26.062 -0.829 1 98.69 124 THR B O 1
ATOM 2923 N N . GLY B 1 125 ? -8.711 25.328 -2.146 1 98.31 125 GLY B N 1
ATOM 2924 C CA . GLY B 1 125 ? -8.703 26.562 -2.936 1 98.31 125 GLY B CA 1
ATOM 2925 C C . GLY B 1 125 ? -7.602 27.516 -2.539 1 98.31 125 GLY B C 1
ATOM 2926 O O . GLY B 1 125 ? -7.59 28.672 -2.973 1 98.31 125 GLY B O 1
ATOM 2927 N N . GLY B 1 126 ? -6.684 27.125 -1.656 1 98.62 126 GLY B N 1
ATOM 2928 C CA . GLY B 1 126 ? -5.531 27.922 -1.292 1 98.62 126 GLY B CA 1
ATOM 2929 C C . GLY B 1 126 ? -4.363 27.766 -2.248 1 98.62 126 GLY B C 1
ATOM 2930 O O . GLY B 1 126 ? -4.508 27.172 -3.314 1 98.62 126 GLY B O 1
ATOM 2931 N N . SER B 1 127 ? -3.23 28.344 -1.818 1 98.44 127 SER B N 1
ATOM 2932 C CA . SER B 1 127 ? -2.018 28.266 -2.627 1 98.44 127 SER B CA 1
ATOM 2933 C C . SER B 1 127 ? -0.785 28.062 -1.754 1 98.44 127 SER B C 1
ATOM 2935 O O . SER B 1 127 ? -0.859 28.172 -0.528 1 98.44 127 SER B O 1
ATOM 2937 N N . LEU B 1 128 ? 0.305 27.75 -2.432 1 98.19 128 LEU B N 1
ATOM 2938 C CA . LEU B 1 128 ? 1.546 27.438 -1.725 1 98.19 128 LEU B CA 1
ATOM 2939 C C . LEU B 1 128 ? 2.678 28.344 -2.205 1 98.19 128 LEU B C 1
ATOM 2941 O O . LEU B 1 128 ? 2.699 28.75 -3.367 1 98.19 128 LEU B O 1
ATOM 2945 N N . HIS B 1 129 ? 3.578 28.641 -1.223 1 96.88 129 HIS B N 1
ATOM 2946 C CA . HIS B 1 129 ? 4.922 28.969 -1.682 1 96.88 129 HIS B CA 1
ATOM 2947 C C . HIS B 1 129 ? 5.613 27.766 -2.293 1 96.88 129 HIS B C 1
ATOM 2949 O O . HIS B 1 129 ? 5.746 26.719 -1.64 1 96.88 129 HIS B O 1
ATOM 2955 N N . ARG B 1 130 ? 6.078 27.859 -3.469 1 95 130 ARG B N 1
ATOM 2956 C CA . ARG B 1 130 ? 6.727 26.75 -4.141 1 95 130 ARG B CA 1
ATOM 2957 C C . ARG B 1 130 ? 8.039 26.391 -3.459 1 95 130 ARG B C 1
ATOM 2959 O O . ARG B 1 130 ? 8.406 25.203 -3.383 1 95 130 ARG B O 1
ATOM 2966 N N . LYS B 1 131 ? 8.727 27.453 -3.121 1 94.81 131 LYS B N 1
ATOM 2967 C CA . LYS B 1 131 ? 10.023 27.328 -2.455 1 94.81 131 LYS B CA 1
ATOM 2968 C C . LYS B 1 131 ? 10.141 28.328 -1.299 1 94.81 131 LYS B C 1
ATOM 2970 O O . LYS B 1 131 ? 10.453 29.5 -1.509 1 94.81 131 LYS B O 1
ATOM 2975 N N . LEU B 1 132 ? 10.078 27.766 -0.094 1 95.88 132 LEU B N 1
ATOM 2976 C CA . LEU B 1 132 ? 10.141 28.625 1.085 1 95.88 132 LEU B CA 1
ATOM 2977 C C . LEU B 1 132 ? 11.523 29.266 1.217 1 95.88 132 LEU B C 1
ATOM 2979 O O . LEU B 1 132 ? 11.641 30.391 1.701 1 95.88 132 LEU B O 1
ATOM 2983 N N . CYS B 1 133 ? 12.531 28.547 0.78 1 93.38 133 CYS B N 1
ATOM 2984 C CA . CYS B 1 133 ? 13.906 29.016 0.95 1 93.38 133 CYS B CA 1
ATOM 2985 C C . CYS B 1 133 ? 14.172 30.25 0.109 1 93.38 133 CYS B C 1
ATOM 2987 O O . CYS B 1 133 ? 15.18 30.938 0.31 1 93.38 133 CYS B O 1
ATOM 2989 N N . GLU B 1 134 ? 13.289 30.547 -0.81 1 93.19 134 GLU B N 1
ATOM 2990 C CA . GLU B 1 134 ? 13.445 31.719 -1.66 1 93.19 134 GLU B CA 1
ATOM 2991 C C . GLU B 1 134 ? 12.727 32.938 -1.062 1 93.19 134 GLU B C 1
ATOM 2993 O O . GLU B 1 134 ? 12.789 34.031 -1.612 1 93.19 134 GLU B O 1
ATOM 2998 N N . GLN B 1 135 ? 12.07 32.75 0.09 1 93.5 135 GLN B N 1
ATOM 2999 C CA . GLN B 1 135 ? 11.422 33.812 0.825 1 93.5 135 GLN B CA 1
ATOM 3000 C C . GLN B 1 135 ? 12.312 34.312 1.96 1 93.5 135 GLN B C 1
ATOM 3002 O O . GLN B 1 135 ? 12.383 33.688 3.021 1 93.5 135 GLN B O 1
ATOM 3007 N N . PRO B 1 136 ? 12.898 35.438 1.796 1 92.12 136 PRO B N 1
ATOM 3008 C CA . PRO B 1 136 ? 13.922 35.906 2.742 1 92.12 136 PRO B CA 1
ATOM 3009 C C . PRO B 1 136 ? 13.359 36.156 4.141 1 92.12 136 PRO B C 1
ATOM 3011 O O . PRO B 1 136 ? 14.102 36.094 5.125 1 92.12 136 PRO B O 1
ATOM 3014 N N . GLU B 1 137 ? 12.109 36.375 4.293 1 93.19 137 GLU B N 1
ATOM 3015 C CA . GLU B 1 137 ? 11.5 36.719 5.578 1 93.19 137 GLU B CA 1
ATOM 3016 C C . GLU B 1 137 ? 11.195 35.469 6.387 1 93.19 137 GLU B C 1
ATOM 3018 O O . GLU B 1 137 ? 10.922 35.531 7.586 1 93.19 137 GLU B O 1
ATOM 3023 N N . LEU B 1 138 ? 11.336 34.312 5.766 1 93.38 138 LEU B N 1
ATOM 3024 C CA . LEU B 1 138 ? 10.938 33.094 6.418 1 93.38 138 LEU B CA 1
ATOM 3025 C C . LEU B 1 138 ? 12.164 32.312 6.93 1 93.38 138 LEU B C 1
ATOM 3027 O O . LEU B 1 138 ? 13.25 32.438 6.363 1 93.38 138 LEU B O 1
ATOM 3031 N N . LEU B 1 139 ? 11.977 31.547 7.945 1 92.25 139 LEU B N 1
ATOM 3032 C CA . LEU B 1 139 ? 13 30.656 8.484 1 92.25 139 LEU B CA 1
ATOM 3033 C C . LEU B 1 139 ? 13.32 29.547 7.492 1 92.25 139 LEU B C 1
ATOM 3035 O O . LEU B 1 139 ? 12.617 29.359 6.5 1 92.25 139 LEU B O 1
ATOM 3039 N N . GLU B 1 140 ? 14.445 28.875 7.77 1 92.31 140 GLU B N 1
ATOM 3040 C CA . GLU B 1 140 ? 14.734 27.641 7.047 1 92.31 140 GLU B CA 1
ATOM 3041 C C . GLU B 1 140 ? 13.875 26.484 7.559 1 92.31 140 GLU B C 1
ATOM 3043 O O . GLU B 1 140 ? 14 26.078 8.711 1 92.31 140 GLU B O 1
ATOM 3048 N N . HIS B 1 141 ? 12.969 25.984 6.758 1 94.62 141 HIS B N 1
ATOM 3049 C CA . HIS B 1 141 ? 12.023 24.953 7.164 1 94.62 141 HIS B CA 1
ATOM 3050 C C . HIS B 1 141 ? 12.422 23.594 6.609 1 94.62 141 HIS B C 1
ATOM 3052 O O . HIS B 1 141 ? 11.773 22.578 6.91 1 94.62 141 HIS B O 1
ATOM 3058 N N . ARG B 1 142 ? 13.477 23.562 5.773 1 92 142 ARG B N 1
ATOM 3059 C CA . ARG B 1 142 ?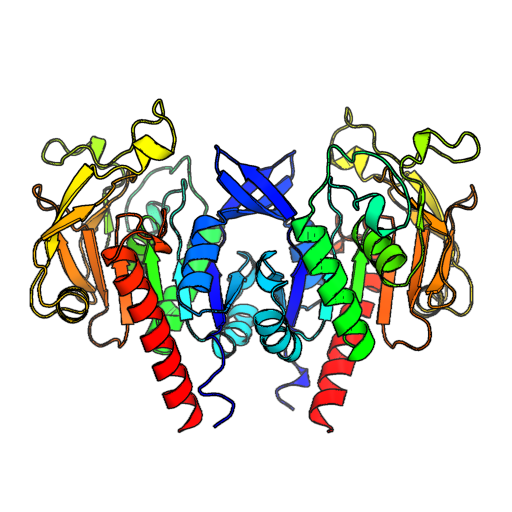 13.961 22.297 5.211 1 92 142 ARG B CA 1
ATOM 3060 C C . ARG B 1 142 ? 14.914 21.609 6.176 1 92 142 ARG B C 1
ATOM 3062 O O . ARG B 1 142 ? 15.516 22.25 7.035 1 92 142 ARG B O 1
ATOM 3069 N N . GLU B 1 143 ? 14.938 20.359 5.914 1 91.19 143 GLU B N 1
ATOM 3070 C CA . GLU B 1 1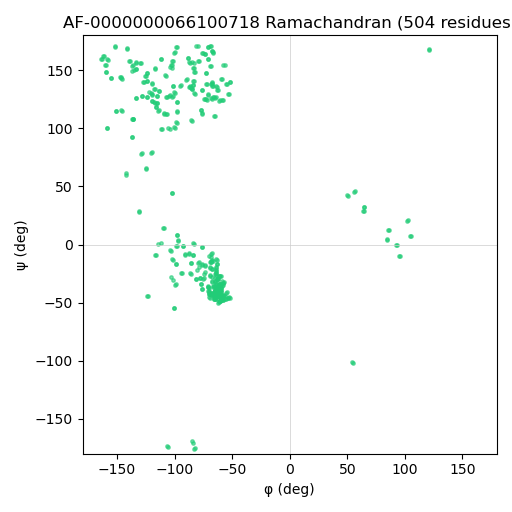43 ? 15.938 19.578 6.633 1 91.19 143 GLU B CA 1
ATOM 3071 C C . GLU B 1 143 ? 17.312 19.734 6.004 1 91.19 143 GLU B C 1
ATOM 3073 O O . GLU B 1 143 ? 17.438 20.156 4.852 1 91.19 143 GLU B O 1
ATOM 3078 N N . ASP B 1 144 ? 18.344 19.453 6.836 1 92.12 144 ASP B N 1
ATOM 3079 C CA . ASP B 1 144 ? 19.703 19.297 6.309 1 92.12 144 ASP B CA 1
ATOM 3080 C C . ASP B 1 144 ? 19.922 17.859 5.809 1 92.12 144 ASP B C 1
ATOM 3082 O O . ASP B 1 144 ? 20.047 16.938 6.609 1 92.12 144 ASP B O 1
ATOM 3086 N N . PRO B 1 145 ? 19.953 17.734 4.516 1 89.31 145 PRO B N 1
ATOM 3087 C CA . PRO B 1 145 ? 20.031 16.375 3.955 1 89.31 145 PRO B CA 1
ATOM 3088 C C . PRO B 1 145 ? 21.312 15.648 4.344 1 89.31 145 PRO B C 1
ATOM 3090 O O . PRO B 1 145 ? 21.406 14.43 4.188 1 89.31 145 PRO B O 1
ATOM 3093 N N . GLU B 1 146 ? 22.281 16.328 4.859 1 92.12 146 GLU B N 1
ATOM 3094 C CA . GLU B 1 146 ? 23.562 15.727 5.211 1 92.12 146 GLU B CA 1
ATOM 3095 C C . GLU B 1 146 ? 23.531 15.117 6.605 1 92.12 146 GLU B C 1
ATOM 3097 O O . GLU B 1 146 ? 24.406 14.336 6.973 1 92.12 146 GLU B O 1
ATOM 3102 N N . LEU B 1 147 ? 22.547 15.492 7.332 1 93.56 147 LEU B N 1
ATOM 3103 C CA . LEU B 1 147 ? 22.438 14.977 8.688 1 93.56 147 LEU B CA 1
ATOM 3104 C C . LEU B 1 147 ? 21.766 13.609 8.695 1 93.56 147 LEU B C 1
ATOM 3106 O O . LEU B 1 147 ? 20.953 13.305 7.812 1 93.56 147 LEU B O 1
ATOM 3110 N N . PRO B 1 148 ? 22.109 12.773 9.734 1 94.31 148 PRO B N 1
ATOM 3111 C CA . PRO B 1 148 ? 21.359 11.531 9.906 1 94.31 148 PRO B CA 1
ATOM 3112 C C . PRO B 1 148 ? 19.859 11.781 10.086 1 94.31 148 PRO B C 1
ATOM 3114 O O . PRO B 1 148 ? 19.453 12.836 10.578 1 94.31 148 PRO B O 1
ATOM 3117 N N . VAL B 1 149 ? 19.031 10.805 9.734 1 93.75 149 VAL B N 1
ATOM 3118 C CA . VAL B 1 149 ? 17.578 10.914 9.711 1 93.75 149 VAL B CA 1
ATOM 3119 C C . VAL B 1 149 ? 17.078 11.375 11.078 1 93.75 149 VAL B C 1
ATOM 3121 O O . VAL B 1 149 ? 16.219 12.25 11.164 1 93.75 149 VAL B O 1
ATOM 3124 N N . GLU B 1 150 ? 17.672 10.828 12.148 1 93.81 150 GLU B N 1
ATOM 3125 C CA . GLU B 1 150 ? 17.25 11.18 13.5 1 93.81 150 GLU B CA 1
ATOM 3126 C C . GLU B 1 150 ? 17.422 12.672 13.766 1 93.81 150 GLU B C 1
ATOM 3128 O O . GLU B 1 150 ? 16.609 13.281 14.461 1 93.81 150 GLU B O 1
ATOM 3133 N N . GLN B 1 151 ? 18.438 13.25 13.211 1 95.12 151 GLN B N 1
ATOM 3134 C CA . GLN B 1 151 ? 18.719 14.664 13.398 1 95.12 151 GLN B CA 1
ATOM 3135 C C . GLN B 1 151 ? 17.859 15.523 12.469 1 95.12 151 GLN B C 1
ATOM 3137 O O . GLN B 1 151 ? 17.5 16.656 12.812 1 95.12 151 GLN B O 1
ATOM 3142 N N . GLN B 1 152 ? 17.531 14.953 11.336 1 95.31 152 GLN B N 1
ATOM 3143 C CA . GLN B 1 152 ? 16.641 15.664 10.422 1 95.31 152 GLN B CA 1
ATOM 3144 C C . GLN B 1 152 ? 15.25 15.852 11.023 1 95.31 152 GLN B C 1
ATOM 3146 O O . GLN B 1 152 ? 14.602 16.875 10.797 1 95.31 152 GLN B O 1
ATOM 3151 N N . TYR B 1 153 ? 14.883 14.883 11.844 1 96.44 153 TYR B N 1
ATOM 3152 C CA . TYR B 1 153 ? 13.539 14.914 12.414 1 96.44 153 TYR B CA 1
ATOM 3153 C C . TYR B 1 153 ? 13.555 15.5 13.812 1 96.44 153 TYR B C 1
ATOM 3155 O O . TYR B 1 153 ? 12.555 15.453 14.531 1 96.44 153 TYR B O 1
ATOM 3163 N N . ALA B 1 154 ? 14.68 16.047 14.273 1 95.44 154 ALA B N 1
ATOM 3164 C CA . ALA B 1 154 ? 14.766 16.703 15.578 1 95.44 154 ALA B CA 1
ATOM 3165 C C . ALA B 1 154 ? 13.969 18 15.594 1 95.44 154 ALA B C 1
ATOM 3167 O O . ALA B 1 154 ? 13.695 18.594 14.539 1 95.44 154 ALA B O 1
ATOM 3168 N N . PRO B 1 155 ? 13.508 18.406 16.797 1 95.5 155 PRO B N 1
ATOM 3169 C CA . PRO B 1 155 ? 12.805 19.688 16.859 1 95.5 155 PRO B CA 1
ATOM 3170 C C . PRO B 1 155 ? 13.586 20.844 16.219 1 95.5 155 PRO B C 1
ATOM 3172 O O . PRO B 1 155 ? 14.805 20.922 16.391 1 95.5 155 PRO B O 1
ATOM 3175 N N . SER B 1 156 ? 12.867 21.656 15.539 1 95.69 156 SER B N 1
ATOM 3176 C CA . SER B 1 156 ? 13.531 22.672 14.727 1 95.69 156 SER B CA 1
ATOM 3177 C C . SER B 1 156 ? 13.055 24.078 15.109 1 95.69 156 SER B C 1
ATOM 3179 O O . SER B 1 156 ? 13.859 25.016 15.188 1 95.69 156 SER B O 1
ATOM 3181 N N . HIS B 1 157 ? 11.766 24.312 15.305 1 95.81 157 HIS B N 1
ATOM 3182 C CA . HIS B 1 157 ? 11.219 25.609 15.703 1 95.81 157 HIS B CA 1
ATOM 3183 C C . HIS B 1 157 ? 9.922 25.438 16.484 1 95.81 157 HIS B C 1
ATOM 3185 O O . HIS B 1 157 ? 9.352 24.344 16.516 1 95.81 157 HIS B O 1
ATOM 3191 N N . GLU B 1 158 ? 9.492 26.453 17.031 1 96.62 158 GLU B N 1
ATOM 3192 C CA . GLU B 1 158 ? 8.234 26.453 17.781 1 96.62 158 GLU B CA 1
ATOM 3193 C C . GLU B 1 158 ? 7.043 26.703 16.859 1 96.62 158 GLU B C 1
ATOM 3195 O O . GLU B 1 158 ? 7.199 27.25 15.766 1 96.62 158 GLU B O 1
ATOM 3200 N N . VAL B 1 159 ? 5.906 26.25 17.328 1 97.31 159 VAL B N 1
ATOM 3201 C CA . VAL B 1 159 ? 4.641 26.656 16.734 1 97.31 159 VAL B CA 1
ATOM 3202 C C . VAL B 1 159 ? 3.701 27.188 17.797 1 97.31 159 VAL B C 1
ATOM 3204 O O . VAL B 1 159 ? 3.691 26.703 18.938 1 97.31 159 VAL B O 1
ATOM 3207 N N . GLN B 1 160 ? 3.016 28.219 17.453 1 97.69 160 GLN B N 1
ATOM 3208 C CA . GLN B 1 160 ? 1.996 28.812 18.312 1 97.69 160 GLN B CA 1
ATOM 3209 C C . GLN B 1 160 ? 0.595 28.406 17.859 1 97.69 160 GLN B C 1
ATOM 3211 O O . GLN B 1 160 ? 0.224 28.625 16.703 1 97.69 160 GLN B O 1
ATOM 3216 N N . VAL B 1 161 ? -0.158 27.906 18.797 1 97.81 161 VAL B N 1
ATOM 3217 C CA . VAL B 1 161 ? -1.49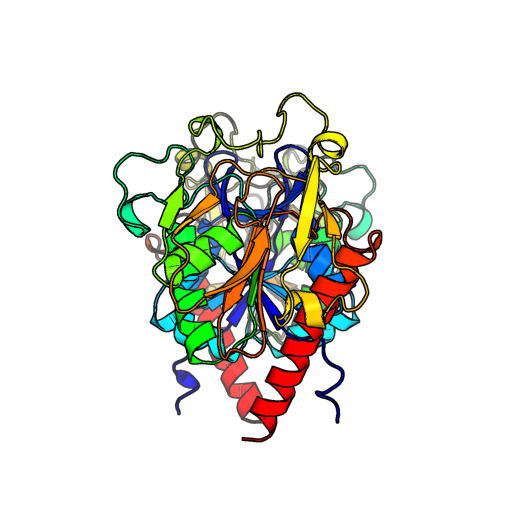9 27.406 18.484 1 97.81 161 VAL B CA 1
ATOM 3218 C C . VAL B 1 161 ? -2.5 28.562 18.562 1 97.81 161 VAL B C 1
ATOM 3220 O O . VAL B 1 161 ? -2.443 29.391 19.484 1 97.81 161 VAL B O 1
ATOM 3223 N N . GLU B 1 162 ? -3.336 28.609 17.594 1 96.5 162 GLU B N 1
ATOM 3224 C CA . GLU B 1 162 ? -4.422 29.594 17.625 1 96.5 162 GLU B CA 1
ATOM 3225 C C . GLU B 1 162 ? -5.602 29.078 18.438 1 96.5 162 GLU B C 1
ATOM 3227 O O . GLU B 1 162 ? -6.023 27.922 18.266 1 96.5 162 GLU B O 1
ATOM 3232 N N . GLU B 1 163 ? -6.184 29.906 19.25 1 95 163 GLU B N 1
ATOM 3233 C CA . GLU B 1 163 ? -7.27 29.516 20.141 1 95 163 GLU B CA 1
ATOM 3234 C C . GLU B 1 163 ? -8.562 29.281 19.359 1 95 163 GLU B C 1
ATOM 3236 O O . GLU B 1 163 ? -8.797 29.922 18.328 1 95 163 GLU B O 1
ATOM 3241 N N . GLY B 1 164 ? -9.328 28.344 19.875 1 94.5 164 GLY B N 1
ATOM 3242 C CA . GLY B 1 164 ? -10.688 28.203 19.375 1 94.5 164 GLY B CA 1
ATOM 3243 C C . GLY B 1 164 ? -10.805 27.188 18.25 1 94.5 164 GLY B C 1
ATOM 3244 O O . GLY B 1 164 ? -11.898 26.969 17.719 1 94.5 164 GLY B O 1
ATOM 3245 N N . GLY B 1 165 ? -9.68 26.609 17.906 1 95.94 165 GLY B N 1
ATOM 3246 C CA . GLY B 1 165 ? -9.719 25.672 16.797 1 95.94 165 GLY B CA 1
ATOM 3247 C C . GLY B 1 165 ? -9.602 24.219 17.25 1 95.94 165 GLY B C 1
ATOM 3248 O O . GLY B 1 165 ? -9.781 23.922 18.438 1 95.94 165 GLY B O 1
ATOM 3249 N N . LEU B 1 166 ? -9.5 23.344 16.281 1 97.31 166 LEU B N 1
ATOM 3250 C CA . LEU B 1 166 ? -9.414 21.906 16.516 1 97.31 166 LEU B CA 1
ATOM 3251 C C . LEU B 1 166 ? -8.172 21.578 17.328 1 97.31 166 LEU B C 1
ATOM 3253 O O . LEU B 1 166 ? -8.242 20.766 18.266 1 97.31 166 LEU B O 1
ATOM 3257 N N . LEU B 1 167 ? -7.016 22.188 16.984 1 96.75 167 LEU B N 1
ATOM 3258 C CA . LEU B 1 167 ? -5.758 21.891 17.656 1 96.75 167 LEU B CA 1
ATOM 3259 C C . LEU B 1 167 ? -5.805 22.328 19.125 1 96.75 167 LEU B C 1
ATOM 3261 O O . LEU B 1 167 ? -5.328 21.609 20 1 96.75 167 LEU B O 1
ATOM 3265 N N . SER B 1 168 ? -6.34 23.547 19.375 1 95.94 168 SER B N 1
ATOM 3266 C CA . SER B 1 168 ? -6.441 24.031 20.75 1 95.94 168 SER B CA 1
ATOM 3267 C C . SER B 1 168 ? -7.379 23.156 21.562 1 95.94 168 SER B C 1
ATOM 3269 O O . SER B 1 168 ? -7.172 22.969 22.766 1 95.94 168 SER B O 1
ATOM 3271 N N . ALA B 1 169 ? -8.43 22.609 20.922 1 96.25 169 ALA B N 1
ATOM 3272 C CA . ALA B 1 169 ? -9.336 21.703 21.609 1 96.25 169 ALA B CA 1
ATOM 3273 C C . ALA B 1 169 ? -8.625 20.406 21.984 1 96.25 169 ALA B C 1
ATOM 3275 O O . ALA B 1 169 ? -8.898 19.812 23.031 1 96.25 169 ALA B O 1
ATOM 3276 N N . LEU B 1 170 ? -7.734 19.922 21.141 1 95.94 170 LEU B N 1
ATOM 3277 C CA . LEU B 1 170 ? -6.977 18.703 21.391 1 95.94 170 LEU B CA 1
ATOM 3278 C C . LEU B 1 170 ? -5.887 18.938 22.422 1 95.94 170 LEU B C 1
ATOM 3280 O O . LEU B 1 170 ? -5.484 18 23.125 1 95.94 170 LEU B O 1
ATOM 3284 N N . LEU B 1 171 ? -5.406 20.203 22.469 1 93.94 171 LEU B N 1
ATOM 3285 C CA . LEU B 1 171 ? -4.281 20.562 23.328 1 93.94 171 LEU B CA 1
ATOM 3286 C C . LEU B 1 171 ? -4.645 21.719 24.25 1 93.94 171 LEU B C 1
ATOM 3288 O O . LEU B 1 171 ? -4.012 22.781 24.203 1 93.94 171 LEU B O 1
ATOM 3292 N N . PRO B 1 172 ? -5.512 21.609 25.125 1 87.88 172 PRO B N 1
ATOM 3293 C CA . PRO B 1 172 ? -6.035 22.734 25.906 1 87.88 172 PRO B CA 1
ATOM 3294 C C . PRO B 1 172 ? -4.969 23.391 26.781 1 87.88 172 PRO B C 1
ATOM 3296 O O . PRO B 1 172 ? -5.055 24.594 27.062 1 87.88 172 PRO B O 1
ATOM 3299 N N . GLU B 1 173 ? -3.963 22.75 27.141 1 87.12 173 GLU B N 1
ATOM 3300 C CA . GLU B 1 173 ? -3.002 23.328 28.062 1 87.12 173 GLU B CA 1
ATOM 3301 C C . GLU B 1 173 ? -1.686 23.656 27.359 1 87.12 173 GLU B C 1
ATOM 3303 O O . GLU B 1 173 ? -0.675 23.922 28.031 1 87.12 173 GLU B O 1
ATOM 3308 N N . CYS B 1 174 ? -1.766 23.641 26.109 1 85.81 174 CYS B N 1
ATOM 3309 C CA . CYS B 1 174 ? -0.529 23.859 25.359 1 85.81 174 CYS B CA 1
ATOM 3310 C C . CYS B 1 174 ? -0.753 24.797 24.188 1 85.81 174 CYS B C 1
ATOM 3312 O O . CYS B 1 174 ? -1.377 24.438 23.203 1 85.81 174 CYS B O 1
ATOM 3314 N N . SER B 1 175 ? -0.202 25.969 24.406 1 90.75 175 SER B N 1
ATOM 3315 C CA . SER B 1 175 ? -0.416 26.953 23.359 1 90.75 175 SER B CA 1
ATOM 3316 C C . SER B 1 175 ? 0.813 27.094 22.469 1 90.75 175 SER B C 1
ATOM 3318 O O . SER B 1 175 ? 0.741 27.688 21.391 1 90.75 175 SER B O 1
ATOM 3320 N N . ASN B 1 176 ? 1.928 26.547 22.906 1 94.88 176 ASN B N 1
ATOM 3321 C CA . ASN B 1 176 ? 3.15 26.547 22.109 1 94.88 176 ASN B CA 1
ATOM 3322 C C . ASN B 1 176 ? 3.965 25.281 22.344 1 94.88 176 ASN B C 1
ATOM 3324 O O . ASN B 1 176 ? 3.959 24.719 23.453 1 94.88 176 ASN B O 1
ATOM 3328 N N . PHE B 1 177 ? 4.566 24.781 21.344 1 95 177 PHE B N 1
ATOM 3329 C CA . PHE B 1 177 ? 5.441 23.609 21.453 1 95 177 PHE B CA 1
ATOM 3330 C C . PHE B 1 177 ? 6.422 23.547 20.297 1 95 177 PHE B C 1
ATOM 3332 O O . PHE B 1 177 ? 6.242 24.234 19.281 1 95 177 PHE B O 1
ATOM 3339 N N . TRP B 1 178 ? 7.535 22.812 20.469 1 96.06 178 TRP B N 1
ATOM 3340 C CA . TRP B 1 178 ? 8.555 22.625 19.438 1 96.06 178 TRP B CA 1
ATOM 3341 C C . TRP B 1 178 ? 8.164 21.5 18.484 1 96.06 178 TRP B C 1
ATOM 3343 O O . TRP B 1 178 ? 7.633 20.469 18.906 1 96.06 178 TRP B O 1
ATOM 3353 N N . VAL B 1 179 ? 8.438 21.719 17.203 1 97.12 179 VAL B N 1
ATOM 3354 C CA . VAL B 1 179 ? 8.141 20.688 16.203 1 97.12 179 VAL B CA 1
ATOM 3355 C C . VAL B 1 179 ? 9.336 20.516 15.266 1 97.12 179 VAL B C 1
ATOM 3357 O O . VAL B 1 179 ? 10.203 21.391 15.188 1 97.12 179 VAL B O 1
ATOM 3360 N N . ASN B 1 180 ? 9.445 19.344 14.625 1 97.38 180 ASN B N 1
ATOM 3361 C CA . ASN B 1 180 ? 10.398 19.156 13.531 1 97.38 180 ASN B CA 1
ATOM 3362 C C . ASN B 1 180 ? 9.945 19.859 12.258 1 97.38 180 ASN B C 1
ATOM 3364 O O . ASN B 1 180 ? 8.82 20.359 12.188 1 97.38 180 ASN B O 1
ATOM 3368 N N . SER B 1 181 ? 10.844 20.031 11.336 1 96.88 181 SER B N 1
ATOM 3369 C CA . SER B 1 181 ? 10.539 20.75 10.102 1 96.88 181 SER B CA 1
ATOM 3370 C C . SER B 1 181 ? 11.328 20.172 8.93 1 96.88 181 SER B C 1
ATOM 3372 O O . SER B 1 181 ? 12.562 20.172 8.945 1 96.88 181 SER B O 1
ATOM 3374 N N . LEU B 1 182 ? 10.648 19.609 7.953 1 96.56 182 LEU B N 1
ATOM 3375 C CA . LEU B 1 182 ? 11.25 18.969 6.785 1 96.56 182 LEU B CA 1
ATOM 3376 C C . LEU B 1 182 ? 10.43 19.25 5.531 1 96.56 182 LEU B C 1
ATOM 3378 O O . LEU B 1 182 ? 10 18.312 4.848 1 96.56 182 LEU B O 1
ATOM 3382 N N . HIS B 1 183 ? 10.266 20.5 5.172 1 96.81 183 HIS B N 1
ATOM 3383 C CA . HIS B 1 183 ? 9.438 20.812 4.008 1 96.81 183 HIS B CA 1
ATOM 3384 C C . HIS B 1 183 ? 9.969 22.047 3.266 1 96.81 183 HIS B C 1
ATOM 3386 O O . HIS B 1 183 ? 10.477 22.969 3.887 1 96.81 183 HIS B O 1
ATOM 3392 N N . GLY B 1 184 ? 9.836 21.984 1.944 1 96 184 GLY B N 1
ATOM 3393 C CA . GLY B 1 184 ? 10.242 23.094 1.092 1 96 184 GLY B CA 1
ATOM 3394 C C . GLY B 1 184 ? 9.078 23.969 0.664 1 96 184 GLY B C 1
ATOM 3395 O O . GLY B 1 184 ? 9.258 25.172 0.436 1 96 184 GLY B O 1
ATOM 3396 N N . GLN B 1 185 ? 7.91 23.359 0.454 1 97.12 185 GLN B N 1
ATOM 3397 C CA . GLN B 1 185 ? 6.699 24.125 0.184 1 97.12 185 GLN B CA 1
ATOM 3398 C C . GLN B 1 185 ? 5.984 24.5 1.48 1 97.12 185 GLN B C 1
ATOM 3400 O O . GLN B 1 185 ? 6.285 23.953 2.541 1 97.12 185 GLN B O 1
ATOM 3405 N N . GLY B 1 186 ? 5.137 25.469 1.436 1 98.06 186 GLY B N 1
ATOM 3406 C CA . GLY B 1 186 ? 4.328 25.906 2.564 1 98.06 186 GLY B CA 1
ATOM 3407 C C . GLY B 1 186 ? 3.135 26.734 2.156 1 98.06 186 GLY B C 1
ATOM 3408 O O . GLY B 1 186 ? 3.084 27.25 1.035 1 98.06 186 GLY B O 1
ATOM 3409 N N . ALA B 1 187 ? 2.217 26.859 3 1 98.5 187 ALA B N 1
ATOM 3410 C CA . ALA B 1 187 ? 0.988 27.578 2.697 1 98.5 187 ALA B CA 1
ATOM 3411 C C . ALA B 1 187 ? 1.274 29.062 2.443 1 98.5 187 ALA B C 1
ATOM 3413 O O . ALA B 1 187 ? 1.935 29.719 3.25 1 98.5 187 ALA B O 1
ATOM 3414 N N . LYS B 1 188 ? 0.842 29.547 1.351 1 97.88 188 LYS B N 1
ATOM 3415 C CA . LYS B 1 188 ? 0.938 30.953 1.004 1 97.88 188 LYS B CA 1
ATOM 3416 C C . LYS B 1 188 ? -0.391 31.672 1.234 1 97.88 188 LYS B C 1
ATOM 3418 O O . LYS B 1 188 ? -0.445 32.688 1.94 1 97.88 188 LYS B O 1
ATOM 3423 N N . VAL B 1 189 ? -1.438 31.156 0.643 1 98.06 189 VAL B N 1
ATOM 3424 C CA . VAL B 1 189 ? -2.799 31.641 0.818 1 98.06 189 VAL B CA 1
ATOM 3425 C C . VAL B 1 189 ? -3.682 30.531 1.391 1 98.06 189 VAL B C 1
ATOM 3427 O O . VAL B 1 189 ? -3.766 29.453 0.823 1 98.06 189 VAL B O 1
ATOM 3430 N N . VAL B 1 190 ? -4.289 30.797 2.494 1 98.38 190 VAL B N 1
ATOM 3431 C CA . VAL B 1 190 ? -5.246 29.875 3.105 1 98.38 190 VAL B CA 1
ATOM 3432 C C . VAL B 1 190 ? -6.668 30.297 2.727 1 98.38 190 VAL B C 1
ATOM 3434 O O . VAL B 1 190 ? -7.07 31.438 2.939 1 98.38 190 VAL B O 1
ATOM 3437 N N . SER B 1 191 ? -7.418 29.438 2.129 1 98.31 191 SER B N 1
ATOM 3438 C CA . SER B 1 191 ? -8.773 29.734 1.677 1 98.31 191 SER B CA 1
ATOM 3439 C C . SER B 1 191 ? -9.703 29.969 2.857 1 98.31 191 SER B C 1
ATOM 3441 O O . SER B 1 191 ? -9.391 29.594 3.988 1 98.31 191 SER B O 1
ATOM 3443 N N . PRO B 1 192 ? -10.883 30.547 2.598 1 98.12 192 PRO B N 1
ATOM 3444 C CA . PRO B 1 192 ? -11.852 30.797 3.668 1 98.12 192 PRO B CA 1
ATOM 3445 C C . PRO B 1 192 ? -12.453 29.5 4.23 1 98.12 192 PRO B C 1
ATOM 3447 O O . PRO B 1 192 ? -13.125 29.531 5.27 1 98.12 192 PRO B O 1
ATOM 3450 N N . ARG B 1 193 ? -12.227 28.406 3.605 1 98.31 193 ARG B N 1
ATOM 3451 C CA . ARG B 1 193 ? -12.727 27.125 4.074 1 98.31 193 ARG B CA 1
ATOM 3452 C C . ARG B 1 193 ? -11.867 26.578 5.207 1 98.31 193 ARG B C 1
ATOM 3454 O O . ARG B 1 193 ? -12.266 25.641 5.906 1 98.31 193 ARG B O 1
ATOM 3461 N N . LEU B 1 194 ? -10.703 27.172 5.324 1 98.75 194 LEU B N 1
ATOM 3462 C CA . LEU B 1 194 ? -9.742 26.641 6.293 1 98.75 194 LEU B CA 1
ATOM 3463 C C . LEU B 1 194 ? -9.609 27.594 7.484 1 98.75 194 LEU B C 1
ATOM 3465 O O . LEU B 1 194 ? -9.719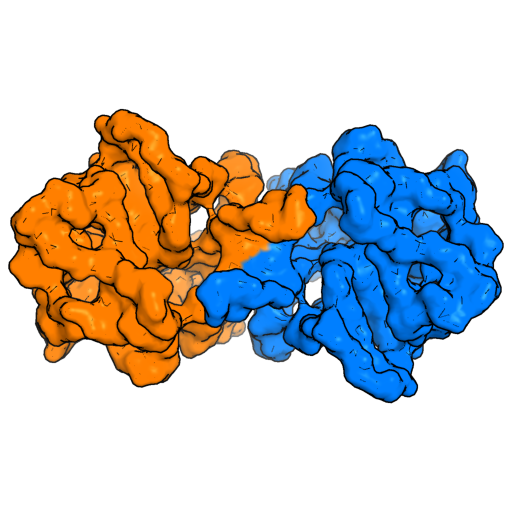 28.812 7.332 1 98.75 194 LEU B O 1
ATOM 3469 N N . ARG B 1 195 ? -9.406 27.047 8.602 1 98.56 195 ARG B N 1
ATOM 3470 C CA . ARG B 1 195 ? -8.961 27.75 9.797 1 98.56 195 ARG B CA 1
ATOM 3471 C C . ARG B 1 195 ? -7.469 27.562 10.023 1 98.56 195 ARG B C 1
ATOM 3473 O O . ARG B 1 195 ? -6.965 26.438 9.953 1 98.56 195 ARG B O 1
ATOM 3480 N N . VAL B 1 196 ? -6.777 28.641 10.266 1 98.75 196 VAL B N 1
ATOM 3481 C CA . VAL B 1 196 ? -5.387 28.516 10.688 1 98.75 196 VAL B CA 1
ATOM 3482 C C . VAL B 1 196 ? -5.332 28.016 12.133 1 98.75 196 VAL B C 1
ATOM 3484 O O . VAL B 1 196 ? -5.941 28.625 13.023 1 98.75 196 VAL B O 1
ATOM 3487 N N . GLU B 1 197 ? -4.648 26.969 12.383 1 98.69 197 GLU B N 1
ATOM 3488 C CA . GLU B 1 197 ? -4.613 26.328 13.695 1 98.69 197 GLU B CA 1
ATOM 3489 C C . GLU B 1 197 ? -3.316 26.641 14.43 1 98.69 197 GLU B C 1
ATOM 3491 O O . GLU B 1 197 ? -3.275 26.641 15.664 1 98.69 197 GLU B O 1
ATOM 3496 N N . ALA B 1 198 ? -2.189 26.906 13.695 1 98.56 198 ALA B N 1
ATOM 3497 C CA . ALA B 1 198 ? -0.897 27.188 14.305 1 98.56 198 ALA B CA 1
ATOM 3498 C C . ALA B 1 198 ? 0.03 27.906 13.32 1 98.56 198 ALA B C 1
ATOM 3500 O O . ALA B 1 198 ? -0.109 27.734 12.109 1 98.56 198 ALA B O 1
ATOM 3501 N N . ARG B 1 199 ? 0.968 28.656 13.852 1 98.44 199 ARG B N 1
ATOM 3502 C CA . ARG B 1 199 ? 1.975 29.359 13.062 1 98.44 199 ARG B CA 1
ATOM 3503 C C . ARG B 1 199 ? 3.355 29.234 13.695 1 98.44 199 ARG B C 1
ATOM 3505 O O . ARG B 1 199 ? 3.475 29.094 14.914 1 98.44 199 ARG B O 1
ATOM 3512 N N . SER B 1 200 ? 4.336 29.25 12.836 1 97.69 200 SER B N 1
ATOM 3513 C CA . SER B 1 200 ? 5.707 29.406 13.312 1 97.69 200 SER B CA 1
ATOM 3514 C C . SER B 1 200 ? 6.027 30.859 13.625 1 97.69 200 SER B C 1
ATOM 3516 O O . SER B 1 200 ? 5.238 31.75 13.312 1 97.69 200 SER B O 1
ATOM 3518 N N . PRO B 1 201 ? 7.211 31.109 14.25 1 96.31 201 PRO B N 1
ATOM 3519 C CA . PRO B 1 201 ? 7.559 32.469 14.641 1 96.31 201 PRO B CA 1
ATOM 3520 C C . PRO B 1 201 ? 7.66 33.438 13.445 1 96.31 201 PRO B C 1
ATOM 3522 O O . PRO B 1 201 ? 7.41 34.625 13.586 1 96.31 201 PRO B O 1
ATOM 3525 N N . ASP B 1 202 ? 7.965 32.906 12.312 1 96.81 202 ASP B N 1
ATOM 3526 C CA . ASP B 1 202 ? 8.102 33.75 11.125 1 96.81 202 ASP B CA 1
ATOM 3527 C C . ASP B 1 202 ? 6.746 34 10.477 1 96.81 202 ASP B C 1
ATOM 3529 O O . ASP B 1 202 ? 6.676 34.594 9.391 1 96.81 202 ASP B O 1
ATOM 3533 N N . GLY B 1 203 ? 5.707 33.469 11.078 1 97.25 203 GLY B N 1
ATOM 3534 C CA . GLY B 1 203 ? 4.355 33.75 10.609 1 97.25 203 GLY B CA 1
ATOM 3535 C C . GLY B 1 203 ? 3.826 32.688 9.656 1 97.25 203 GLY B C 1
ATOM 3536 O O . GLY B 1 203 ? 2.652 32.719 9.289 1 97.25 203 GLY B O 1
ATOM 3537 N N . LEU B 1 204 ? 4.656 31.781 9.203 1 98.31 204 LEU B N 1
ATOM 3538 C CA . LEU B 1 204 ? 4.238 30.734 8.281 1 98.31 204 LEU B CA 1
ATOM 3539 C C . LEU B 1 204 ? 3.186 29.828 8.922 1 98.31 204 LEU B C 1
ATOM 3541 O O . LEU B 1 204 ? 3.312 29.453 10.086 1 98.31 204 LEU B O 1
ATOM 3545 N N . VAL B 1 205 ? 2.129 29.547 8.211 1 98.62 205 VAL B N 1
ATOM 3546 C CA . VAL B 1 205 ? 1.083 28.641 8.688 1 98.62 205 VAL B CA 1
ATOM 3547 C C . VAL B 1 205 ? 1.639 27.219 8.805 1 98.62 205 VAL B C 1
ATOM 3549 O O . VAL B 1 205 ? 2.213 26.688 7.852 1 98.62 205 VAL B O 1
ATOM 3552 N N . GLU B 1 206 ? 1.469 26.609 10.008 1 98.69 206 GLU B N 1
ATOM 3553 C CA . GLU B 1 206 ? 2.02 25.281 10.266 1 98.69 206 GLU B CA 1
ATOM 3554 C C . GLU B 1 206 ? 0.912 24.266 10.531 1 98.69 206 GLU B C 1
ATOM 3556 O O . GLU B 1 206 ? 1.169 23.062 10.586 1 98.69 206 GLU B O 1
ATOM 3561 N N . ALA B 1 207 ? -0.267 24.719 10.672 1 98.88 207 ALA B N 1
ATOM 3562 C CA . ALA B 1 207 ? -1.407 23.828 10.828 1 98.88 207 ALA B CA 1
ATOM 3563 C C . ALA B 1 207 ? -2.701 24.5 10.383 1 98.88 207 ALA B C 1
ATOM 3565 O O . ALA B 1 207 ? -2.889 25.688 10.586 1 98.88 207 ALA B O 1
ATOM 3566 N N . VAL B 1 208 ? -3.582 23.766 9.781 1 98.88 208 VAL B N 1
ATOM 3567 C CA . VAL B 1 208 ? -4.895 24.234 9.352 1 98.88 208 VAL B CA 1
ATOM 3568 C C . VAL B 1 208 ? -5.949 23.172 9.633 1 98.88 208 VAL B C 1
ATOM 3570 O O . VAL B 1 208 ? -5.621 21.984 9.781 1 98.88 208 VAL B O 1
ATOM 3573 N N . SER B 1 209 ? -7.156 23.531 9.734 1 98.88 209 SER B N 1
ATOM 3574 C CA . SER B 1 209 ? -8.305 22.641 9.773 1 98.88 209 SER B CA 1
ATOM 3575 C C . SER B 1 209 ? -9.445 23.156 8.906 1 98.88 209 SER B C 1
ATOM 3577 O O . SER B 1 209 ? -9.453 24.328 8.516 1 98.88 209 SER B O 1
ATOM 3579 N N . VAL B 1 210 ? -10.273 22.297 8.43 1 98.81 210 VAL B N 1
ATOM 3580 C CA . VAL B 1 210 ? -11.406 22.688 7.598 1 98.81 210 VAL B CA 1
ATOM 3581 C C . VAL B 1 210 ? -12.562 23.141 8.484 1 98.81 210 VAL B C 1
ATOM 3583 O O . VAL B 1 210 ? -12.969 22.438 9.406 1 98.81 210 VAL B O 1
ATOM 3586 N N . ILE B 1 211 ? -13.117 24.297 8.188 1 98 211 ILE B N 1
ATOM 3587 C CA . ILE B 1 211 ? -14.211 24.875 8.953 1 98 211 ILE B CA 1
ATOM 3588 C C . ILE B 1 211 ? -15.477 24.031 8.773 1 98 211 ILE B C 1
ATOM 3590 O O . ILE B 1 211 ? -15.766 23.578 7.672 1 98 211 ILE B O 1
ATOM 3594 N N . ASN B 1 212 ? -16.219 23.812 9.859 1 96.75 212 ASN B N 1
ATOM 3595 C CA . ASN B 1 212 ? -17.484 23.094 9.867 1 96.75 212 ASN B CA 1
ATOM 3596 C C . ASN B 1 212 ? -17.297 21.625 9.469 1 96.75 212 ASN B C 1
ATOM 3598 O O . ASN B 1 212 ? -18.078 21.078 8.695 1 96.75 212 ASN B O 1
ATOM 3602 N N . HIS B 1 213 ? -16.281 21.047 9.742 1 98 213 HIS B N 1
ATOM 3603 C CA . HIS B 1 213 ? -15.977 19.625 9.586 1 98 213 HIS B CA 1
ATOM 3604 C C . HIS B 1 213 ? -15.547 19 10.906 1 98 213 HIS B C 1
ATOM 3606 O O . HIS B 1 213 ? -14.852 19.641 11.703 1 98 213 HIS B O 1
ATOM 3612 N N . PRO B 1 214 ? -15.961 17.812 11.164 1 96.56 214 PRO B N 1
ATOM 3613 C CA . PRO B 1 214 ? -15.672 17.234 12.477 1 96.56 214 PRO B CA 1
ATOM 3614 C C . PRO B 1 214 ? -14.172 17.078 12.734 1 96.56 214 PRO B C 1
ATOM 3616 O O . PRO B 1 214 ? -13.711 17.297 13.859 1 96.56 214 PRO B O 1
ATOM 3619 N N . PHE B 1 215 ? -13.477 16.609 11.719 1 98.69 215 PHE B N 1
ATOM 3620 C CA . PHE B 1 215 ? -12.031 16.453 11.859 1 98.69 215 PHE B CA 1
ATOM 3621 C C . PHE B 1 215 ? -11.352 16.406 10.492 1 98.69 215 PHE B C 1
ATOM 3623 O O . PHE B 1 215 ? -11.328 15.367 9.844 1 98.69 215 PHE B O 1
ATOM 3630 N N . ALA B 1 216 ? -10.797 17.391 10.031 1 98.88 216 ALA B N 1
ATOM 3631 C CA . ALA B 1 216 ? -9.867 17.547 8.914 1 98.88 216 ALA B CA 1
ATOM 3632 C C . ALA B 1 216 ? -8.719 18.484 9.281 1 98.88 216 ALA B C 1
ATOM 3634 O O . ALA B 1 216 ? -8.852 19.703 9.203 1 98.88 216 ALA B O 1
ATOM 3635 N N . LEU B 1 217 ? -7.699 17.875 9.742 1 98.88 217 LEU B N 1
ATOM 3636 C CA . LEU B 1 217 ? -6.566 18.594 10.312 1 98.88 217 LEU B CA 1
ATOM 3637 C C . LEU B 1 217 ? -5.305 18.375 9.477 1 98.88 217 LEU B C 1
ATOM 3639 O O . LEU B 1 217 ? -5.008 17.234 9.094 1 98.88 217 LEU B O 1
ATOM 3643 N N . GLY B 1 218 ? -4.641 19.375 9.086 1 98.88 218 GLY B N 1
ATOM 3644 C CA . GLY B 1 218 ? -3.326 19.328 8.469 1 98.88 218 GLY B CA 1
ATOM 3645 C C . GLY B 1 218 ? -2.238 19.953 9.32 1 98.88 218 GLY B C 1
ATOM 3646 O O . GLY B 1 218 ? -2.43 21.016 9.891 1 98.88 218 GLY B O 1
ATOM 3647 N N . VAL B 1 219 ? -1.14 19.266 9.477 1 98.88 219 VAL B N 1
ATOM 3648 C CA . VAL B 1 219 ? 0.02 19.828 10.164 1 98.88 219 VAL B CA 1
ATOM 3649 C C . VAL B 1 219 ? 1.252 19.719 9.273 1 98.88 219 VAL B C 1
ATOM 3651 O O . VAL B 1 219 ? 1.424 18.734 8.547 1 98.88 219 VAL B O 1
ATOM 3654 N N . GLN B 1 220 ? 2.127 20.719 9.359 1 98.81 220 GLN B N 1
ATOM 3655 C CA . GLN B 1 220 ? 3.281 20.781 8.469 1 98.81 220 GLN B CA 1
ATOM 3656 C C . GLN B 1 220 ? 4.445 19.969 9.039 1 98.81 220 GLN B C 1
ATOM 3658 O O . GLN B 1 220 ? 5.324 19.531 8.289 1 98.81 220 GLN B O 1
ATOM 3663 N N . TRP B 1 221 ? 4.457 19.812 10.383 1 98.5 221 TRP B N 1
ATOM 3664 C CA . TRP B 1 221 ? 5.52 19.031 10.992 1 98.5 221 TRP B CA 1
ATOM 3665 C C . TRP B 1 221 ? 5.199 17.531 10.914 1 98.5 221 TRP B C 1
ATOM 3667 O O . TRP B 1 221 ? 4.23 17.141 10.266 1 98.5 221 TRP B O 1
ATOM 3677 N N . HIS B 1 222 ? 6 16.688 11.5 1 98.69 222 HIS B N 1
ATOM 3678 C CA . HIS B 1 222 ? 5.91 15.242 11.312 1 98.69 222 HIS B CA 1
ATOM 3679 C C . HIS B 1 222 ? 5.664 14.523 12.633 1 98.69 222 HIS B C 1
ATOM 3681 O O . HIS B 1 222 ? 6.574 13.906 13.195 1 98.69 222 HIS B O 1
ATOM 3687 N N . PRO B 1 223 ? 4.426 14.555 13.055 1 98.44 223 PRO B N 1
ATOM 3688 C CA . PRO B 1 223 ? 4.109 13.875 14.32 1 98.44 223 PRO B CA 1
ATOM 3689 C C . PRO B 1 223 ? 4.223 12.359 14.219 1 98.44 223 PRO B C 1
ATOM 3691 O O . PRO B 1 223 ? 4.211 11.664 15.242 1 98.44 223 PRO B O 1
ATOM 3694 N N . GLU B 1 224 ? 4.285 11.781 12.969 1 98.56 224 GLU B N 1
ATOM 3695 C CA . GLU B 1 224 ? 4.379 10.336 12.805 1 98.56 224 GLU B CA 1
ATOM 3696 C C . GLU B 1 224 ? 5.734 9.812 13.273 1 98.56 224 GLU B C 1
ATOM 3698 O O . GLU B 1 224 ? 5.875 8.633 13.594 1 98.56 224 GLU B O 1
ATOM 3703 N N . TRP B 1 225 ? 6.781 10.703 13.203 1 97.38 225 TRP B N 1
ATOM 3704 C CA . TRP B 1 225 ? 8.117 10.305 13.633 1 97.38 225 TRP B CA 1
ATOM 3705 C C . TRP B 1 225 ? 8.141 10.023 15.133 1 97.38 225 TRP B C 1
ATOM 3707 O O . TRP B 1 225 ? 7.945 10.93 15.945 1 97.38 225 TRP B O 1
ATOM 3717 N N . ASN B 1 226 ? 8.312 8.734 15.531 1 94.5 226 ASN B N 1
ATOM 3718 C CA . ASN B 1 226 ? 8.297 8.297 16.922 1 94.5 226 ASN B CA 1
ATOM 3719 C C . ASN B 1 226 ? 7 8.703 17.625 1 94.5 226 ASN B C 1
ATOM 3721 O O . ASN B 1 226 ? 7.035 9.273 18.719 1 94.5 226 ASN B O 1
ATOM 3725 N N . SER B 1 227 ? 5.922 8.461 16.922 1 95.81 227 SER B N 1
ATOM 3726 C CA . SER B 1 227 ? 4.609 8.938 17.344 1 95.81 227 SER B CA 1
ATOM 3727 C C . SER B 1 227 ? 4.258 8.406 18.734 1 95.81 227 SER B C 1
ATOM 3729 O O . SER B 1 227 ? 3.6 9.094 19.516 1 95.81 227 SER B O 1
ATOM 3731 N N . SER B 1 228 ? 4.691 7.188 19.094 1 94.38 228 SER B N 1
ATOM 3732 C CA . SER B 1 228 ? 4.328 6.578 20.359 1 94.38 228 SER B CA 1
ATOM 3733 C C . SER B 1 228 ? 5.121 7.184 21.516 1 94.38 228 SER B C 1
ATOM 3735 O O . SER B 1 228 ? 4.719 7.086 22.672 1 94.38 228 SER B O 1
ATOM 3737 N N . GLU B 1 229 ? 6.172 7.836 21.219 1 94.12 229 GLU B N 1
ATOM 3738 C CA . GLU B 1 229 ? 7.09 8.328 22.25 1 94.12 229 GLU B CA 1
ATOM 3739 C C . GLU B 1 229 ? 6.762 9.766 22.641 1 94.12 229 GLU B C 1
ATOM 3741 O O . GLU B 1 229 ? 7.098 10.211 23.734 1 94.12 229 GLU B O 1
ATOM 3746 N N . TYR B 1 230 ? 6.137 10.508 21.766 1 93.38 230 TYR B N 1
ATOM 3747 C CA . TYR B 1 230 ? 5.855 11.914 22.031 1 93.38 230 TYR B CA 1
ATOM 3748 C C . TYR B 1 230 ? 4.375 12.133 22.328 1 93.38 230 TYR B C 1
ATOM 3750 O O . TYR B 1 230 ? 3.516 11.758 21.516 1 93.38 230 TYR B O 1
ATOM 3758 N N . ALA B 1 231 ? 4.098 12.758 23.406 1 94 231 ALA B N 1
ATOM 3759 C CA . ALA B 1 231 ? 2.723 12.961 23.859 1 94 231 ALA B CA 1
ATOM 3760 C C . ALA B 1 231 ? 1.915 13.742 22.828 1 94 231 ALA B C 1
ATOM 3762 O O . ALA B 1 231 ? 0.759 13.406 22.547 1 94 231 ALA B O 1
ATOM 3763 N N . LEU B 1 232 ? 2.506 14.812 22.312 1 94.56 232 LEU B N 1
ATOM 3764 C CA . LEU B 1 232 ? 1.828 15.617 21.312 1 94.56 232 LEU B CA 1
ATOM 3765 C C . LEU B 1 232 ? 1.413 14.766 20.109 1 94.56 232 LEU B C 1
ATOM 3767 O O . LEU B 1 232 ? 0.288 14.883 19.625 1 94.56 232 LEU B O 1
ATOM 3771 N N . SER B 1 233 ? 2.322 13.953 19.625 1 97.31 233 SER B N 1
ATOM 3772 C CA . SER B 1 233 ? 2.047 13.062 18.5 1 97.31 233 SER B CA 1
ATOM 3773 C C . SER B 1 233 ? 0.906 12.102 18.828 1 97.31 233 SER B C 1
ATOM 3775 O O . SER B 1 233 ? -0.005 11.922 18.016 1 97.31 233 SER B O 1
ATOM 3777 N N . ARG B 1 234 ? 0.946 11.523 20 1 97.44 234 ARG B N 1
ATOM 3778 C CA . ARG B 1 234 ? -0.099 10.594 20.422 1 97.44 234 ARG B CA 1
ATOM 3779 C C . ARG B 1 234 ? -1.462 11.281 20.453 1 97.44 234 ARG B C 1
ATOM 3781 O O . ARG B 1 234 ? -2.453 10.727 19.969 1 97.44 234 ARG B O 1
ATOM 3788 N N . ILE B 1 235 ? -1.502 12.453 20.984 1 97.31 235 ILE B N 1
ATOM 3789 C CA . ILE B 1 235 ? -2.752 13.195 21.125 1 97.31 235 ILE B CA 1
ATOM 3790 C C . ILE B 1 235 ? -3.348 13.469 19.75 1 97.31 235 ILE B C 1
ATOM 3792 O O . ILE B 1 235 ? -4.555 13.312 19.547 1 97.31 235 ILE B O 1
ATOM 3796 N N . LEU B 1 236 ? -2.541 13.852 18.797 1 98.31 236 LEU B N 1
ATOM 3797 C CA . LEU B 1 236 ? -3.02 14.156 17.453 1 98.31 236 LEU B CA 1
ATOM 3798 C C . LEU B 1 236 ? -3.586 12.906 16.781 1 98.31 236 LEU B C 1
ATOM 3800 O O . LEU B 1 236 ? -4.691 12.945 16.234 1 98.31 236 LEU B O 1
ATOM 3804 N N . PHE B 1 237 ? -2.871 11.797 16.859 1 98.81 237 PHE B N 1
ATOM 3805 C CA . PHE B 1 237 ? -3.316 10.57 16.203 1 98.81 237 PHE B CA 1
ATOM 3806 C C . PHE B 1 237 ? -4.535 9.992 16.922 1 98.81 237 PHE B C 1
ATOM 3808 O O . PHE B 1 237 ? -5.461 9.5 16.281 1 98.81 237 PHE B O 1
ATOM 3815 N N . GLU B 1 238 ? -4.531 10.039 18.25 1 98.25 238 GLU B N 1
ATOM 3816 C CA . GLU B 1 238 ? -5.695 9.578 19 1 98.25 238 GLU B CA 1
ATOM 3817 C C . GLU B 1 238 ? -6.922 10.43 18.688 1 98.25 238 GLU B C 1
ATOM 3819 O O . GLU B 1 238 ? -8.039 9.914 18.625 1 98.25 238 GLU B O 1
ATOM 3824 N N . GLY B 1 239 ? -6.703 11.727 18.562 1 98.44 239 GLY B N 1
ATOM 3825 C CA . GLY B 1 239 ? -7.793 12.594 18.156 1 98.44 239 GLY B CA 1
ATOM 3826 C C . GLY B 1 239 ? -8.383 12.219 16.812 1 98.44 239 GLY B C 1
ATOM 3827 O O . GLY B 1 239 ? -9.602 12.195 16.641 1 98.44 239 GLY B O 1
ATOM 3828 N N . PHE B 1 240 ? -7.543 11.93 15.883 1 98.81 240 PHE B N 1
ATOM 3829 C CA . PHE B 1 240 ? -7.957 11.492 14.555 1 98.81 240 PHE B CA 1
ATOM 3830 C C . PHE B 1 240 ? -8.766 10.203 14.633 1 98.81 240 PHE B C 1
ATOM 3832 O O . PHE B 1 240 ? -9.852 10.117 14.07 1 98.81 240 PHE B O 1
ATOM 3839 N N . ILE B 1 241 ? -8.266 9.195 15.367 1 98.75 241 ILE B N 1
ATOM 3840 C CA . ILE B 1 241 ? -8.914 7.898 15.477 1 98.75 241 ILE B CA 1
ATOM 3841 C C . ILE B 1 241 ? -10.258 8.047 16.188 1 98.75 241 ILE B C 1
ATOM 3843 O O . ILE B 1 241 ? -11.242 7.422 15.805 1 98.75 241 ILE B O 1
ATOM 3847 N N . THR B 1 242 ? -10.305 8.883 17.203 1 98.25 242 THR B N 1
ATOM 3848 C CA . THR B 1 242 ? -11.555 9.148 17.906 1 98.25 242 THR B CA 1
ATOM 3849 C C . THR B 1 242 ? -12.602 9.734 16.969 1 98.25 242 THR B C 1
ATOM 3851 O O . THR B 1 242 ? -13.766 9.336 16.984 1 98.25 242 THR B O 1
ATOM 3854 N N . ALA B 1 243 ? -12.172 10.688 16.125 1 98.44 243 ALA B N 1
ATOM 3855 C CA . ALA B 1 243 ? -13.07 11.266 15.133 1 98.44 243 ALA B CA 1
ATOM 3856 C C . ALA B 1 243 ? -13.594 10.195 14.18 1 98.44 243 ALA B C 1
ATOM 3858 O O . ALA B 1 243 ? -14.758 10.227 13.781 1 98.44 243 ALA B O 1
ATOM 3859 N N . CYS B 1 244 ? -12.703 9.258 13.797 1 98.62 244 CYS B N 1
ATOM 3860 C CA . CYS B 1 244 ? -13.102 8.164 12.914 1 98.62 244 CYS B CA 1
ATOM 3861 C C . CYS B 1 244 ? -14.133 7.27 13.586 1 98.62 244 CYS B C 1
ATOM 3863 O O . CYS B 1 244 ? -15.086 6.824 12.938 1 98.62 244 CYS B O 1
ATOM 3865 N N . GLN B 1 245 ? -13.938 7.023 14.836 1 97.62 245 GLN B N 1
ATOM 3866 C CA . GLN B 1 245 ? -14.883 6.211 15.586 1 97.62 245 GLN B CA 1
ATOM 3867 C C . GLN B 1 245 ? -16.25 6.883 15.656 1 97.62 245 GLN B C 1
ATOM 3869 O O . GLN B 1 245 ? -17.281 6.219 15.531 1 97.62 245 GLN B O 1
ATOM 3874 N N . HIS B 1 246 ? -16.234 8.18 15.883 1 97.12 246 HIS B N 1
ATOM 3875 C CA . HIS B 1 246 ? -17.5 8.93 15.891 1 97.12 246 HIS B CA 1
ATOM 3876 C C . HIS B 1 246 ? -18.188 8.859 14.531 1 97.12 246 HIS B C 1
ATOM 3878 O O . HIS B 1 246 ? -19.406 8.75 14.461 1 97.12 246 HIS B O 1
ATOM 3884 N N . HIS B 1 247 ? -17.391 8.977 13.484 1 96.69 247 HIS B N 1
ATOM 3885 C CA . HIS B 1 247 ? -17.922 8.875 12.133 1 96.69 247 HIS B CA 1
ATOM 3886 C C . HIS B 1 247 ? -18.625 7.539 11.906 1 96.69 247 HIS B C 1
ATOM 3888 O O . HIS B 1 247 ? -19.703 7.492 11.32 1 96.69 247 HIS B O 1
ATOM 3894 N N . ILE B 1 248 ? -18 6.449 12.359 1 95.88 248 ILE B N 1
ATOM 3895 C CA . ILE B 1 248 ? -18.578 5.113 12.25 1 95.88 248 ILE B CA 1
ATOM 3896 C C . ILE B 1 248 ? -19.922 5.066 12.977 1 95.88 248 ILE B C 1
ATOM 3898 O O . ILE B 1 248 ? -20.906 4.547 12.438 1 95.88 248 ILE B O 1
ATOM 3902 N N . ALA B 1 249 ? -19.922 5.633 14.164 1 93.81 249 ALA B N 1
ATOM 3903 C CA . ALA B 1 249 ? -21.125 5.625 14.992 1 93.81 249 ALA B CA 1
ATOM 3904 C C . ALA B 1 249 ? -22.25 6.395 14.312 1 93.81 249 ALA B C 1
ATOM 3906 O O . ALA B 1 249 ? -23.422 5.992 14.383 1 93.81 249 ALA B O 1
ATOM 3907 N N . GLU B 1 250 ? -21.953 7.449 13.672 1 90.69 250 GLU B N 1
ATOM 3908 C CA . GLU B 1 250 ? -22.938 8.273 12.992 1 90.69 250 GLU B CA 1
ATOM 3909 C C . GLU B 1 250 ? -23.5 7.566 11.766 1 90.69 250 GLU B C 1
ATOM 3911 O O . GLU B 1 250 ? -24.688 7.684 11.461 1 90.69 250 GLU B O 1
ATOM 3916 N N . LYS B 1 251 ? -22.688 6.828 11.023 1 87.06 251 LYS B N 1
ATOM 3917 C CA . LYS B 1 251 ? -23.109 6.078 9.844 1 87.06 251 LYS B CA 1
ATOM 3918 C C . LYS B 1 251 ? -24.078 4.961 10.219 1 87.06 251 LYS B C 1
ATOM 3920 O O . LYS B 1 251 ? -24.984 4.629 9.445 1 87.06 251 LYS B O 1
ATOM 3925 N N . GLN B 1 252 ? -23.844 4.375 11.336 1 79.19 252 GLN B N 1
ATOM 3926 C CA . GLN B 1 252 ? -24.672 3.256 11.781 1 79.19 252 GLN B CA 1
ATOM 3927 C C . GLN B 1 252 ? -26.047 3.736 12.25 1 79.19 252 GLN B C 1
ATOM 3929 O O . GLN B 1 252 ? -27 2.961 12.273 1 79.19 252 GLN B O 1
ATOM 3934 N N . ARG B 1 253 ? -26.125 4.969 12.633 1 75.88 253 ARG B N 1
ATOM 3935 C CA . ARG B 1 253 ? -27.406 5.52 13.102 1 75.88 253 ARG B CA 1
ATOM 3936 C C . ARG B 1 253 ? -28.297 5.898 11.922 1 75.88 253 ARG B C 1
ATOM 3938 O O . ARG B 1 253 ? -29.516 5.949 12.062 1 75.88 253 ARG B O 1
ATOM 3945 N N . LEU B 1 254 ? -27.859 6.109 10.852 1 67.19 254 LEU B N 1
ATOM 3946 C CA . LEU B 1 254 ? -28.688 6.457 9.695 1 67.19 254 LEU B CA 1
ATOM 3947 C C . LEU B 1 254 ? -29.203 5.199 9.008 1 67.19 254 LEU B C 1
ATOM 3949 O O . LEU B 1 254 ? -30.328 5.195 8.477 1 67.19 254 LEU B O 1
#